Protein AF-A0A947EY30-F1 (afdb_monomer_lite)

Sequence (489 aa):
MFAKNFEKWETRFGWVAFFIALVTYGLTVEPTGSFWDAGEYITTSAKLQVGHPPGAPLLQMIGAFFAMFALEADQVARMVNYVSGVSSAFTILFMFWTITNLVRKLIPSSVSFTNGHAIAVLGSGLVGSLAFTYSDSFWFNAVETEVYAMASFIMALLLWLGLKWTDNLDHPRGNRYLVLISFVIGLTFGVQFMGFLAIPSIGLLYYFKRYKETTVTNFLIANILVIVLLMLVYKFSLTYVLKLFGWGEVFFINSIGLPFNSGTIIIGLLFTAAFYFGLRYTRKNNFRIANTVVLCALFLFLGFSSWMILPIRANANVVVNENNPSDARSLLAYYNREQYPGVDSPIYGTYYSNLFAPPGEDKDDKPKYERDEALGKYIIVNNYKGAMQGPNEDHRGILPRLWSEQHAENYMKYFGPLDFRLKSSNEELRRAAAQVKNGLANGEIDEAQYISFLRQFGEYLEVEPPSVWDNLTYMFQFQFGYMYWRYFM

Secondary structure (DSSP, 8-state):
-TGGGHHHHHHHHHHHHHHHHHHHHHHHS-SS--STTHHHHHHHHHTT-B-STT--HHHHHHHHHHHTT-SSGGGHHHHHHHHHHHHHHHHHHHHHHHHHHHHHHTS-TTS---HHHHHHHHHHHHHHHHHHHT-HHHHHHHHS--HHHHHHHHHHHHHHHHHHHHHTTTSTTTTHHHHHHHHHHHHGGGT-GGGGGHHHHHHHHHHHHH-SS--HHHHHHHHHHHHHHHHHHHHHTHHHHHHHHHHHHHHIIIII-PPTTHHHHHHHHHHHHHHHHHHHHHHHTT-HHHHHHHHHHHHHHHHHGGGGHHHHHHHTT-SSBTT---SHHHHHHHHTTTTSPPPPPSSEEE-GGGGGSPP--EEPPPPPEEEETTTTEEEE-S--TT-EEPPPGGGEEES-SS--GGGHHHHHHHH-PPPEEESS--HHHHHHHHHHHHHHHTTSS-HHHHHHHHHHTTTTEEEPPPPHHHHHHHIIIIIIIIIIGGGT-

pLDDT: mean 92.86, std 5.18, range [56.53, 98.81]

Structure (mmCIF, N/CA/C/O backbone):
data_AF-A0A947EY30-F1
#
_entry.id   AF-A0A947EY30-F1
#
loop_
_atom_site.group_PDB
_atom_site.id
_atom_site.type_symbol
_atom_site.label_atom_id
_atom_site.label_alt_id
_atom_site.label_comp_id
_atom_site.label_asym_id
_atom_site.label_entity_id
_atom_site.label_seq_id
_atom_site.pdbx_PDB_ins_code
_atom_site.Cartn_x
_atom_site.Cartn_y
_atom_site.Cartn_z
_atom_site.occupancy
_atom_site.B_iso_or_equiv
_atom_site.auth_seq_id
_atom_site.auth_comp_id
_atom_site.auth_asym_id
_atom_site.auth_atom_id
_atom_site.pdbx_PDB_model_num
ATOM 1 N N . MET A 1 1 ? 25.035 -14.141 -31.645 1.00 83.06 1 MET A N 1
ATOM 2 C CA . MET A 1 1 ? 23.593 -14.438 -31.803 1.00 83.06 1 MET A CA 1
ATOM 3 C C . MET A 1 1 ? 22.773 -13.731 -30.729 1.00 83.06 1 MET A C 1
ATOM 5 O O . MET A 1 1 ? 21.888 -12.962 -31.086 1.00 83.06 1 MET A O 1
ATOM 9 N N . PHE A 1 2 ? 23.105 -13.921 -29.446 1.00 86.06 2 PHE A N 1
ATOM 10 C CA . PHE A 1 2 ? 22.444 -13.245 -28.325 1.00 86.06 2 PHE A CA 1
ATOM 11 C C . PHE A 1 2 ? 22.807 -11.763 -28.214 1.00 86.06 2 PHE A C 1
ATOM 13 O O . PHE A 1 2 ? 21.907 -10.936 -28.188 1.00 86.06 2 PHE A O 1
ATOM 20 N N . ALA A 1 3 ? 24.094 -11.402 -28.265 1.00 87.88 3 ALA A N 1
ATOM 21 C CA . ALA A 1 3 ? 24.525 -10.008 -28.097 1.00 87.88 3 ALA A CA 1
ATOM 22 C C . ALA A 1 3 ? 23.951 -9.059 -29.166 1.00 87.88 3 ALA A C 1
ATOM 24 O O . ALA A 1 3 ? 23.459 -7.982 -28.849 1.00 87.88 3 ALA A O 1
ATOM 25 N N . LYS A 1 4 ? 23.937 -9.492 -30.436 1.00 90.25 4 LYS A N 1
ATOM 26 C CA . LYS A 1 4 ? 23.424 -8.699 -31.570 1.00 90.25 4 LYS A CA 1
ATOM 27 C C . LYS A 1 4 ? 21.913 -8.427 -31.493 1.00 90.25 4 LYS A C 1
ATOM 29 O O . LYS A 1 4 ? 21.454 -7.427 -32.023 1.00 90.25 4 LYS A O 1
ATOM 34 N N . ASN A 1 5 ? 21.146 -9.316 -30.859 1.00 93.19 5 ASN A N 1
ATOM 35 C CA . ASN A 1 5 ? 19.685 -9.230 -30.746 1.00 93.19 5 ASN A CA 1
ATOM 36 C C . ASN A 1 5 ? 19.239 -9.251 -29.275 1.00 93.19 5 ASN A C 1
ATOM 38 O O . ASN A 1 5 ? 18.204 -9.837 -28.955 1.00 93.19 5 ASN A O 1
ATOM 42 N N . PHE A 1 6 ? 20.036 -8.665 -28.378 1.00 94.50 6 PHE A N 1
ATOM 43 C CA . PHE A 1 6 ? 19.876 -8.843 -26.935 1.00 94.50 6 PHE A CA 1
ATOM 44 C C . PHE A 1 6 ? 18.479 -8.460 -26.443 1.00 94.50 6 PHE A C 1
ATOM 46 O O . PHE A 1 6 ? 17.831 -9.269 -25.797 1.00 94.50 6 PHE A O 1
ATOM 53 N N . GLU A 1 7 ? 17.971 -7.291 -26.837 1.00 94.00 7 GLU A N 1
ATOM 54 C CA . GLU A 1 7 ? 16.655 -6.794 -26.403 1.00 94.00 7 GLU A CA 1
ATOM 55 C C . GLU A 1 7 ? 15.506 -7.736 -26.798 1.00 94.00 7 GLU A C 1
ATOM 57 O O . GLU A 1 7 ? 14.550 -7.928 -26.044 1.00 94.00 7 GLU A O 1
ATOM 62 N N . LYS A 1 8 ? 15.614 -8.386 -27.966 1.00 96.31 8 LYS A N 1
ATOM 63 C CA . LYS A 1 8 ? 14.629 -9.383 -28.410 1.00 96.31 8 LYS A CA 1
ATOM 64 C C . LYS A 1 8 ? 14.675 -10.630 -27.533 1.00 96.31 8 LYS A C 1
ATOM 66 O O . LYS A 1 8 ? 13.625 -11.170 -27.194 1.00 96.31 8 LYS A O 1
ATOM 71 N N . TRP A 1 9 ? 15.872 -11.093 -27.180 1.00 97.19 9 TRP A N 1
ATOM 72 C CA . TRP A 1 9 ? 16.042 -12.248 -26.301 1.00 97.19 9 TRP A CA 1
ATOM 73 C C . TRP A 1 9 ? 15.617 -11.940 -24.871 1.00 97.19 9 TRP A C 1
ATOM 75 O O . TRP A 1 9 ? 14.858 -12.714 -24.308 1.00 97.19 9 TRP A O 1
ATOM 85 N N . GLU A 1 10 ? 16.012 -10.795 -24.325 1.00 97.44 10 GLU A N 1
ATOM 86 C CA . GLU A 1 10 ? 15.570 -10.305 -23.017 1.00 97.44 10 GLU A CA 1
ATOM 87 C C . GLU A 1 10 ? 14.039 -10.251 -22.932 1.00 97.44 10 GLU A C 1
ATOM 89 O O . GLU A 1 10 ? 13.441 -10.769 -21.992 1.00 97.44 10 GLU A O 1
ATOM 94 N N . THR A 1 11 ? 13.377 -9.712 -23.957 1.00 97.38 11 THR A N 1
ATOM 95 C CA . THR A 1 11 ? 11.909 -9.686 -23.998 1.00 97.38 11 THR A CA 1
ATOM 96 C C . THR A 1 11 ? 11.325 -11.102 -23.984 1.00 97.38 11 THR A C 1
ATOM 98 O O . THR A 1 11 ? 10.420 -11.385 -23.204 1.00 97.38 11 THR A O 1
ATOM 101 N N . ARG A 1 12 ? 11.852 -12.013 -24.813 1.00 97.62 12 ARG A N 1
ATOM 102 C CA . ARG A 1 12 ? 11.370 -13.403 -24.894 1.00 97.62 12 ARG A CA 1
ATOM 103 C C . ARG A 1 12 ? 11.594 -14.179 -23.602 1.00 97.62 12 ARG A C 1
ATOM 105 O O . ARG A 1 12 ? 10.676 -14.848 -23.155 1.00 97.62 12 ARG A O 1
ATOM 112 N N . PHE A 1 13 ? 12.781 -14.091 -23.006 1.00 98.06 13 PHE A N 1
ATOM 113 C CA . PHE A 1 13 ? 13.103 -14.810 -21.773 1.00 98.06 13 PHE A CA 1
ATOM 114 C C . PHE A 1 13 ? 12.300 -14.300 -20.577 1.00 98.06 13 PHE A C 1
ATOM 116 O O . PHE A 1 13 ? 11.910 -15.113 -19.745 1.00 98.06 13 PHE A O 1
ATOM 123 N N . GLY A 1 14 ? 11.958 -13.007 -20.543 1.00 98.31 14 GLY A N 1
ATOM 124 C CA . GLY A 1 14 ? 10.984 -12.494 -19.581 1.00 98.31 14 GLY A CA 1
ATOM 125 C C . GLY A 1 14 ? 9.638 -13.206 -19.711 1.00 98.31 14 GLY A C 1
ATOM 126 O O . GLY A 1 14 ? 9.129 -13.741 -18.731 1.00 98.31 14 GLY A O 1
ATOM 127 N N . TRP A 1 15 ? 9.087 -13.288 -20.926 1.00 98.62 15 TRP A N 1
ATOM 128 C CA . TRP A 1 15 ? 7.831 -14.012 -21.161 1.00 98.62 15 TRP A CA 1
ATOM 129 C C . TRP A 1 15 ? 7.941 -15.516 -20.892 1.00 98.62 15 TRP A C 1
ATOM 131 O O . TRP A 1 15 ? 6.987 -16.114 -20.412 1.00 98.62 15 TRP A O 1
ATOM 141 N N . VAL A 1 16 ? 9.094 -16.136 -21.144 1.00 98.62 16 VAL A N 1
ATOM 142 C CA . VAL A 1 16 ? 9.334 -17.534 -20.752 1.00 98.62 16 VAL A CA 1
ATOM 143 C C . VAL A 1 16 ? 9.253 -17.686 -19.231 1.00 98.62 16 VAL A C 1
ATOM 145 O O . VAL A 1 16 ? 8.542 -18.569 -18.765 1.00 98.62 16 VAL A O 1
ATOM 148 N N . ALA A 1 17 ? 9.907 -16.812 -18.458 1.00 98.62 17 ALA A N 1
ATOM 149 C CA . ALA A 1 17 ? 9.824 -16.834 -16.997 1.00 98.62 17 ALA A CA 1
ATOM 150 C C . ALA A 1 17 ? 8.383 -16.609 -16.501 1.00 98.62 17 ALA A C 1
ATOM 152 O O . ALA A 1 17 ? 7.919 -17.334 -15.624 1.00 98.62 17 ALA A O 1
ATOM 153 N N . PHE A 1 18 ? 7.652 -15.679 -17.128 1.00 98.81 18 PHE A N 1
ATOM 154 C CA . PHE A 1 18 ? 6.222 -15.468 -16.889 1.00 98.81 18 PHE A CA 1
ATOM 155 C C . PHE A 1 18 ? 5.407 -16.747 -17.098 1.00 98.81 18 PHE A C 1
ATOM 157 O O . PHE A 1 18 ? 4.641 -17.123 -16.220 1.00 98.81 18 PHE A O 1
ATOM 164 N N . PHE A 1 19 ? 5.563 -17.430 -18.237 1.00 98.69 19 PHE A N 1
ATOM 165 C CA . PHE A 1 19 ? 4.778 -18.631 -18.534 1.00 98.69 19 PHE A CA 1
ATOM 166 C C . PHE A 1 19 ? 5.148 -19.811 -17.639 1.00 98.69 19 PHE A C 1
ATOM 168 O O . PHE A 1 19 ? 4.256 -20.564 -17.263 1.00 98.69 19 PHE A O 1
ATOM 175 N N . ILE A 1 20 ? 6.421 -19.956 -17.257 1.00 98.69 20 ILE A N 1
ATOM 176 C CA . ILE A 1 20 ? 6.828 -20.958 -16.263 1.00 98.69 20 ILE A CA 1
ATOM 177 C C . ILE A 1 20 ? 6.092 -20.696 -14.946 1.00 98.69 20 ILE A C 1
ATOM 179 O O . ILE A 1 20 ? 5.418 -21.590 -14.447 1.00 98.69 20 ILE A O 1
ATOM 183 N N . ALA A 1 21 ? 6.149 -19.466 -14.428 1.00 98.62 21 ALA A N 1
ATOM 184 C CA . ALA A 1 21 ? 5.463 -19.097 -13.192 1.00 98.62 21 ALA A CA 1
ATOM 185 C C . ALA A 1 21 ? 3.937 -19.260 -13.298 1.00 98.62 21 ALA A C 1
ATOM 187 O O . ALA A 1 21 ? 3.316 -19.841 -12.414 1.00 98.62 21 ALA A O 1
ATOM 188 N N . LEU A 1 22 ? 3.336 -18.815 -14.406 1.00 98.62 22 LEU A N 1
ATOM 189 C CA . LEU A 1 22 ? 1.900 -18.930 -14.652 1.00 98.62 22 LEU A CA 1
ATOM 190 C C . LEU A 1 22 ? 1.438 -20.390 -14.675 1.00 98.62 22 LEU A C 1
ATOM 192 O O . LEU A 1 22 ? 0.395 -20.699 -14.112 1.00 98.62 22 LEU A O 1
ATOM 196 N N . VAL A 1 23 ? 2.198 -21.285 -15.313 1.00 98.56 23 VAL A N 1
ATOM 197 C CA . VAL A 1 23 ? 1.883 -22.720 -15.331 1.00 98.56 23 VAL A CA 1
ATOM 198 C C . VAL A 1 23 ? 2.053 -23.318 -13.938 1.00 98.56 23 VAL A C 1
ATOM 200 O O . VAL A 1 23 ? 1.154 -24.014 -13.479 1.00 98.56 23 VAL A O 1
ATOM 203 N N . THR A 1 24 ? 3.148 -23.016 -13.236 1.00 98.19 24 THR A N 1
ATOM 204 C CA . THR A 1 24 ? 3.387 -23.502 -11.869 1.00 98.19 24 THR A CA 1
ATOM 205 C C . THR A 1 24 ? 2.250 -23.113 -10.926 1.00 98.19 24 THR A C 1
ATOM 207 O O . THR A 1 24 ? 1.642 -23.985 -10.305 1.00 98.19 24 THR A O 1
ATOM 210 N N . TYR A 1 25 ? 1.914 -21.823 -10.850 1.00 97.94 25 TYR A N 1
ATOM 211 C CA . TYR A 1 25 ? 0.834 -21.340 -9.987 1.00 97.94 25 TYR A CA 1
ATOM 212 C C . TYR A 1 25 ? -0.532 -21.777 -10.496 1.00 97.94 25 TYR A C 1
ATOM 214 O O . TYR A 1 25 ? -1.406 -22.097 -9.705 1.00 97.94 25 TYR A O 1
ATOM 222 N N . GLY A 1 26 ? -0.714 -21.871 -11.813 1.00 97.19 26 GLY A N 1
ATOM 223 C CA . GLY A 1 26 ? -1.969 -22.313 -12.402 1.00 97.19 26 GLY A CA 1
ATOM 224 C C . GLY A 1 26 ? -2.310 -23.774 -12.090 1.00 97.19 26 GLY A C 1
ATOM 225 O O . GLY A 1 26 ? -3.479 -24.103 -11.899 1.00 97.19 26 GLY A O 1
ATOM 226 N N . LEU A 1 27 ? -1.293 -24.639 -12.016 1.00 97.25 27 LEU A N 1
ATOM 227 C CA . LEU A 1 27 ? -1.429 -26.054 -11.653 1.00 97.25 27 LEU A CA 1
ATOM 228 C C . LEU A 1 27 ? -1.576 -26.283 -10.144 1.00 97.25 27 LEU A C 1
ATOM 230 O O . LEU A 1 27 ? -2.039 -27.347 -9.746 1.00 97.25 27 LEU A O 1
ATOM 234 N N . THR A 1 28 ? -1.165 -25.315 -9.322 1.00 96.75 28 THR A N 1
ATOM 235 C CA . THR A 1 28 ? -1.167 -25.417 -7.852 1.00 96.75 28 THR A CA 1
ATOM 236 C C . THR A 1 28 ? -2.137 -24.458 -7.172 1.00 96.75 28 THR A C 1
ATOM 238 O O . THR A 1 28 ? -2.148 -24.384 -5.950 1.00 96.75 28 THR A O 1
ATOM 241 N N . VAL A 1 29 ? -2.954 -23.741 -7.950 1.00 96.31 29 VAL A N 1
ATOM 242 C CA . VAL A 1 29 ? -3.959 -22.811 -7.435 1.00 96.31 29 VAL A CA 1
ATOM 243 C C . VAL A 1 29 ? -4.949 -23.544 -6.536 1.00 96.31 29 VAL A C 1
ATOM 245 O O . VAL A 1 29 ? -5.379 -24.660 -6.849 1.00 96.31 29 VAL A O 1
ATOM 248 N N . GLU A 1 30 ? -5.370 -22.890 -5.461 1.00 94.75 30 GLU A N 1
ATOM 249 C CA . GLU A 1 30 ? -6.431 -23.408 -4.612 1.00 94.75 30 GLU A CA 1
ATOM 250 C C . GLU A 1 30 ? -7.729 -23.566 -5.429 1.00 94.75 30 GLU A C 1
ATOM 252 O O . GLU A 1 30 ? -8.172 -22.629 -6.111 1.00 94.75 30 GLU A O 1
ATOM 257 N N . PRO A 1 31 ? -8.363 -24.753 -5.421 1.00 92.50 31 PRO A N 1
ATOM 258 C CA . PRO A 1 31 ? -9.552 -24.999 -6.225 1.00 92.50 31 PRO A CA 1
ATOM 259 C C . PRO A 1 31 ? -10.806 -24.327 -5.654 1.00 92.50 31 PRO A C 1
ATOM 261 O O . PRO A 1 31 ? -11.787 -24.201 -6.387 1.00 92.50 31 PRO A O 1
ATOM 264 N N . THR A 1 32 ? -10.785 -23.932 -4.377 1.00 91.75 32 THR A N 1
ATOM 265 C CA . THR A 1 32 ? -11.898 -23.339 -3.617 1.00 91.75 32 THR A CA 1
ATOM 266 C C . THR A 1 32 ? -11.395 -22.172 -2.753 1.00 91.75 32 THR A C 1
ATOM 268 O O . THR A 1 32 ? -10.346 -21.607 -3.039 1.00 91.75 32 THR A O 1
ATOM 271 N N . GLY A 1 33 ? -12.126 -21.768 -1.711 1.00 86.19 33 GLY A N 1
ATOM 272 C CA . GLY A 1 33 ? -11.602 -20.810 -0.731 1.00 86.19 33 GLY A CA 1
ATOM 273 C C . GLY A 1 33 ? -10.549 -21.449 0.177 1.00 86.19 33 GLY A C 1
ATOM 274 O O . GLY A 1 33 ? -10.741 -22.585 0.615 1.00 86.19 33 GLY A O 1
ATOM 275 N N . SER A 1 34 ? -9.471 -20.716 0.452 1.00 86.12 34 SER A N 1
ATOM 276 C CA . SER A 1 34 ? -8.486 -21.045 1.485 1.00 86.12 34 SER A CA 1
ATOM 277 C C . SER A 1 34 ? -8.860 -20.401 2.831 1.00 86.12 34 SER A C 1
ATOM 279 O O . SER A 1 34 ? -9.931 -19.804 2.981 1.00 86.12 34 SER A O 1
ATOM 281 N N . PHE A 1 35 ? -8.014 -20.588 3.846 1.00 79.25 35 PHE A N 1
ATOM 282 C CA . PHE A 1 35 ? -8.195 -19.995 5.174 1.00 79.25 35 PHE A CA 1
ATOM 283 C C . PHE A 1 35 ? -7.893 -18.479 5.145 1.00 79.25 35 PHE A C 1
ATOM 285 O O . PHE A 1 35 ? -7.247 -18.015 4.215 1.00 79.25 35 PHE A O 1
ATOM 292 N N . TRP A 1 36 ? -8.303 -17.720 6.171 1.00 84.00 36 TRP A N 1
ATOM 293 C CA . TRP A 1 36 ? -8.127 -16.252 6.274 1.00 84.00 36 TRP A CA 1
ATOM 294 C C . TRP A 1 36 ? -9.019 -15.408 5.338 1.00 84.00 36 TRP A C 1
ATOM 296 O O . TRP A 1 36 ? -10.209 -15.701 5.197 1.00 84.00 36 TRP A O 1
ATOM 306 N N . ASP A 1 37 ? -8.470 -14.327 4.770 1.00 87.50 37 ASP A N 1
ATOM 307 C CA . ASP A 1 37 ? -9.203 -13.259 4.082 1.00 87.50 37 ASP A CA 1
ATOM 308 C C . ASP A 1 37 ? -9.626 -13.675 2.660 1.00 87.50 37 ASP A C 1
ATOM 310 O O . ASP A 1 37 ? -10.535 -13.081 2.072 1.00 87.50 37 ASP A O 1
ATOM 314 N N . ALA A 1 38 ? -9.033 -14.740 2.107 1.00 91.44 38 ALA A N 1
ATOM 315 C CA . ALA A 1 38 ? -9.321 -15.235 0.762 1.00 91.44 38 ALA A CA 1
ATOM 316 C C . ALA A 1 38 ? -10.814 -15.496 0.515 1.00 91.44 38 ALA A C 1
ATOM 318 O O . ALA A 1 38 ? -11.356 -15.096 -0.519 1.00 91.44 38 ALA A O 1
ATOM 319 N N . GLY A 1 39 ? -11.519 -16.113 1.471 1.00 91.69 39 GLY A N 1
ATOM 320 C CA . GLY A 1 39 ? -12.959 -16.366 1.351 1.00 91.69 39 GLY A CA 1
ATOM 321 C C . GLY A 1 39 ? -13.778 -15.080 1.196 1.00 91.69 39 GLY A C 1
ATOM 322 O O . GLY A 1 39 ? -14.733 -15.025 0.409 1.00 91.69 39 GLY A O 1
ATOM 323 N N . GLU A 1 40 ? -13.374 -14.020 1.890 1.00 92.00 40 GLU A N 1
ATOM 324 C CA . GLU A 1 40 ? -14.003 -12.711 1.795 1.00 92.00 40 GLU A CA 1
ATOM 325 C C . GLU A 1 40 ? -13.657 -12.016 0.474 1.00 92.00 40 GLU A C 1
ATOM 327 O O . GLU A 1 40 ? -14.561 -11.536 -0.219 1.00 92.00 40 GLU A O 1
ATOM 332 N N . TYR A 1 41 ? -12.386 -12.011 0.058 1.00 93.31 41 TYR A N 1
ATOM 333 C CA . TYR A 1 41 ? -11.987 -11.435 -1.228 1.00 93.31 41 TYR A CA 1
ATOM 334 C C . TYR A 1 41 ? -12.667 -12.133 -2.404 1.00 93.31 41 TYR A C 1
ATOM 336 O O . TYR A 1 41 ? -13.129 -11.455 -3.323 1.00 93.31 41 TYR A O 1
ATOM 344 N N . ILE A 1 42 ? -12.806 -13.459 -2.373 1.00 94.75 42 ILE A N 1
ATOM 345 C CA . ILE A 1 42 ? -13.547 -14.223 -3.385 1.00 94.75 42 ILE A CA 1
ATOM 346 C C . ILE A 1 42 ? -15.016 -13.794 -3.402 1.00 94.75 42 ILE A C 1
ATOM 348 O O . ILE A 1 42 ? -15.549 -13.433 -4.454 1.00 94.75 42 ILE A O 1
ATOM 352 N N . THR A 1 43 ? -15.669 -13.792 -2.238 1.00 91.88 43 THR A N 1
ATOM 353 C CA . THR A 1 43 ? -17.102 -13.486 -2.117 1.00 91.88 43 THR A CA 1
ATOM 354 C C . THR A 1 43 ? -17.413 -12.052 -2.540 1.00 91.88 43 THR A C 1
ATOM 356 O O . THR A 1 43 ? -18.395 -11.795 -3.250 1.00 91.88 43 THR A O 1
ATOM 359 N N . THR A 1 44 ? -16.568 -11.108 -2.136 1.00 94.12 44 THR A N 1
ATOM 360 C CA . THR A 1 44 ? -16.720 -9.693 -2.472 1.00 94.12 44 THR A CA 1
ATOM 361 C C . THR A 1 44 ? -16.356 -9.420 -3.930 1.00 94.12 44 THR A C 1
ATOM 363 O O . THR A 1 44 ? -17.069 -8.672 -4.592 1.00 94.12 44 THR A O 1
ATOM 366 N N . SER A 1 45 ? -15.361 -10.099 -4.501 1.00 95.31 45 SER A N 1
ATOM 367 C CA . SER A 1 45 ? -15.039 -9.989 -5.931 1.00 95.31 45 SER A CA 1
ATOM 368 C C . SER A 1 45 ? -16.152 -10.540 -6.822 1.00 95.31 45 SER A C 1
ATOM 370 O O . SER A 1 45 ? -16.598 -9.855 -7.740 1.00 95.31 45 SER A O 1
ATOM 372 N N . ALA A 1 46 ? -16.662 -11.741 -6.531 1.00 92.88 46 ALA A N 1
ATOM 373 C CA . ALA A 1 46 ? -17.611 -12.458 -7.388 1.00 92.88 46 ALA A CA 1
ATOM 374 C C . ALA A 1 46 ? -18.884 -11.661 -7.729 1.00 92.88 46 ALA A C 1
ATOM 376 O O . ALA A 1 46 ? -19.484 -11.865 -8.782 1.00 92.88 46 ALA A O 1
ATOM 377 N N . LYS A 1 47 ? -19.308 -10.750 -6.843 1.00 90.88 47 LYS A N 1
ATOM 378 C CA . LYS A 1 47 ? -20.501 -9.906 -7.034 1.00 90.88 47 LYS A CA 1
ATOM 379 C C . LYS A 1 47 ? -20.231 -8.407 -6.871 1.00 90.88 47 LYS A C 1
ATOM 381 O O . LYS A 1 47 ? -21.187 -7.634 -6.745 1.00 90.88 47 LYS A O 1
ATOM 386 N N . LEU A 1 48 ? -18.960 -7.990 -6.881 1.00 94.62 48 LEU A N 1
ATOM 387 C CA . LEU A 1 48 ? -18.537 -6.609 -6.615 1.00 94.62 48 LEU A CA 1
ATOM 388 C C . LEU A 1 48 ? -19.200 -6.057 -5.341 1.00 94.62 48 LEU A C 1
ATOM 390 O O . LEU A 1 48 ? -19.962 -5.093 -5.387 1.00 94.62 48 LEU A O 1
ATOM 394 N N . GLN A 1 49 ? -19.009 -6.744 -4.225 1.00 94.75 49 GLN A N 1
ATOM 395 C CA . GLN A 1 49 ? -19.560 -6.377 -2.923 1.00 94.75 49 GLN A CA 1
ATOM 396 C C . GLN A 1 49 ? -18.575 -5.486 -2.151 1.00 94.75 49 GLN A C 1
ATOM 398 O O . GLN A 1 49 ? -17.452 -5.266 -2.605 1.00 94.75 49 GLN A O 1
ATOM 403 N N . VAL A 1 50 ? -18.991 -4.963 -0.999 1.00 95.00 50 VAL A N 1
ATOM 404 C CA . VAL A 1 50 ? -18.148 -4.110 -0.149 1.00 95.00 50 VAL A CA 1
ATOM 405 C C . VAL A 1 50 ? -17.648 -4.949 1.025 1.00 95.00 50 VAL A C 1
ATOM 407 O O . VAL A 1 50 ? -18.430 -5.281 1.912 1.00 95.00 50 VAL A O 1
ATOM 410 N N . GLY A 1 51 ? -16.367 -5.318 0.974 1.00 91.31 51 GLY A N 1
ATOM 411 C CA . GLY A 1 51 ? -15.685 -6.076 2.032 1.00 91.31 51 GLY A CA 1
ATOM 412 C C . GLY A 1 51 ? -15.249 -5.204 3.204 1.00 91.31 51 GLY A C 1
ATOM 413 O O . GLY A 1 51 ? -15.620 -4.032 3.283 1.00 91.31 51 GLY A O 1
ATOM 414 N N . HIS A 1 52 ? -14.439 -5.762 4.093 1.00 90.31 52 HIS A N 1
ATOM 415 C CA . HIS A 1 52 ? -13.988 -5.097 5.300 1.00 90.31 52 HIS A CA 1
ATOM 416 C C . HIS A 1 52 ? -13.066 -3.901 4.995 1.00 90.31 52 HIS A C 1
ATOM 418 O O . HIS A 1 52 ? -12.287 -3.917 4.033 1.00 90.31 52 HIS A O 1
ATOM 424 N N . PRO A 1 53 ? -13.081 -2.836 5.820 1.00 88.44 53 PRO A N 1
ATOM 425 C CA . PRO A 1 53 ? -12.252 -1.661 5.583 1.00 88.44 53 PRO A CA 1
ATOM 426 C C . PRO A 1 53 ? -10.759 -1.863 5.903 1.00 88.44 53 PRO A C 1
ATOM 428 O O . PRO A 1 53 ? -10.420 -2.458 6.929 1.00 88.44 53 PRO A O 1
ATOM 431 N N . PRO A 1 54 ? -9.843 -1.263 5.116 1.00 82.25 54 PRO A N 1
ATOM 432 C CA . PRO A 1 54 ? -10.096 -0.281 4.060 1.00 82.25 54 PRO A CA 1
ATOM 433 C C . PRO A 1 54 ? -10.407 -0.917 2.690 1.00 82.25 54 PRO A C 1
ATOM 435 O O . PRO A 1 54 ? -10.578 -0.193 1.719 1.00 82.25 54 PRO A O 1
ATOM 438 N N . GLY A 1 55 ? -10.531 -2.240 2.593 1.00 83.50 55 GLY A N 1
ATOM 439 C CA . GLY A 1 55 ? -10.857 -2.962 1.363 1.00 83.50 55 GLY A CA 1
ATOM 440 C C . GLY A 1 55 ? -9.775 -2.900 0.279 1.00 83.50 55 GLY A C 1
ATOM 441 O O . GLY A 1 55 ? -8.782 -2.181 0.384 1.00 83.50 55 GLY A O 1
ATOM 442 N N . ALA A 1 56 ? -10.002 -3.649 -0.802 1.00 92.56 56 ALA A N 1
ATOM 443 C CA . ALA A 1 56 ? -9.122 -3.716 -1.972 1.00 92.56 56 ALA A CA 1
ATOM 444 C C . ALA A 1 56 ? -9.941 -3.597 -3.279 1.00 92.56 56 ALA A C 1
ATOM 446 O O . ALA A 1 56 ? -10.081 -4.567 -4.028 1.00 92.56 56 ALA A O 1
ATOM 447 N N . PRO A 1 57 ? -10.527 -2.419 -3.572 1.00 93.50 57 PRO A N 1
ATOM 448 C CA . PRO A 1 57 ? -11.513 -2.265 -4.643 1.00 93.50 57 PRO A CA 1
ATOM 449 C C . PRO A 1 57 ? -10.985 -2.581 -6.050 1.00 93.50 57 PRO A C 1
ATOM 451 O O . PRO A 1 57 ? -11.711 -3.142 -6.869 1.00 93.50 57 PRO A O 1
ATOM 454 N N . LEU A 1 58 ? -9.721 -2.266 -6.351 1.00 95.62 58 LEU A N 1
ATOM 455 C CA . LEU A 1 58 ? -9.117 -2.621 -7.638 1.00 95.62 58 LEU A CA 1
ATOM 456 C C . LEU A 1 58 ? -8.910 -4.134 -7.750 1.00 95.62 58 LEU A C 1
ATOM 458 O O . LEU A 1 58 ? -9.202 -4.705 -8.803 1.00 95.62 58 LEU A O 1
ATOM 462 N N . LEU A 1 59 ? -8.448 -4.779 -6.673 1.00 95.12 59 LEU A N 1
ATOM 463 C CA . LEU A 1 59 ? -8.334 -6.237 -6.625 1.00 95.12 59 LEU A CA 1
ATOM 464 C C . LEU A 1 59 ? -9.704 -6.884 -6.861 1.00 95.12 59 LEU A C 1
ATOM 466 O O . LEU A 1 59 ? -9.809 -7.776 -7.696 1.00 95.12 59 LEU A O 1
ATOM 470 N N . GLN A 1 60 ? -10.758 -6.375 -6.217 1.00 95.06 60 GLN A N 1
ATOM 471 C CA . GLN A 1 60 ? -12.129 -6.866 -6.381 1.00 95.06 60 GLN A CA 1
ATOM 472 C C . GLN A 1 60 ? -12.655 -6.705 -7.810 1.00 95.06 60 GLN A C 1
ATOM 474 O O . GLN A 1 60 ? -13.287 -7.618 -8.337 1.00 95.06 60 GLN A O 1
ATOM 479 N N . MET A 1 61 ? -12.378 -5.575 -8.469 1.00 96.25 61 MET A N 1
ATOM 480 C CA . MET A 1 61 ? -12.748 -5.371 -9.877 1.00 96.25 61 MET A CA 1
ATOM 481 C C . MET A 1 61 ? -12.068 -6.383 -10.802 1.00 96.25 61 MET A C 1
ATOM 483 O O . MET A 1 61 ? -12.700 -6.909 -11.719 1.00 96.25 61 MET A O 1
ATOM 487 N N . ILE A 1 62 ? -10.787 -6.666 -10.562 1.00 97.25 62 ILE A N 1
ATOM 488 C CA . ILE A 1 62 ? -10.036 -7.663 -11.330 1.00 97.25 62 ILE A CA 1
ATOM 489 C C . ILE A 1 62 ? -10.549 -9.072 -11.004 1.00 97.25 62 ILE A C 1
ATOM 491 O O . ILE A 1 62 ? -10.761 -9.865 -11.916 1.00 97.25 62 ILE A O 1
ATOM 495 N N . GLY A 1 63 ? -10.843 -9.366 -9.738 1.00 96.75 63 GLY A N 1
ATOM 496 C CA . GLY A 1 63 ? -11.462 -10.620 -9.314 1.00 96.75 63 GLY A CA 1
ATOM 497 C C . GLY A 1 63 ? -12.820 -10.858 -9.963 1.00 96.75 63 GLY A C 1
ATOM 498 O O . GLY A 1 63 ? -13.059 -11.944 -10.480 1.00 96.75 63 GLY A O 1
ATOM 499 N N . ALA A 1 64 ? -13.676 -9.840 -10.042 1.00 96.62 64 ALA A N 1
ATOM 500 C CA . ALA A 1 64 ? -14.944 -9.929 -10.761 1.00 96.62 64 ALA A CA 1
ATOM 501 C C . ALA A 1 64 ? -14.741 -10.231 -12.250 1.00 96.62 64 ALA A C 1
ATOM 503 O O . ALA A 1 64 ? -15.487 -11.020 -12.825 1.00 96.62 64 ALA A O 1
ATOM 504 N N . PHE A 1 65 ? -13.712 -9.640 -12.870 1.00 97.06 65 PHE A N 1
ATOM 505 C CA . PHE A 1 65 ? -13.355 -9.960 -14.249 1.00 97.06 65 PHE A CA 1
ATOM 506 C C . PHE A 1 65 ? -12.972 -11.430 -14.418 1.00 97.06 65 PHE A C 1
ATOM 508 O O . PHE A 1 65 ? -13.457 -12.075 -15.343 1.00 97.06 65 PHE A O 1
ATOM 515 N N . PHE A 1 66 ? -12.168 -11.980 -13.510 1.00 97.31 66 PHE A N 1
ATOM 516 C CA . PHE A 1 66 ? -11.810 -13.396 -13.537 1.00 97.31 66 PHE A CA 1
ATOM 517 C C . PHE A 1 66 ? -13.014 -14.306 -13.261 1.00 97.31 66 PHE A C 1
ATOM 519 O O . PHE A 1 66 ? -13.204 -15.300 -13.959 1.00 97.31 66 PHE A O 1
ATOM 526 N N . ALA A 1 67 ? -13.875 -13.939 -12.311 1.00 96.81 67 ALA A N 1
ATOM 527 C CA . ALA A 1 67 ? -15.087 -14.684 -11.984 1.00 96.81 67 ALA A CA 1
ATOM 528 C C . ALA A 1 67 ? -16.026 -14.866 -13.192 1.00 96.81 67 ALA A C 1
ATOM 530 O O . ALA A 1 67 ? -16.695 -15.892 -13.280 1.00 96.81 67 ALA A O 1
ATOM 531 N N . MET A 1 68 ? -16.040 -13.931 -14.155 1.00 96.06 68 MET A N 1
ATOM 532 C CA . MET A 1 68 ? -16.832 -14.058 -15.392 1.00 96.06 68 MET A CA 1
ATOM 533 C C . MET A 1 68 ? -16.422 -15.246 -16.280 1.00 96.06 68 MET A C 1
ATOM 535 O O . MET A 1 68 ? -17.198 -15.640 -17.147 1.00 96.06 68 MET A O 1
ATOM 539 N N . PHE A 1 69 ? -15.226 -15.812 -16.089 1.00 96.19 69 PHE A N 1
ATOM 540 C CA . PHE A 1 69 ? -14.755 -16.983 -16.835 1.00 96.19 69 PHE A CA 1
ATOM 541 C C . PHE A 1 69 ? -15.116 -18.318 -16.168 1.00 96.19 69 PHE A C 1
ATOM 543 O O . PHE A 1 69 ? -14.792 -19.374 -16.712 1.00 96.19 69 PHE A O 1
ATOM 550 N N . ALA A 1 70 ? -15.783 -18.297 -15.009 1.00 96.31 70 ALA A N 1
ATOM 551 C CA . ALA A 1 70 ? -16.310 -19.506 -14.389 1.00 96.31 70 ALA A CA 1
ATOM 552 C C . ALA A 1 70 ? -17.489 -20.041 -15.216 1.00 96.31 70 ALA A C 1
ATOM 554 O O . ALA A 1 70 ? -18.457 -19.321 -15.461 1.00 96.31 70 ALA A O 1
ATOM 555 N N . LEU A 1 71 ? -17.409 -21.302 -15.651 1.00 95.31 71 LEU A N 1
ATOM 556 C CA . LEU A 1 71 ? -18.487 -21.940 -16.418 1.00 95.31 71 LEU A CA 1
ATOM 557 C C . LEU A 1 71 ? -19.628 -22.405 -15.505 1.00 95.31 71 LEU A C 1
ATOM 559 O O . LEU A 1 71 ? -20.784 -22.434 -15.920 1.00 95.31 71 LEU A O 1
ATOM 563 N N . GLU A 1 72 ? -19.293 -22.736 -14.258 1.00 95.12 72 GLU A N 1
ATOM 564 C CA . GLU A 1 72 ? -20.209 -23.196 -13.217 1.00 95.12 72 GLU A CA 1
ATOM 565 C C . GLU A 1 72 ? -19.958 -22.436 -11.903 1.00 95.12 72 GLU A C 1
ATOM 567 O O . GLU A 1 72 ? -18.899 -21.838 -11.694 1.00 95.12 72 GLU A O 1
ATOM 572 N N . ALA A 1 73 ? -20.950 -22.425 -11.009 1.00 91.56 73 ALA A N 1
ATOM 573 C CA . ALA A 1 73 ? -20.909 -21.622 -9.784 1.00 91.56 73 ALA A CA 1
ATOM 574 C C . ALA A 1 73 ? -19.815 -22.066 -8.793 1.00 91.56 73 ALA A C 1
ATOM 576 O O . ALA A 1 73 ? -19.272 -21.237 -8.064 1.00 91.56 73 ALA A O 1
ATOM 577 N N . ASP A 1 74 ? -19.469 -23.351 -8.778 1.00 92.38 74 ASP A N 1
ATOM 578 C CA . ASP A 1 74 ? -18.413 -23.929 -7.939 1.00 92.38 74 ASP A CA 1
ATOM 579 C C . ASP A 1 74 ? -16.994 -23.568 -8.425 1.00 92.38 74 ASP A C 1
ATOM 581 O O . ASP A 1 74 ? -16.037 -23.633 -7.655 1.00 92.38 74 ASP A O 1
ATOM 585 N N . GLN A 1 75 ? -16.849 -23.109 -9.673 1.00 95.50 75 GLN A N 1
ATOM 586 C CA . GLN A 1 75 ? -15.569 -22.694 -10.255 1.00 95.50 75 GLN A CA 1
ATOM 587 C C . GLN A 1 75 ? -15.210 -21.232 -9.967 1.00 95.50 75 GLN A C 1
ATOM 589 O O . GLN A 1 75 ? -14.070 -20.828 -10.204 1.00 95.50 75 GLN A O 1
ATOM 594 N N . VAL A 1 76 ? -16.147 -20.429 -9.451 1.00 96.19 76 VAL A N 1
ATOM 595 C CA . VAL A 1 76 ? -15.938 -18.992 -9.204 1.00 96.19 76 VAL A CA 1
ATOM 596 C C . VAL A 1 76 ? -14.740 -18.754 -8.286 1.00 96.19 76 VAL A C 1
ATOM 598 O O . VAL A 1 76 ? -13.888 -17.930 -8.607 1.00 96.19 76 VAL A O 1
ATOM 601 N N . ALA A 1 77 ? -14.633 -19.510 -7.190 1.00 95.69 77 ALA A N 1
ATOM 602 C CA . ALA A 1 77 ? -13.525 -19.386 -6.243 1.00 95.69 77 ALA A CA 1
ATOM 603 C C . ALA A 1 77 ? -12.166 -19.612 -6.920 1.00 95.69 77 ALA A C 1
ATOM 605 O O . ALA A 1 77 ? -11.287 -18.757 -6.843 1.00 95.69 77 ALA A O 1
ATOM 606 N N . ARG A 1 78 ? -12.036 -20.702 -7.686 1.00 96.31 78 ARG A N 1
ATOM 607 C CA . ARG A 1 78 ? -10.823 -21.002 -8.456 1.00 96.31 78 ARG A CA 1
ATOM 608 C C . ARG A 1 78 ? -10.465 -19.888 -9.434 1.00 96.31 78 ARG A C 1
ATOM 610 O O . ARG A 1 78 ? -9.297 -19.526 -9.555 1.00 96.31 78 ARG A O 1
ATOM 617 N N . MET A 1 79 ? -11.460 -19.338 -10.133 1.00 97.25 79 MET A N 1
ATOM 618 C CA . MET A 1 79 ? -11.224 -18.259 -11.088 1.00 97.25 79 MET A CA 1
ATOM 619 C C . MET A 1 79 ? -10.692 -17.005 -10.404 1.00 97.25 79 MET A C 1
ATOM 621 O O . MET A 1 79 ? -9.739 -16.406 -10.895 1.00 97.25 79 MET A O 1
ATOM 625 N N . VAL A 1 80 ? -11.240 -16.637 -9.247 1.00 96.94 80 VAL A N 1
ATOM 626 C CA . VAL A 1 80 ? -10.724 -15.495 -8.485 1.00 96.94 80 VAL A CA 1
ATOM 627 C C . VAL A 1 80 ? -9.331 -15.793 -7.904 1.00 96.94 80 VAL A C 1
ATOM 629 O O . VAL A 1 80 ? -8.474 -14.910 -7.934 1.00 96.94 80 VAL A O 1
ATOM 632 N N . ASN A 1 81 ? -9.029 -17.030 -7.488 1.00 96.69 81 ASN A N 1
ATOM 633 C CA . ASN A 1 81 ? -7.672 -17.414 -7.059 1.00 96.69 81 ASN A CA 1
ATOM 634 C C . ASN A 1 81 ? -6.629 -17.235 -8.176 1.00 96.69 81 ASN A C 1
ATOM 636 O O . ASN A 1 81 ? -5.500 -16.816 -7.907 1.00 96.69 81 ASN A O 1
ATOM 640 N N . TYR A 1 82 ? -6.997 -17.433 -9.449 1.00 97.25 82 TYR A N 1
ATOM 641 C CA . TYR A 1 82 ? -6.085 -17.167 -10.569 1.00 97.25 82 TYR A CA 1
ATOM 642 C C . TYR A 1 82 ? -5.639 -15.701 -10.677 1.00 97.25 82 TYR A C 1
ATOM 644 O O . TYR A 1 82 ? -4.613 -15.443 -11.311 1.00 97.25 82 TYR A O 1
ATOM 652 N N . VAL A 1 83 ? -6.328 -14.738 -10.049 1.00 97.25 83 VAL A N 1
ATOM 653 C CA . VAL A 1 83 ? -5.850 -13.345 -9.979 1.00 97.25 83 VAL A CA 1
ATOM 654 C C . VAL A 1 83 ? -4.480 -13.276 -9.311 1.00 97.25 83 VAL A C 1
ATOM 656 O O . VAL A 1 83 ? -3.587 -12.591 -9.824 1.00 97.25 83 VAL A O 1
ATOM 659 N N . SER A 1 84 ? -4.291 -14.006 -8.210 1.00 96.88 84 SER A N 1
ATOM 660 C CA . SER A 1 84 ? -3.007 -14.084 -7.514 1.00 96.88 84 SER A CA 1
ATOM 661 C C . SER A 1 84 ? -1.963 -14.774 -8.373 1.00 96.88 84 SER A C 1
ATOM 663 O O . SER A 1 84 ? -0.890 -14.212 -8.578 1.00 96.88 84 SER A O 1
ATOM 665 N N . GLY A 1 85 ? -2.298 -15.912 -8.987 1.00 97.38 85 GLY A N 1
ATOM 666 C CA . GLY A 1 85 ? -1.370 -16.642 -9.856 1.00 97.38 85 GLY A CA 1
ATOM 667 C C . GLY A 1 85 ? -0.882 -15.806 -11.044 1.00 97.38 85 GLY A C 1
ATOM 668 O O . GLY A 1 85 ? 0.319 -15.748 -11.323 1.00 97.38 85 GLY A O 1
ATOM 669 N N . VAL A 1 86 ? -1.789 -15.087 -11.713 1.00 98.25 86 VAL A N 1
ATOM 670 C CA . VAL A 1 86 ? -1.454 -14.195 -12.836 1.00 98.25 86 VAL A CA 1
ATOM 671 C C . VAL A 1 86 ? -0.645 -12.985 -12.364 1.00 98.25 86 VAL A C 1
ATOM 673 O O . VAL A 1 86 ? 0.348 -12.627 -13.003 1.00 98.25 86 VAL A O 1
ATOM 676 N N . SER A 1 87 ? -1.023 -12.369 -11.242 1.00 98.12 87 SER A N 1
ATOM 677 C CA . SER A 1 87 ? -0.277 -11.244 -10.658 1.00 98.12 87 SER A CA 1
ATOM 678 C C . SER A 1 87 ? 1.143 -11.664 -10.268 1.00 98.12 87 SER A C 1
ATOM 680 O O . SER A 1 87 ? 2.120 -10.993 -10.613 1.00 98.12 87 SER A O 1
ATOM 682 N N . SER A 1 88 ? 1.294 -12.823 -9.633 1.00 98.38 88 SER A N 1
ATOM 683 C CA . SER A 1 88 ? 2.592 -13.388 -9.277 1.00 98.38 88 SER A CA 1
ATOM 684 C C . SER A 1 88 ? 3.423 -13.722 -10.515 1.00 98.38 88 SER A C 1
ATOM 686 O O . SER A 1 88 ? 4.596 -13.359 -10.566 1.00 98.38 88 SER A O 1
ATOM 688 N N . ALA A 1 89 ? 2.833 -14.274 -11.580 1.00 98.69 89 ALA A N 1
ATOM 689 C CA . ALA A 1 89 ? 3.541 -14.475 -12.846 1.00 98.69 89 ALA A CA 1
ATOM 690 C C . ALA A 1 89 ? 4.057 -13.152 -13.450 1.00 98.69 89 ALA A C 1
ATOM 692 O O . ALA A 1 89 ? 5.207 -13.074 -13.897 1.00 98.69 89 ALA A O 1
ATOM 693 N N . PHE A 1 90 ? 3.260 -12.076 -13.412 1.00 98.69 90 PHE A N 1
ATOM 694 C CA . PHE A 1 90 ? 3.725 -10.744 -13.815 1.00 98.69 90 PHE A CA 1
ATOM 695 C C . PHE A 1 90 ? 4.830 -10.203 -12.899 1.00 98.69 90 PHE A C 1
ATOM 697 O O . PHE A 1 90 ? 5.762 -9.562 -13.386 1.00 98.69 90 PHE A O 1
ATOM 704 N N . THR A 1 91 ? 4.793 -10.499 -11.601 1.00 98.50 91 THR A N 1
ATOM 705 C CA . THR A 1 91 ? 5.900 -10.183 -10.683 1.00 98.50 91 THR A CA 1
ATOM 706 C C . THR A 1 91 ? 7.205 -10.808 -11.178 1.00 98.50 91 THR A C 1
ATOM 708 O O . THR A 1 91 ? 8.207 -10.103 -11.310 1.00 98.50 91 THR A O 1
ATOM 711 N N . ILE A 1 92 ? 7.184 -12.097 -11.545 1.00 98.75 92 ILE A N 1
ATOM 712 C CA . ILE A 1 92 ? 8.351 -12.814 -12.085 1.00 98.75 92 ILE A CA 1
ATOM 713 C C . ILE A 1 92 ? 8.847 -12.175 -13.391 1.00 98.75 92 ILE A C 1
ATOM 715 O O . ILE A 1 92 ? 10.053 -11.978 -13.555 1.00 98.75 92 ILE A O 1
ATOM 719 N N . LEU A 1 93 ? 7.937 -11.766 -14.285 1.00 98.81 93 LEU A N 1
ATOM 720 C CA . LEU A 1 93 ? 8.268 -11.057 -15.529 1.00 98.81 93 LEU A CA 1
ATOM 721 C C . LEU A 1 93 ? 9.047 -9.757 -15.275 1.00 98.81 93 LEU A C 1
ATOM 723 O O . LEU A 1 93 ? 10.117 -9.531 -15.849 1.00 98.81 93 LEU A O 1
ATOM 727 N N . PHE A 1 94 ? 8.507 -8.884 -14.422 1.00 98.62 94 PHE A N 1
ATOM 728 C CA . PHE A 1 94 ? 9.115 -7.581 -14.147 1.00 98.62 94 PHE A CA 1
ATOM 729 C C . PHE A 1 94 ? 10.380 -7.700 -13.306 1.00 98.62 94 PHE A C 1
ATOM 731 O O . PHE A 1 94 ? 11.323 -6.928 -13.504 1.00 98.62 94 PHE A O 1
ATOM 738 N N . MET A 1 95 ? 10.451 -8.693 -12.423 1.00 98.31 95 MET A N 1
ATOM 739 C CA . MET A 1 95 ? 11.670 -9.009 -11.696 1.00 98.31 95 MET A CA 1
ATOM 740 C C . MET A 1 95 ? 12.767 -9.513 -12.638 1.00 98.31 95 MET A C 1
ATOM 742 O O . MET A 1 95 ? 13.891 -9.025 -12.540 1.00 98.31 95 MET A O 1
ATOM 746 N N . PHE A 1 96 ? 12.456 -10.394 -13.598 1.00 98.75 96 PHE A N 1
ATOM 747 C CA . PHE A 1 96 ? 13.413 -10.808 -14.629 1.00 98.75 96 PHE A CA 1
ATOM 748 C C . PHE A 1 96 ? 14.005 -9.584 -15.341 1.00 98.75 96 PHE A C 1
ATOM 750 O O . PHE A 1 96 ? 15.224 -9.418 -15.363 1.00 98.75 96 PHE A O 1
ATOM 757 N N . TRP A 1 97 ? 13.161 -8.675 -15.847 1.00 98.56 97 TRP A N 1
ATOM 758 C CA . TRP A 1 97 ? 13.644 -7.473 -16.538 1.00 98.56 97 TRP A CA 1
ATOM 759 C C . TRP A 1 97 ? 14.369 -6.478 -15.626 1.00 98.56 97 TRP A C 1
ATOM 761 O O . TRP A 1 97 ? 15.215 -5.713 -16.089 1.00 98.56 97 TRP A O 1
ATOM 771 N N . THR A 1 98 ? 14.039 -6.457 -14.336 1.00 98.00 98 THR A N 1
ATOM 772 C CA . THR A 1 98 ? 14.751 -5.652 -13.336 1.00 98.00 98 THR A CA 1
ATOM 773 C C . THR A 1 98 ? 16.160 -6.201 -13.129 1.00 98.00 98 THR A C 1
ATOM 775 O O . THR A 1 98 ? 17.130 -5.448 -13.226 1.00 98.00 98 THR A O 1
ATOM 778 N N . ILE A 1 99 ? 16.297 -7.517 -12.937 1.00 98.25 99 ILE A N 1
ATOM 779 C CA . ILE A 1 99 ? 17.591 -8.184 -12.765 1.00 98.25 99 ILE A CA 1
ATOM 780 C C . ILE A 1 99 ? 18.449 -8.014 -14.022 1.00 98.25 99 ILE A C 1
ATOM 782 O O . ILE A 1 99 ? 19.598 -7.589 -13.912 1.00 98.25 99 ILE A O 1
ATOM 786 N N . THR A 1 100 ? 17.915 -8.274 -15.222 1.00 98.12 100 THR A N 1
ATOM 787 C CA . THR A 1 100 ? 18.698 -8.134 -16.462 1.00 98.12 100 THR A CA 1
ATOM 788 C C . THR A 1 100 ? 19.163 -6.697 -16.690 1.00 98.12 100 THR A C 1
ATOM 790 O O . THR A 1 100 ? 20.308 -6.485 -17.097 1.00 98.12 100 THR A O 1
ATOM 793 N N . ASN A 1 101 ? 18.326 -5.701 -16.378 1.00 96.44 101 ASN A N 1
ATOM 794 C CA . ASN A 1 101 ? 18.704 -4.290 -16.455 1.00 96.44 101 ASN A CA 1
ATOM 795 C C . ASN A 1 101 ? 19.854 -3.951 -15.493 1.00 96.44 101 ASN A C 1
ATOM 797 O O . ASN A 1 101 ? 20.833 -3.328 -15.908 1.00 96.44 101 ASN A O 1
ATOM 801 N N . LEU A 1 102 ? 19.759 -4.385 -14.232 1.00 95.88 102 LEU A N 1
ATOM 802 C CA . LEU A 1 102 ? 20.771 -4.119 -13.209 1.00 95.88 102 LEU A CA 1
ATOM 803 C C . LEU A 1 102 ? 22.091 -4.840 -13.502 1.00 95.88 102 LEU A C 1
ATOM 805 O O . LEU A 1 102 ? 23.140 -4.203 -13.507 1.00 95.88 102 LEU A O 1
ATOM 809 N N . VAL A 1 103 ? 22.054 -6.137 -13.825 1.00 96.62 103 VAL A N 1
ATOM 810 C CA . VAL A 1 103 ? 23.261 -6.924 -14.138 1.00 96.62 103 VAL A CA 1
ATOM 811 C C . VAL A 1 103 ? 23.964 -6.367 -15.374 1.00 96.62 103 VAL A C 1
ATOM 813 O O . VAL A 1 103 ? 25.189 -6.271 -15.401 1.00 96.62 103 VAL A O 1
ATOM 816 N N . ARG A 1 104 ? 23.211 -5.911 -16.384 1.00 94.75 104 ARG A N 1
ATOM 817 C CA . ARG A 1 104 ? 23.798 -5.260 -17.563 1.00 94.75 104 ARG A CA 1
ATOM 818 C C . ARG A 1 104 ? 24.563 -3.984 -17.205 1.00 94.75 104 ARG A C 1
ATOM 820 O O . ARG A 1 104 ? 25.584 -3.715 -17.830 1.00 94.75 104 ARG A O 1
ATOM 827 N N . LYS A 1 105 ? 24.104 -3.218 -16.211 1.00 92.25 105 LYS A N 1
ATOM 828 C CA . LYS A 1 105 ? 24.775 -1.992 -15.740 1.00 92.25 105 LYS A CA 1
ATOM 829 C C . LYS A 1 105 ? 26.085 -2.259 -14.996 1.00 92.25 105 LYS A C 1
ATOM 831 O O . LYS A 1 105 ? 26.880 -1.335 -14.860 1.00 92.25 105 LYS A O 1
ATOM 836 N N . LEU A 1 106 ? 26.327 -3.494 -14.553 1.00 93.06 106 LEU A N 1
ATOM 837 C CA . LEU A 1 106 ? 27.605 -3.895 -13.957 1.00 93.06 106 LEU A CA 1
ATOM 838 C C . LEU A 1 106 ? 28.707 -4.079 -15.008 1.00 93.06 106 LEU A C 1
ATOM 840 O O . LEU A 1 106 ? 29.886 -4.066 -14.663 1.00 93.06 106 LEU A O 1
ATOM 844 N N . ILE A 1 107 ? 28.343 -4.250 -16.283 1.00 93.00 107 ILE A N 1
ATOM 845 C CA . ILE A 1 107 ? 29.305 -4.397 -17.375 1.00 93.00 107 ILE A CA 1
ATOM 846 C C . ILE A 1 107 ? 29.810 -2.999 -17.766 1.00 93.00 107 ILE A C 1
ATOM 848 O O . ILE A 1 107 ? 29.004 -2.169 -18.198 1.00 93.00 107 ILE A O 1
ATOM 852 N N . PRO A 1 108 ? 31.123 -2.717 -17.657 1.00 88.81 108 PRO A N 1
ATOM 853 C CA . PRO A 1 108 ? 31.663 -1.404 -17.986 1.00 88.81 108 PRO A CA 1
ATOM 854 C C . PRO A 1 108 ? 31.440 -1.040 -19.455 1.00 88.81 108 PRO A C 1
ATOM 856 O O . PRO A 1 108 ? 31.669 -1.854 -20.349 1.00 88.81 108 PRO A O 1
ATOM 859 N N . SER A 1 109 ? 31.097 0.223 -19.718 1.00 84.19 109 SER A N 1
ATOM 860 C CA . SER A 1 109 ? 30.893 0.740 -21.081 1.00 84.19 109 SER A CA 1
ATOM 861 C C . SER A 1 109 ? 32.136 0.651 -21.978 1.00 84.19 109 SER A C 1
ATOM 863 O O . SER A 1 109 ? 32.017 0.771 -23.193 1.00 84.19 109 SER A O 1
ATOM 865 N N . SER A 1 110 ? 33.326 0.469 -21.396 1.00 87.19 110 SER A N 1
ATOM 866 C CA . SER A 1 110 ? 34.594 0.290 -22.112 1.00 87.19 110 SER A CA 1
ATOM 867 C C . SER A 1 110 ? 34.773 -1.112 -22.704 1.00 87.19 110 SER A C 1
ATOM 869 O O . SER A 1 110 ? 35.643 -1.304 -23.552 1.00 87.19 110 SER A O 1
ATOM 871 N N . VAL A 1 111 ? 33.972 -2.094 -22.279 1.00 89.75 111 VAL A N 1
ATOM 872 C CA . VAL A 1 111 ? 34.082 -3.489 -22.718 1.00 89.75 111 VAL A CA 1
ATOM 873 C C . VAL A 1 111 ? 33.034 -3.783 -23.787 1.00 89.75 111 VAL A C 1
ATOM 875 O O . VAL A 1 111 ? 31.854 -3.465 -23.642 1.00 89.75 111 VAL A O 1
ATOM 878 N N . SER A 1 112 ? 33.452 -4.434 -24.876 1.00 89.56 112 SER A N 1
ATOM 879 C CA . SER A 1 112 ? 32.518 -4.853 -25.925 1.00 89.56 112 SER A CA 1
ATOM 880 C C . SER A 1 112 ? 31.505 -5.876 -25.393 1.00 89.56 112 SER A C 1
ATOM 882 O O . SER A 1 112 ? 31.866 -6.849 -24.726 1.00 89.56 112 SER A O 1
ATOM 884 N N . PHE A 1 113 ? 30.224 -5.682 -25.709 1.00 93.06 113 PHE A N 1
ATOM 885 C CA . PHE A 1 113 ? 29.161 -6.576 -25.255 1.00 93.06 113 PHE A CA 1
ATOM 886 C C . PHE A 1 113 ? 29.164 -7.886 -26.059 1.00 93.06 113 PHE A C 1
ATOM 888 O O . PHE A 1 113 ? 28.632 -7.968 -27.168 1.00 93.06 113 PHE A O 1
ATOM 895 N N . THR A 1 114 ? 29.806 -8.919 -25.510 1.00 94.88 114 THR A N 1
ATOM 896 C CA . THR A 1 114 ? 29.955 -10.235 -26.160 1.00 94.88 114 THR A CA 1
ATOM 897 C C . THR A 1 114 ? 28.762 -11.166 -25.901 1.00 94.88 114 THR A C 1
ATOM 899 O O . THR A 1 114 ? 27.922 -10.916 -25.036 1.00 94.88 114 THR A O 1
ATOM 902 N N . ASN A 1 115 ? 28.673 -12.293 -26.625 1.00 95.31 115 ASN A N 1
ATOM 903 C CA . ASN A 1 115 ? 27.631 -13.297 -26.352 1.00 95.31 115 ASN A CA 1
ATOM 904 C C . ASN A 1 115 ? 27.754 -13.901 -24.940 1.00 95.31 115 ASN A C 1
ATOM 906 O O . ASN A 1 115 ? 26.728 -14.233 -24.362 1.00 95.31 115 ASN A O 1
ATOM 910 N N . GLY A 1 116 ? 28.967 -14.017 -24.383 1.00 95.38 116 GLY A N 1
ATOM 911 C CA . GLY A 1 116 ? 29.166 -14.497 -23.011 1.00 95.38 116 GLY A CA 1
ATOM 912 C C . GLY A 1 116 ? 28.521 -13.566 -21.984 1.00 95.38 116 GLY A C 1
ATOM 913 O O . GLY A 1 116 ? 27.768 -14.024 -21.132 1.00 95.38 116 GLY A O 1
ATOM 914 N N . HIS A 1 117 ? 28.707 -12.251 -22.144 1.00 95.56 117 HIS A N 1
ATOM 915 C CA . HIS A 1 117 ? 28.018 -11.247 -21.329 1.00 95.56 117 HIS A CA 1
ATOM 916 C C . HIS A 1 117 ? 26.495 -11.344 -21.464 1.00 95.56 117 HIS A C 1
ATOM 918 O O . HIS A 1 117 ? 25.784 -11.324 -20.466 1.00 95.56 117 HIS A O 1
ATOM 924 N N . ALA A 1 118 ? 25.988 -11.488 -22.692 1.00 96.19 118 ALA A N 1
ATOM 925 C CA . ALA A 1 118 ? 24.555 -11.643 -22.927 1.00 96.19 118 ALA A CA 1
ATOM 926 C C . ALA A 1 118 ? 23.979 -12.875 -22.207 1.00 96.19 118 ALA A C 1
ATOM 928 O O . ALA A 1 118 ? 22.926 -12.771 -21.583 1.00 96.19 118 ALA A O 1
ATOM 929 N N . ILE A 1 119 ? 24.674 -14.016 -22.264 1.00 96.75 119 ILE A N 1
ATOM 930 C CA . ILE A 1 119 ? 24.272 -15.246 -21.568 1.00 96.75 119 ILE A CA 1
ATOM 931 C C . ILE A 1 119 ? 24.314 -15.047 -20.054 1.00 96.75 119 ILE A C 1
ATOM 933 O O . ILE A 1 119 ? 23.360 -15.426 -19.387 1.00 96.75 119 ILE A O 1
ATOM 937 N N . ALA A 1 120 ? 25.359 -14.413 -19.515 1.00 96.56 120 ALA A N 1
ATOM 938 C CA . ALA A 1 120 ? 25.456 -14.134 -18.085 1.00 96.56 120 ALA A CA 1
ATOM 939 C C . ALA A 1 120 ? 24.295 -13.250 -17.598 1.00 96.56 120 ALA A C 1
ATOM 941 O O . ALA A 1 120 ? 23.651 -13.577 -16.610 1.00 96.56 120 ALA A O 1
ATOM 942 N N . VAL A 1 121 ? 23.963 -12.178 -18.327 1.00 97.94 121 VAL A N 1
ATOM 943 C CA . VAL A 1 121 ? 22.844 -11.290 -17.967 1.00 97.94 121 VAL A CA 1
ATOM 944 C C . VAL A 1 121 ? 21.506 -12.036 -18.008 1.00 97.94 121 VAL A C 1
ATOM 946 O O . VAL A 1 121 ? 20.744 -11.976 -17.044 1.00 97.94 121 VAL A O 1
ATOM 949 N N . LEU A 1 122 ? 21.214 -12.746 -19.105 1.00 98.25 122 LEU A N 1
ATOM 950 C CA . LEU A 1 122 ? 19.957 -13.489 -19.263 1.00 98.25 122 LEU A CA 1
ATOM 951 C C . LEU A 1 122 ? 19.847 -14.638 -18.252 1.00 98.25 122 LEU A C 1
ATOM 953 O O . LEU A 1 122 ? 18.787 -14.837 -17.665 1.00 98.25 122 LEU A O 1
ATOM 957 N N . GLY A 1 123 ? 20.946 -15.361 -18.026 1.00 97.94 123 GLY A N 1
ATOM 958 C CA . GLY A 1 123 ? 21.044 -16.454 -17.065 1.00 97.94 123 GLY A CA 1
ATOM 959 C C . GLY A 1 123 ? 20.811 -15.980 -15.635 1.00 97.94 123 GLY A C 1
ATOM 960 O O . GLY A 1 123 ? 19.978 -16.560 -14.947 1.00 97.94 123 GLY A O 1
ATOM 961 N N . SER A 1 124 ? 21.448 -14.883 -15.212 1.00 98.19 124 SER A N 1
ATOM 962 C CA . SER A 1 124 ? 21.201 -14.278 -13.896 1.00 98.19 124 SER A CA 1
ATOM 963 C C . SER A 1 124 ? 19.745 -13.845 -13.726 1.00 98.19 124 SER A C 1
ATOM 965 O O . SER A 1 124 ? 19.157 -14.080 -12.673 1.00 98.19 124 SER A O 1
ATOM 967 N N . GLY A 1 125 ? 19.144 -13.261 -14.771 1.00 98.25 125 GLY A N 1
ATOM 968 C CA . GLY A 1 125 ? 17.721 -12.925 -14.788 1.00 98.25 125 GLY A CA 1
ATOM 969 C C . GLY A 1 125 ? 16.832 -14.148 -14.567 1.00 98.25 125 GLY A C 1
ATOM 970 O O . GLY A 1 125 ? 15.953 -14.114 -13.708 1.00 98.25 125 GLY A O 1
ATOM 971 N N . LEU A 1 126 ? 17.068 -15.238 -15.306 1.00 98.44 126 LEU A N 1
ATOM 972 C CA . LEU A 1 126 ? 16.300 -16.481 -15.173 1.00 98.44 126 LEU A CA 1
ATOM 973 C C . LEU A 1 126 ? 16.493 -17.130 -13.802 1.00 98.44 126 LEU A C 1
ATOM 975 O O . LEU A 1 126 ? 15.506 -17.447 -13.153 1.00 98.44 126 LEU A O 1
ATOM 979 N N . VAL A 1 127 ? 17.736 -17.297 -13.345 1.00 98.38 127 VAL A N 1
ATOM 980 C CA . VAL A 1 127 ? 18.032 -17.938 -12.055 1.00 98.38 127 VAL A CA 1
ATOM 981 C C . VAL A 1 127 ? 17.407 -17.150 -10.910 1.00 98.38 127 VAL A C 1
ATOM 983 O O . VAL A 1 127 ? 16.696 -17.736 -10.104 1.00 98.38 127 VAL A O 1
ATOM 986 N N . GLY A 1 128 ? 17.606 -15.830 -10.860 1.00 97.88 128 GLY A N 1
ATOM 987 C CA . GLY A 1 128 ? 17.037 -15.008 -9.792 1.00 97.88 128 GLY A CA 1
ATOM 988 C C . GLY A 1 128 ? 15.509 -14.981 -9.822 1.00 97.88 128 GLY A C 1
ATOM 989 O O . GLY A 1 128 ? 14.872 -15.124 -8.781 1.00 97.88 128 GLY A O 1
ATOM 990 N N . SER A 1 129 ? 14.910 -14.857 -11.012 1.00 98.25 129 SER A N 1
ATOM 991 C CA . SER A 1 129 ? 13.451 -14.786 -11.120 1.00 98.25 129 SER A CA 1
ATOM 992 C C . SER A 1 129 ? 12.752 -16.121 -10.837 1.00 98.25 129 SER A C 1
ATOM 994 O O . SER A 1 129 ? 11.746 -16.160 -10.126 1.00 98.25 129 SER A O 1
ATOM 996 N N . LEU A 1 130 ? 13.308 -17.230 -11.325 1.00 98.06 130 LEU A N 1
ATOM 997 C CA . LEU A 1 130 ? 12.763 -18.565 -11.088 1.00 98.06 130 LEU A CA 1
ATOM 998 C C . LEU A 1 130 ? 13.051 -19.065 -9.669 1.00 98.06 130 LEU A C 1
ATOM 1000 O O . LEU A 1 130 ? 12.197 -19.729 -9.098 1.00 98.06 130 LEU A O 1
ATOM 1004 N N . ALA A 1 131 ? 14.177 -18.702 -9.048 1.00 98.00 131 ALA A N 1
ATOM 1005 C CA . ALA A 1 131 ? 14.415 -19.023 -7.638 1.00 98.00 131 ALA A CA 1
ATOM 1006 C C . ALA A 1 131 ? 13.335 -18.415 -6.728 1.00 98.00 131 ALA A C 1
ATOM 1008 O O . ALA A 1 131 ? 12.799 -19.101 -5.863 1.00 98.00 131 ALA A O 1
ATOM 1009 N N . PHE A 1 132 ? 12.952 -17.157 -6.967 1.00 97.19 132 PHE A N 1
ATOM 1010 C CA . PHE A 1 132 ? 11.851 -16.524 -6.235 1.00 97.19 132 PHE A CA 1
ATOM 1011 C C . PHE A 1 132 ? 10.495 -17.175 -6.535 1.00 97.19 132 PHE A C 1
ATOM 1013 O O . PHE A 1 132 ? 9.661 -17.276 -5.638 1.00 97.19 132 PHE A O 1
ATOM 1020 N N . THR A 1 133 ? 10.291 -17.652 -7.775 1.00 97.94 133 THR A N 1
ATOM 1021 C CA . THR A 1 133 ? 9.050 -18.331 -8.192 1.00 97.94 133 THR A CA 1
ATOM 1022 C C . THR A 1 133 ? 8.721 -19.500 -7.261 1.00 97.94 133 THR A C 1
ATOM 1024 O O . THR A 1 133 ? 7.562 -19.691 -6.903 1.00 97.94 133 THR A O 1
ATOM 1027 N N . TYR A 1 134 ? 9.750 -20.236 -6.837 1.00 96.94 134 TYR A N 1
ATOM 1028 C CA . TYR A 1 134 ? 9.636 -21.412 -5.972 1.00 96.94 134 TYR A CA 1
ATOM 1029 C C . TYR A 1 134 ? 10.001 -21.134 -4.506 1.00 96.94 134 TYR A C 1
ATOM 1031 O O . TYR A 1 134 ? 10.235 -22.072 -3.748 1.00 96.94 134 TYR A O 1
ATOM 1039 N N . SER A 1 135 ? 10.080 -19.864 -4.096 1.00 96.00 135 SER A N 1
ATOM 1040 C CA . SER A 1 135 ? 10.252 -19.531 -2.680 1.00 96.00 135 SER A CA 1
ATOM 1041 C C . SER A 1 135 ? 8.936 -19.734 -1.932 1.00 96.00 135 SER A C 1
ATOM 1043 O O . SER A 1 135 ? 7.885 -19.314 -2.412 1.00 96.00 135 SER A O 1
ATOM 1045 N N . ASP A 1 136 ? 9.004 -20.373 -0.764 1.00 92.00 136 ASP A N 1
ATOM 1046 C CA . ASP A 1 136 ? 7.836 -20.847 -0.012 1.00 92.00 136 ASP A CA 1
ATOM 1047 C C . ASP A 1 136 ? 6.801 -19.739 0.236 1.00 92.00 136 ASP A C 1
ATOM 1049 O O . ASP A 1 136 ? 5.665 -19.821 -0.228 1.00 92.00 136 ASP A O 1
ATOM 1053 N N . SER A 1 137 ? 7.226 -18.626 0.841 1.00 91.38 137 SER A N 1
ATOM 1054 C CA . SER A 1 137 ? 6.323 -17.517 1.159 1.00 91.38 137 SER A CA 1
ATOM 1055 C C . SER A 1 137 ? 5.724 -16.849 -0.081 1.00 91.38 137 SER A C 1
ATOM 1057 O O . SER A 1 137 ? 4.580 -16.400 -0.037 1.00 91.38 137 SER A O 1
ATOM 1059 N N . PHE A 1 138 ? 6.466 -16.757 -1.190 1.00 95.19 138 PHE A N 1
ATOM 1060 C CA . PHE A 1 138 ? 5.930 -16.155 -2.413 1.00 95.19 138 PHE A CA 1
ATOM 1061 C C . PHE A 1 138 ? 4.957 -17.097 -3.123 1.00 95.19 138 PHE A C 1
ATOM 1063 O O . PHE A 1 138 ? 3.900 -16.654 -3.566 1.00 95.19 138 PHE A O 1
ATOM 1070 N N . TRP A 1 139 ? 5.290 -18.387 -3.203 1.00 96.00 139 TRP A N 1
ATOM 1071 C CA . TRP A 1 139 ? 4.429 -19.394 -3.813 1.00 96.00 139 TRP A CA 1
ATOM 1072 C C . TRP A 1 139 ? 3.122 -19.533 -3.032 1.00 96.00 139 TRP A C 1
ATOM 1074 O O . TRP A 1 139 ? 2.062 -19.471 -3.647 1.00 96.00 139 TRP A O 1
ATOM 1084 N N . PHE A 1 140 ? 3.176 -19.598 -1.700 1.00 92.38 140 PHE A N 1
ATOM 1085 C CA . PHE A 1 140 ? 1.984 -19.642 -0.850 1.00 92.38 140 PHE A CA 1
ATOM 1086 C C . PHE A 1 140 ? 0.994 -18.513 -1.188 1.00 92.38 140 PHE A C 1
ATOM 1088 O O . PHE A 1 140 ? -0.161 -18.770 -1.505 1.00 92.38 140 PHE A O 1
ATOM 1095 N N . ASN A 1 141 ? 1.476 -17.269 -1.279 1.00 92.38 141 ASN A N 1
ATOM 1096 C CA . ASN A 1 141 ? 0.642 -16.124 -1.666 1.00 92.38 141 ASN A CA 1
ATOM 1097 C C . ASN A 1 141 ? 0.195 -16.142 -3.143 1.00 92.38 141 ASN A C 1
ATOM 1099 O O . ASN A 1 141 ? -0.735 -15.433 -3.518 1.00 92.38 141 ASN A O 1
ATOM 1103 N N . ALA A 1 142 ? 0.875 -16.884 -4.021 1.00 96.06 142 ALA A N 1
ATOM 1104 C CA . ALA A 1 142 ? 0.563 -16.930 -5.448 1.00 96.06 142 ALA A CA 1
ATOM 1105 C C . ALA A 1 142 ? -0.609 -17.862 -5.790 1.00 96.06 142 ALA A C 1
ATOM 1107 O O . ALA A 1 142 ? -1.148 -17.751 -6.892 1.00 96.06 142 ALA A O 1
ATOM 1108 N N . VAL A 1 143 ? -0.991 -18.773 -4.889 1.00 94.94 143 VAL A N 1
ATOM 1109 C CA . VAL A 1 143 ? -1.994 -19.821 -5.160 1.00 94.94 143 VAL A CA 1
ATOM 1110 C C . VAL A 1 143 ? -3.366 -19.563 -4.534 1.00 94.94 143 VAL A C 1
ATOM 1112 O O . VAL A 1 143 ? -4.315 -20.261 -4.883 1.00 94.94 143 VAL A O 1
ATOM 1115 N N . GLU A 1 144 ? -3.507 -18.534 -3.700 1.00 93.31 144 GLU A N 1
ATOM 1116 C CA . GLU A 1 144 ? -4.772 -18.129 -3.069 1.00 93.31 144 GLU A CA 1
ATOM 1117 C C . GLU A 1 144 ? -5.088 -16.649 -3.316 1.00 93.31 144 GLU A C 1
ATOM 1119 O O . GLU A 1 144 ? -4.173 -15.846 -3.505 1.00 93.31 144 GLU A O 1
ATOM 1124 N N . THR A 1 145 ? -6.370 -16.260 -3.352 1.00 92.62 145 THR A N 1
ATOM 1125 C CA . THR A 1 145 ? -6.775 -14.851 -3.503 1.00 92.62 145 THR A CA 1
ATOM 1126 C C . THR A 1 145 ? -6.352 -14.027 -2.294 1.00 92.62 145 THR A C 1
ATOM 1128 O O . THR A 1 145 ? -7.067 -13.949 -1.303 1.00 92.62 145 THR A O 1
ATOM 1131 N N . GLU A 1 146 ? -5.238 -13.319 -2.436 1.00 90.81 146 GLU A N 1
ATOM 1132 C CA . GLU A 1 146 ? -4.702 -12.430 -1.417 1.00 90.81 146 GLU A CA 1
ATOM 1133 C C . GLU A 1 146 ? -4.158 -11.146 -2.041 1.00 90.81 146 GLU A C 1
ATOM 1135 O O . GLU A 1 146 ? -3.703 -11.098 -3.193 1.00 90.81 146 GLU A O 1
ATOM 1140 N N . VAL A 1 147 ? -4.159 -10.070 -1.257 1.00 92.75 147 VAL A N 1
ATOM 1141 C CA . VAL A 1 147 ? -3.697 -8.753 -1.726 1.00 92.75 147 VAL A CA 1
ATOM 1142 C C . VAL A 1 147 ? -2.193 -8.721 -2.009 1.00 92.75 147 VAL A C 1
ATOM 1144 O O . VAL A 1 147 ? -1.727 -7.917 -2.823 1.00 92.75 147 VAL A O 1
ATOM 1147 N N . TYR A 1 148 ? -1.417 -9.601 -1.371 1.00 92.75 148 TYR A N 1
ATOM 1148 C CA . TYR A 1 148 ? 0.046 -9.602 -1.435 1.00 92.75 148 TYR A CA 1
ATOM 1149 C C . TYR A 1 148 ? 0.600 -9.987 -2.812 1.00 92.75 148 TYR A C 1
ATOM 1151 O O . TYR A 1 148 ? 1.630 -9.443 -3.224 1.00 92.75 148 TYR A O 1
ATOM 1159 N N . ALA A 1 149 ? -0.089 -10.852 -3.562 1.00 94.62 149 ALA A N 1
ATOM 1160 C CA . ALA A 1 149 ? 0.315 -11.219 -4.920 1.00 94.62 149 ALA A CA 1
ATOM 1161 C C . ALA A 1 149 ? 0.255 -10.008 -5.866 1.00 94.62 149 ALA A C 1
ATOM 1163 O O . ALA A 1 149 ? 1.221 -9.682 -6.564 1.00 94.62 149 ALA A O 1
ATOM 1164 N N . MET A 1 150 ? -0.859 -9.269 -5.837 1.00 95.56 150 MET A N 1
ATOM 1165 C CA . MET A 1 150 ? -1.020 -8.057 -6.642 1.00 95.56 150 MET A CA 1
ATOM 1166 C C . MET A 1 150 ? -0.151 -6.898 -6.131 1.00 95.56 150 MET A C 1
ATOM 1168 O O . MET A 1 150 ? 0.385 -6.132 -6.934 1.00 95.56 150 MET A O 1
ATOM 1172 N N . ALA A 1 151 ? 0.068 -6.797 -4.817 1.00 95.56 151 ALA A N 1
ATOM 1173 C CA . ALA A 1 151 ? 1.009 -5.839 -4.237 1.00 95.56 151 ALA A CA 1
ATOM 1174 C C . ALA A 1 151 ? 2.444 -6.071 -4.738 1.00 95.56 151 ALA A C 1
ATOM 1176 O O . ALA A 1 151 ? 3.129 -5.123 -5.135 1.00 95.56 151 ALA A O 1
ATOM 1177 N N . SER A 1 152 ? 2.878 -7.334 -4.773 1.00 95.56 152 SER A N 1
ATOM 1178 C CA . SER A 1 152 ? 4.191 -7.739 -5.284 1.00 95.56 152 SER A CA 1
ATOM 1179 C C . SER A 1 152 ? 4.343 -7.401 -6.765 1.00 95.56 152 SER A C 1
ATOM 1181 O O . SER A 1 152 ? 5.375 -6.859 -7.170 1.00 95.56 152 SER A O 1
ATOM 1183 N N . PHE A 1 153 ? 3.287 -7.615 -7.555 1.00 97.56 153 PHE A N 1
ATOM 1184 C CA . PHE A 1 153 ? 3.261 -7.220 -8.960 1.00 97.56 153 PHE A CA 1
ATOM 1185 C C . PHE A 1 153 ? 3.437 -5.709 -9.121 1.00 97.56 153 PHE A C 1
ATOM 1187 O O . PHE A 1 153 ? 4.332 -5.269 -9.847 1.00 97.56 153 PHE A O 1
ATOM 1194 N N . ILE A 1 154 ? 2.629 -4.909 -8.422 1.00 97.31 154 ILE A N 1
ATOM 1195 C CA . ILE A 1 154 ? 2.715 -3.445 -8.471 1.00 97.31 154 ILE A CA 1
ATOM 1196 C C . ILE A 1 154 ? 4.120 -2.977 -8.079 1.00 97.31 154 ILE A C 1
ATOM 1198 O O . ILE A 1 154 ? 4.698 -2.133 -8.763 1.00 97.31 154 ILE A O 1
ATOM 1202 N N . MET A 1 155 ? 4.704 -3.547 -7.026 1.00 96.38 155 MET A N 1
ATOM 1203 C CA . MET A 1 155 ? 6.053 -3.208 -6.578 1.00 96.38 155 MET A CA 1
ATOM 1204 C C . MET A 1 155 ? 7.119 -3.544 -7.635 1.00 96.38 155 MET A C 1
ATOM 1206 O O . MET A 1 155 ? 7.942 -2.685 -7.964 1.00 96.38 155 MET A O 1
ATOM 1210 N N . ALA A 1 156 ? 7.086 -4.747 -8.218 1.00 97.31 156 ALA A N 1
ATOM 1211 C CA . ALA A 1 156 ? 8.017 -5.151 -9.273 1.00 97.31 156 ALA A CA 1
ATOM 1212 C C . ALA A 1 156 ? 7.870 -4.280 -10.534 1.00 97.31 156 ALA A C 1
ATOM 1214 O O . ALA A 1 156 ? 8.869 -3.843 -11.114 1.00 97.31 156 ALA A O 1
ATOM 1215 N N . LEU A 1 157 ? 6.631 -3.962 -10.923 1.00 98.31 157 LEU A N 1
ATOM 1216 C CA . LEU A 1 157 ? 6.326 -3.047 -12.020 1.00 98.31 157 LEU A CA 1
ATOM 1217 C C . LEU A 1 157 ? 6.873 -1.641 -11.747 1.00 98.31 157 LEU A C 1
ATOM 1219 O O . LEU A 1 157 ? 7.502 -1.054 -12.625 1.00 98.31 157 LEU A O 1
ATOM 1223 N N . LEU A 1 158 ? 6.663 -1.097 -10.546 1.00 98.00 158 LEU A N 1
ATOM 1224 C CA . LEU A 1 158 ? 7.144 0.231 -10.157 1.00 98.00 158 LEU A CA 1
ATOM 1225 C C . LEU A 1 158 ? 8.673 0.311 -10.177 1.00 98.00 158 LEU A C 1
ATOM 1227 O O . LEU A 1 158 ? 9.218 1.266 -10.734 1.00 98.00 158 LEU A O 1
ATOM 1231 N N . LEU A 1 159 ? 9.372 -0.693 -9.638 1.00 96.88 159 LEU A N 1
ATOM 1232 C CA . LEU A 1 159 ? 10.836 -0.751 -9.696 1.00 96.88 159 LEU A CA 1
ATOM 1233 C C . LEU A 1 159 ? 11.343 -0.821 -11.140 1.00 96.88 159 LEU A C 1
ATOM 1235 O O . LEU A 1 159 ? 12.228 -0.049 -11.523 1.00 96.88 159 LEU A O 1
ATOM 1239 N N . TRP A 1 160 ? 10.740 -1.673 -11.971 1.00 97.88 160 TRP A N 1
ATOM 1240 C CA . TRP A 1 160 ? 11.081 -1.758 -13.390 1.00 97.88 160 TRP A CA 1
ATOM 1241 C C . TRP A 1 160 ? 10.812 -0.441 -14.134 1.00 97.88 160 TRP A C 1
ATOM 1243 O O . TRP A 1 160 ? 11.654 0.024 -14.909 1.00 97.88 160 TRP A O 1
ATOM 1253 N N . LEU A 1 161 ? 9.674 0.212 -13.875 1.00 98.00 161 LEU A N 1
ATOM 1254 C CA . LEU A 1 161 ? 9.349 1.528 -14.430 1.00 98.00 161 LEU A CA 1
ATOM 1255 C C . LEU A 1 161 ? 10.334 2.603 -13.960 1.00 98.00 161 LEU A C 1
ATOM 1257 O O . LEU A 1 161 ? 10.707 3.464 -14.756 1.00 98.00 161 LEU A O 1
ATOM 1261 N N . GLY A 1 162 ? 10.790 2.547 -12.707 1.00 97.31 162 GLY A N 1
ATOM 1262 C CA . GLY A 1 162 ? 11.828 3.425 -12.170 1.00 97.31 162 GLY A CA 1
ATOM 1263 C C . GLY A 1 162 ? 13.155 3.277 -12.909 1.00 97.31 162 GLY A C 1
ATOM 1264 O O . GLY A 1 162 ? 13.779 4.273 -13.285 1.00 97.31 162 GLY A O 1
ATOM 1265 N N . LEU A 1 163 ? 13.558 2.041 -13.214 1.00 96.75 163 LEU A N 1
ATOM 1266 C CA . LEU A 1 163 ? 14.721 1.776 -14.064 1.00 96.75 163 LEU A CA 1
ATOM 1267 C C . LEU A 1 163 ? 14.510 2.311 -15.485 1.00 96.75 163 LEU A C 1
ATOM 1269 O O . LEU A 1 163 ? 15.369 3.020 -16.005 1.00 96.75 163 LEU A O 1
ATOM 1273 N N . LYS A 1 164 ? 13.340 2.075 -16.096 1.00 96.25 164 LYS A N 1
ATOM 1274 C CA . LYS A 1 164 ? 13.018 2.637 -17.419 1.00 96.25 164 LYS A CA 1
ATOM 1275 C C . LYS A 1 164 ? 13.032 4.162 -17.422 1.00 96.25 164 LYS A C 1
ATOM 1277 O O . LYS A 1 164 ? 13.515 4.752 -18.386 1.00 96.25 164 LYS A O 1
ATOM 1282 N N . TRP A 1 165 ? 12.539 4.805 -16.370 1.00 96.69 165 TRP A N 1
ATOM 1283 C CA . TRP A 1 165 ? 12.579 6.256 -16.237 1.00 96.69 165 TRP A CA 1
ATOM 1284 C C . TRP A 1 165 ? 14.016 6.769 -16.134 1.00 96.69 165 TRP A C 1
ATOM 1286 O O . TRP A 1 165 ? 14.404 7.648 -16.903 1.00 96.69 165 TRP A O 1
ATOM 1296 N N . THR A 1 166 ? 14.822 6.178 -15.250 1.00 95.19 166 THR A N 1
ATOM 1297 C CA . THR A 1 166 ? 16.216 6.594 -15.025 1.00 95.19 166 THR A CA 1
ATOM 1298 C C . THR A 1 166 ? 17.123 6.344 -16.231 1.00 95.19 166 THR A C 1
ATOM 1300 O O . THR A 1 166 ? 18.014 7.145 -16.514 1.00 95.19 166 THR A O 1
ATOM 1303 N N . ASP A 1 167 ? 16.851 5.301 -17.013 1.00 93.44 167 ASP A N 1
ATOM 1304 C CA . ASP A 1 167 ? 17.546 5.030 -18.276 1.00 93.44 167 ASP A CA 1
ATOM 1305 C C . ASP A 1 167 ? 17.169 6.013 -19.395 1.00 93.44 167 ASP A C 1
ATOM 1307 O O . ASP A 1 167 ? 17.876 6.106 -20.395 1.00 93.44 167 ASP A O 1
ATOM 1311 N N . ASN A 1 168 ? 16.074 6.763 -19.235 1.00 94.38 168 ASN A N 1
ATOM 1312 C CA . ASN A 1 168 ? 15.524 7.658 -20.254 1.00 94.38 168 ASN A CA 1
ATOM 1313 C C . ASN A 1 168 ? 15.402 9.120 -19.781 1.00 94.38 168 ASN A C 1
ATOM 1315 O O . ASN A 1 168 ? 14.638 9.875 -20.384 1.00 94.38 168 ASN A O 1
ATOM 1319 N N . LEU A 1 169 ? 16.124 9.546 -18.735 1.00 91.25 169 LEU A N 1
ATOM 1320 C CA . LEU A 1 169 ? 16.005 10.909 -18.179 1.00 91.25 169 LEU A CA 1
ATOM 1321 C C . LEU A 1 169 ? 16.279 12.007 -19.211 1.00 91.25 169 LEU A C 1
ATOM 1323 O O . LEU A 1 169 ? 15.571 13.011 -19.242 1.00 91.25 169 LEU A O 1
ATOM 1327 N N . ASP A 1 170 ? 17.267 11.790 -20.077 1.00 89.38 170 ASP A N 1
ATOM 1328 C CA . ASP A 1 170 ? 17.694 12.779 -21.071 1.00 89.38 170 ASP A CA 1
ATOM 1329 C C . ASP A 1 170 ? 16.866 12.716 -22.370 1.00 89.38 170 ASP A C 1
ATOM 1331 O O . ASP A 1 170 ? 17.013 13.556 -23.259 1.00 89.38 170 ASP A O 1
ATOM 1335 N N . HIS A 1 171 ? 15.946 11.750 -22.494 1.00 92.50 171 HIS A N 1
ATOM 1336 C CA . HIS A 1 171 ? 15.075 11.652 -23.662 1.00 92.50 171 HIS A CA 1
ATOM 1337 C C . HIS A 1 171 ? 13.941 12.697 -23.610 1.00 92.50 171 HIS A C 1
ATOM 1339 O O . HIS A 1 171 ? 13.312 12.879 -22.563 1.00 92.50 171 HIS A O 1
ATOM 1345 N N . PRO A 1 172 ? 13.542 13.306 -24.750 1.00 88.56 172 PRO A N 1
ATOM 1346 C CA . PRO A 1 172 ? 12.485 14.326 -24.786 1.00 88.56 172 PRO A CA 1
ATOM 1347 C C . PRO A 1 172 ? 11.151 13.905 -24.143 1.00 88.56 172 PRO A C 1
ATOM 1349 O O . PRO A 1 172 ? 10.437 14.744 -23.595 1.00 88.56 172 PRO A O 1
ATOM 1352 N N . ARG A 1 173 ? 10.825 12.604 -24.169 1.00 89.38 173 ARG A N 1
ATOM 1353 C CA . ARG A 1 173 ? 9.609 12.020 -23.570 1.00 89.38 173 ARG A CA 1
ATOM 1354 C C . ARG A 1 173 ? 9.890 11.108 -22.368 1.00 89.38 173 ARG A C 1
ATOM 1356 O O . ARG A 1 173 ? 9.016 10.324 -22.009 1.00 89.38 173 ARG A O 1
ATOM 1363 N N . GLY A 1 174 ? 11.062 11.211 -21.736 1.00 91.38 174 GLY A N 1
ATOM 1364 C CA . GLY A 1 174 ? 11.453 10.387 -20.583 1.00 91.38 174 GLY A CA 1
ATOM 1365 C C . GLY A 1 174 ? 10.456 10.435 -19.421 1.00 91.38 174 GLY A C 1
ATOM 1366 O O . GLY A 1 174 ? 10.082 9.399 -18.874 1.00 91.38 174 GLY A O 1
ATOM 1367 N N . ASN A 1 175 ? 9.907 11.618 -19.124 1.00 93.75 175 ASN A N 1
ATOM 1368 C CA . ASN A 1 175 ? 8.944 11.820 -18.030 1.00 93.75 175 ASN A CA 1
ATOM 1369 C C . ASN A 1 175 ? 7.602 11.090 -18.205 1.00 93.75 175 ASN A C 1
ATOM 1371 O O . ASN A 1 175 ? 6.819 11.047 -17.261 1.00 93.75 175 ASN A O 1
ATOM 1375 N N . ARG A 1 176 ? 7.324 10.465 -19.360 1.00 95.31 176 ARG A N 1
ATOM 1376 C CA . ARG A 1 176 ? 6.142 9.597 -19.509 1.00 95.31 176 ARG A CA 1
ATOM 1377 C C . ARG A 1 176 ? 6.149 8.442 -18.504 1.00 95.31 176 ARG A C 1
ATOM 1379 O O . ARG A 1 176 ? 5.092 8.052 -18.028 1.00 95.31 176 ARG A O 1
ATOM 1386 N N . TYR A 1 177 ? 7.337 7.928 -18.168 1.00 97.00 177 TYR A N 1
ATOM 1387 C CA . TYR A 1 177 ? 7.479 6.873 -17.170 1.00 97.00 177 TYR A CA 1
ATOM 1388 C C . TYR A 1 177 ? 7.163 7.401 -15.773 1.00 97.00 177 TYR A C 1
ATOM 1390 O O . TYR A 1 177 ? 6.498 6.708 -15.024 1.00 97.00 177 TYR A O 1
ATOM 1398 N N . LEU A 1 178 ? 7.541 8.642 -15.448 1.00 96.25 178 LEU A N 1
ATOM 1399 C CA . LEU A 1 178 ? 7.199 9.265 -14.166 1.00 96.25 178 LEU A CA 1
ATOM 1400 C C . LEU A 1 178 ? 5.682 9.461 -13.995 1.00 96.25 178 LEU A C 1
ATOM 1402 O O . LEU A 1 178 ? 5.138 9.209 -12.919 1.00 96.25 178 LEU A O 1
ATOM 1406 N N . VAL A 1 179 ? 4.990 9.867 -15.064 1.00 97.44 179 VAL A N 1
ATOM 1407 C CA . VAL A 1 179 ? 3.520 9.974 -15.072 1.00 97.44 179 VAL A CA 1
ATOM 1408 C C . VAL A 1 179 ? 2.876 8.593 -14.900 1.00 97.44 179 VAL A C 1
ATOM 1410 O O . VAL A 1 179 ? 1.967 8.443 -14.089 1.00 97.44 179 VAL A O 1
ATOM 1413 N N . LEU A 1 180 ? 3.387 7.569 -15.592 1.00 98.00 180 LEU A N 1
ATOM 1414 C CA . LEU A 1 180 ? 2.916 6.189 -15.435 1.00 98.00 180 LEU A CA 1
ATOM 1415 C C . LEU A 1 180 ? 3.197 5.631 -14.030 1.00 98.00 180 LEU A C 1
ATOM 1417 O O . LEU A 1 180 ? 2.330 4.991 -13.452 1.00 98.00 180 LEU A O 1
ATOM 1421 N N . ILE A 1 181 ? 4.363 5.919 -13.449 1.00 97.62 181 ILE A N 1
ATOM 1422 C CA . ILE A 1 181 ? 4.694 5.581 -12.057 1.00 97.62 181 ILE A CA 1
ATOM 1423 C C . ILE A 1 181 ? 3.668 6.213 -11.117 1.00 97.62 181 ILE A C 1
ATOM 1425 O O . ILE A 1 181 ? 3.161 5.535 -10.235 1.00 97.62 181 ILE A O 1
ATOM 1429 N N . SER A 1 182 ? 3.303 7.477 -11.340 1.00 96.50 182 SER A N 1
ATOM 1430 C CA . SER A 1 182 ? 2.308 8.166 -10.511 1.00 96.50 182 SER A CA 1
ATOM 1431 C C . SER A 1 182 ? 0.919 7.533 -10.630 1.00 96.50 182 SER A C 1
ATOM 1433 O O . SER A 1 182 ? 0.239 7.373 -9.622 1.00 96.50 182 SER A O 1
ATOM 1435 N N . PHE A 1 183 ? 0.528 7.098 -11.832 1.00 97.31 183 PHE A N 1
ATOM 1436 C CA . PHE A 1 183 ? -0.701 6.328 -12.044 1.00 97.31 183 PHE A CA 1
ATOM 1437 C C . PHE A 1 183 ? -0.704 5.007 -11.275 1.00 97.31 183 PHE A C 1
ATOM 1439 O O . PHE A 1 183 ? -1.646 4.725 -10.541 1.00 97.31 183 PHE A O 1
ATOM 1446 N N . VAL A 1 184 ? 0.368 4.222 -11.407 1.00 97.38 184 VAL A N 1
ATOM 1447 C CA . VAL A 1 184 ? 0.496 2.917 -10.746 1.00 97.38 184 VAL A CA 1
ATOM 1448 C C . VAL A 1 184 ? 0.557 3.075 -9.222 1.00 97.38 184 VAL A C 1
ATOM 1450 O O . VAL A 1 184 ? -0.090 2.314 -8.514 1.00 97.38 184 VAL A O 1
ATOM 1453 N N . ILE A 1 185 ? 1.230 4.113 -8.711 1.00 95.62 185 ILE A N 1
ATOM 1454 C CA . ILE A 1 185 ? 1.180 4.504 -7.291 1.00 95.62 185 ILE A CA 1
ATOM 1455 C C . ILE A 1 185 ? -0.261 4.811 -6.856 1.00 95.62 185 ILE A C 1
ATOM 1457 O O . ILE A 1 185 ? -0.652 4.442 -5.755 1.00 95.62 185 ILE A O 1
ATOM 1461 N N . GLY A 1 186 ? -1.058 5.464 -7.705 1.00 94.50 186 GLY A N 1
ATOM 1462 C CA . GLY A 1 186 ? -2.482 5.691 -7.453 1.00 94.50 186 GLY A CA 1
ATOM 1463 C C . GLY A 1 186 ? -3.296 4.394 -7.380 1.00 94.50 186 GLY A C 1
ATOM 1464 O O . GLY A 1 186 ? -4.160 4.264 -6.518 1.00 94.50 186 GLY A O 1
ATOM 1465 N N . LEU A 1 187 ? -3.003 3.416 -8.244 1.00 95.00 187 LEU A N 1
ATOM 1466 C CA . LEU A 1 187 ? -3.661 2.102 -8.237 1.00 95.00 187 LEU A CA 1
ATOM 1467 C C . LEU A 1 187 ? -3.378 1.305 -6.956 1.00 95.00 187 LEU A C 1
ATOM 1469 O O . LEU A 1 187 ? -4.246 0.559 -6.510 1.00 95.00 187 LEU A O 1
ATOM 1473 N N . THR A 1 188 ? -2.209 1.501 -6.334 1.00 93.44 188 THR A N 1
ATOM 1474 C CA . THR A 1 188 ? -1.823 0.880 -5.053 1.00 93.44 188 THR A CA 1
ATOM 1475 C C . THR A 1 188 ? -2.883 1.065 -3.966 1.00 93.44 188 THR A C 1
ATOM 1477 O O . THR A 1 188 ? -3.086 0.162 -3.158 1.00 93.44 188 THR A O 1
ATOM 1480 N N . PHE A 1 189 ? -3.598 2.198 -3.959 1.00 89.88 189 PHE A N 1
ATOM 1481 C CA . PHE A 1 189 ? -4.677 2.435 -2.998 1.00 89.88 189 PHE A CA 1
ATOM 1482 C C . PHE A 1 189 ? -5.808 1.418 -3.117 1.00 89.88 189 PHE A C 1
ATOM 1484 O O . PHE A 1 189 ? -6.409 1.077 -2.108 1.00 89.88 189 PHE A O 1
ATOM 1491 N N . GLY A 1 190 ? -6.111 0.939 -4.324 1.00 92.12 190 GLY A N 1
ATOM 1492 C CA . GLY A 1 190 ? -7.157 -0.052 -4.559 1.00 92.12 190 GLY A CA 1
ATOM 1493 C C . GLY A 1 190 ? -6.723 -1.500 -4.316 1.00 92.12 190 GLY A C 1
ATOM 1494 O O . GLY A 1 190 ? -7.510 -2.400 -4.594 1.00 92.12 190 GLY A O 1
ATOM 1495 N N . VAL A 1 191 ? -5.491 -1.736 -3.858 1.00 93.50 191 VAL A N 1
ATOM 1496 C CA . VAL A 1 191 ? -4.934 -3.081 -3.649 1.00 93.50 191 VAL A CA 1
ATOM 1497 C C . VAL A 1 191 ? -4.343 -3.209 -2.249 1.00 93.50 191 VAL A C 1
ATOM 1499 O O . VAL A 1 191 ? -4.945 -3.837 -1.393 1.00 93.50 191 VAL A O 1
ATOM 1502 N N . GLN A 1 192 ? -3.153 -2.644 -2.028 1.00 90.81 192 GLN A N 1
ATOM 1503 C CA . GLN A 1 192 ? -2.383 -2.782 -0.792 1.00 90.81 192 GLN A CA 1
ATOM 1504 C C . GLN A 1 192 ? -1.275 -1.732 -0.759 1.00 90.81 192 GLN A C 1
ATOM 1506 O O . GLN A 1 192 ? -0.531 -1.578 -1.727 1.00 90.81 192 GLN A O 1
ATOM 1511 N N . PHE A 1 193 ? -1.080 -1.057 0.374 1.00 86.62 193 PHE A N 1
ATOM 1512 C CA . PHE A 1 193 ? -0.161 0.089 0.479 1.00 86.62 193 PHE A CA 1
ATOM 1513 C C . PHE A 1 193 ? 1.332 -0.253 0.359 1.00 86.62 193 PHE A C 1
ATOM 1515 O O . PHE A 1 193 ? 2.160 0.648 0.211 1.00 86.62 193 PHE A O 1
ATOM 1522 N N . MET A 1 194 ? 1.695 -1.538 0.354 1.00 85.19 194 MET A N 1
ATOM 1523 C CA . MET A 1 194 ? 3.080 -1.994 0.194 1.00 85.19 194 MET A CA 1
ATOM 1524 C C . MET A 1 194 ? 3.732 -1.470 -1.098 1.00 85.19 194 MET A C 1
ATOM 1526 O O . MET A 1 194 ? 4.934 -1.214 -1.116 1.00 85.19 194 MET A O 1
ATOM 1530 N N . GLY A 1 195 ? 2.949 -1.203 -2.152 1.00 84.25 195 GLY A N 1
ATOM 1531 C CA . GLY A 1 195 ? 3.462 -0.610 -3.393 1.00 84.25 195 GLY A CA 1
ATOM 1532 C C . GLY A 1 195 ? 4.154 0.752 -3.205 1.00 84.25 195 GLY A C 1
ATOM 1533 O O . GLY A 1 195 ? 5.042 1.096 -3.986 1.00 84.25 195 GLY A O 1
ATOM 1534 N N . PHE A 1 196 ? 3.835 1.515 -2.148 1.00 88.94 196 PHE A N 1
ATOM 1535 C CA . PHE A 1 196 ? 4.519 2.784 -1.858 1.00 88.94 196 PHE A CA 1
ATOM 1536 C C . PHE A 1 196 ? 5.987 2.603 -1.467 1.00 88.94 196 PHE A C 1
ATOM 1538 O O . PHE A 1 196 ? 6.781 3.526 -1.653 1.00 88.94 196 PHE A O 1
ATOM 1545 N N . LEU A 1 197 ? 6.379 1.417 -0.993 1.00 88.69 197 LEU A N 1
ATOM 1546 C CA . LEU A 1 197 ? 7.765 1.115 -0.628 1.00 88.69 197 LEU A CA 1
ATOM 1547 C C . LEU A 1 197 ? 8.717 1.133 -1.835 1.00 88.69 197 LEU A C 1
ATOM 1549 O O . LEU A 1 197 ? 9.927 1.245 -1.655 1.00 88.69 197 LEU A O 1
ATOM 1553 N N . ALA A 1 198 ? 8.194 1.113 -3.067 1.00 92.62 198 ALA A N 1
ATOM 1554 C CA . ALA A 1 198 ? 8.998 1.323 -4.269 1.00 92.62 198 ALA A CA 1
ATOM 1555 C C . ALA A 1 198 ? 9.419 2.794 -4.463 1.00 92.62 198 ALA A C 1
ATOM 1557 O O . ALA A 1 198 ? 10.423 3.054 -5.130 1.00 92.62 198 ALA A O 1
ATOM 1558 N N . ILE A 1 199 ? 8.690 3.765 -3.888 1.00 94.00 199 ILE A N 1
ATOM 1559 C CA . ILE A 1 199 ? 8.992 5.200 -4.040 1.00 94.00 199 ILE A CA 1
ATOM 1560 C C . ILE A 1 199 ? 10.420 5.493 -3.567 1.00 94.00 199 ILE A C 1
ATOM 1562 O O . ILE A 1 199 ? 11.156 6.127 -4.334 1.00 94.00 199 ILE A O 1
ATOM 1566 N N . PRO A 1 200 ? 10.866 4.996 -2.388 1.00 94.44 200 PRO A N 1
ATOM 1567 C CA . PRO A 1 200 ? 12.236 5.208 -1.978 1.00 94.44 200 PRO A CA 1
ATOM 1568 C C . PRO A 1 200 ? 13.306 4.716 -2.932 1.00 94.44 200 PRO A C 1
ATOM 1570 O O . PRO A 1 200 ? 14.208 5.471 -3.301 1.00 94.44 200 PRO A O 1
ATOM 1573 N N . SER A 1 201 ? 13.163 3.484 -3.403 1.00 94.06 201 SER A N 1
ATOM 1574 C CA . SER A 1 201 ? 14.092 2.898 -4.360 1.00 94.06 201 SER A CA 1
ATOM 1575 C C . SER A 1 201 ? 14.140 3.697 -5.664 1.00 94.06 201 SER A C 1
ATOM 1577 O O . SER A 1 201 ? 15.227 3.987 -6.157 1.00 94.06 201 SER A O 1
ATOM 1579 N N . ILE A 1 202 ? 12.995 4.130 -6.203 1.00 95.81 202 ILE A N 1
ATOM 1580 C CA . ILE A 1 202 ? 12.939 4.942 -7.432 1.00 95.81 202 ILE A CA 1
ATOM 1581 C C . ILE A 1 202 ? 13.602 6.311 -7.225 1.00 95.81 202 ILE A C 1
ATOM 1583 O O . ILE A 1 202 ? 14.354 6.771 -8.089 1.00 95.81 202 ILE A O 1
ATOM 1587 N N . GLY A 1 203 ? 13.356 6.954 -6.080 1.00 95.00 203 GLY A N 1
ATOM 1588 C CA . GLY A 1 203 ? 13.983 8.225 -5.720 1.00 95.00 203 GLY A CA 1
ATOM 1589 C C . GLY A 1 203 ? 15.507 8.119 -5.635 1.00 95.00 203 GLY A C 1
ATOM 1590 O O . GLY A 1 203 ? 16.218 8.963 -6.184 1.00 95.00 203 GLY A O 1
ATOM 1591 N N . LEU A 1 204 ? 16.015 7.042 -5.030 1.00 93.69 204 LEU A N 1
ATOM 1592 C CA . LEU A 1 204 ? 17.452 6.770 -4.954 1.00 93.69 204 LEU A CA 1
ATOM 1593 C C . LEU A 1 204 ? 18.054 6.407 -6.318 1.00 93.69 204 LEU A C 1
ATOM 1595 O O . LEU A 1 204 ? 19.138 6.888 -6.644 1.00 93.69 204 LEU A O 1
ATOM 1599 N N . LEU A 1 205 ? 17.349 5.639 -7.157 1.00 93.69 205 LEU A N 1
ATOM 1600 C CA . LEU A 1 205 ? 17.775 5.376 -8.537 1.00 93.69 205 LEU A CA 1
ATOM 1601 C C . LEU A 1 205 ? 17.932 6.684 -9.326 1.00 93.69 205 LEU A C 1
ATOM 1603 O O . LEU A 1 205 ? 18.917 6.859 -10.045 1.00 93.69 205 LEU A O 1
ATOM 1607 N N . TYR A 1 206 ? 16.991 7.623 -9.174 1.00 93.88 206 TYR A N 1
ATOM 1608 C CA . TYR A 1 206 ? 17.100 8.955 -9.770 1.00 93.88 206 TYR A CA 1
ATOM 1609 C C . TYR A 1 206 ? 18.301 9.729 -9.216 1.00 93.88 206 TYR A C 1
ATOM 1611 O O . TYR A 1 206 ? 19.073 10.291 -9.997 1.00 93.88 206 TYR A O 1
ATOM 1619 N N . TYR A 1 207 ? 18.486 9.729 -7.892 1.00 94.12 207 TYR A N 1
ATOM 1620 C CA . TYR A 1 207 ? 19.606 10.403 -7.238 1.00 94.12 207 TYR A CA 1
ATOM 1621 C C . TYR A 1 207 ? 20.953 9.910 -7.783 1.00 94.12 207 TYR A C 1
ATOM 1623 O O . TYR A 1 207 ? 21.704 10.704 -8.346 1.00 94.12 207 TYR A O 1
ATOM 1631 N N . PHE A 1 208 ? 21.224 8.605 -7.731 1.00 91.31 208 PHE A N 1
ATOM 1632 C CA . PHE A 1 208 ? 22.497 8.047 -8.199 1.00 91.31 208 PHE A CA 1
ATOM 1633 C C . PHE A 1 208 ? 22.712 8.200 -9.706 1.00 91.31 208 PHE A C 1
ATOM 1635 O O . PHE A 1 208 ? 23.846 8.279 -10.174 1.00 91.31 208 PHE A O 1
ATOM 1642 N N . LYS A 1 209 ? 21.633 8.267 -10.493 1.00 89.94 209 LYS A N 1
ATOM 1643 C CA . LYS A 1 209 ? 21.741 8.524 -11.931 1.00 89.94 209 LYS A CA 1
ATOM 1644 C C . LYS A 1 209 ? 22.093 9.982 -12.233 1.00 89.94 209 LYS A C 1
ATOM 1646 O O . LYS A 1 209 ? 22.819 10.244 -13.193 1.00 89.94 209 LYS A O 1
ATOM 1651 N N . ARG A 1 210 ? 21.552 10.930 -11.462 1.00 89.44 210 ARG A N 1
ATOM 1652 C CA . ARG A 1 210 ? 21.688 12.372 -11.714 1.00 89.44 210 ARG A CA 1
ATOM 1653 C C . ARG A 1 210 ? 22.927 12.977 -11.057 1.00 89.44 210 ARG A C 1
ATOM 1655 O O . ARG A 1 210 ? 23.555 13.848 -11.658 1.00 89.44 210 ARG A O 1
ATOM 1662 N N . TYR A 1 211 ? 23.270 12.524 -9.855 1.00 87.50 211 TYR A N 1
ATOM 1663 C CA . TYR A 1 211 ? 24.380 13.026 -9.052 1.00 87.50 211 TYR A CA 1
ATOM 1664 C C . TYR A 1 211 ? 25.528 12.015 -9.085 1.00 87.50 211 TYR A C 1
ATOM 1666 O O . TYR A 1 211 ? 25.428 10.927 -8.530 1.00 87.50 211 TYR A O 1
ATOM 1674 N N . LYS A 1 212 ? 26.620 12.373 -9.773 1.00 79.69 212 LYS A N 1
ATOM 1675 C CA . LYS A 1 212 ? 27.776 11.480 -9.973 1.00 79.69 212 LYS A CA 1
ATOM 1676 C C . LYS A 1 212 ? 28.673 11.361 -8.740 1.00 79.69 212 LYS A C 1
ATOM 1678 O O . LYS A 1 212 ? 29.321 10.337 -8.564 1.00 79.69 212 LYS A O 1
ATOM 1683 N N . GLU A 1 213 ? 28.702 12.389 -7.898 1.00 86.38 213 GLU A N 1
ATOM 1684 C CA . GLU A 1 213 ? 29.473 12.409 -6.656 1.00 86.38 213 GLU A CA 1
ATOM 1685 C C . GLU A 1 213 ? 28.524 12.306 -5.463 1.00 86.38 213 GLU A C 1
ATOM 1687 O O . GLU A 1 213 ? 27.647 13.152 -5.268 1.00 86.38 213 GLU A O 1
ATOM 1692 N N . THR A 1 214 ? 28.688 11.246 -4.670 1.00 86.31 214 THR A N 1
ATOM 1693 C CA . THR A 1 214 ? 27.879 10.996 -3.472 1.00 86.31 214 THR A CA 1
ATOM 1694 C C . THR A 1 214 ? 28.711 11.303 -2.232 1.00 86.31 214 THR A C 1
ATOM 1696 O O . THR A 1 214 ? 29.650 10.579 -1.917 1.00 86.31 214 THR A O 1
ATOM 1699 N N . THR A 1 215 ? 28.362 12.371 -1.515 1.00 92.38 215 THR A N 1
ATOM 1700 C CA . THR A 1 215 ? 28.868 12.633 -0.159 1.00 92.38 215 THR A CA 1
ATOM 1701 C C . THR A 1 215 ? 27.886 12.078 0.869 1.00 92.38 215 THR A C 1
ATOM 1703 O O . THR A 1 215 ? 26.694 11.957 0.579 1.00 92.38 215 THR A O 1
ATOM 1706 N N . VAL A 1 216 ? 28.354 11.783 2.089 1.00 92.31 216 VAL A N 1
ATOM 1707 C CA . VAL A 1 216 ? 27.483 11.322 3.190 1.00 92.31 216 VAL A CA 1
ATOM 1708 C C . VAL A 1 216 ? 26.326 12.301 3.413 1.00 92.31 216 VAL A C 1
ATOM 1710 O O . VAL A 1 216 ? 25.173 11.889 3.497 1.00 92.31 216 VAL A O 1
ATOM 1713 N N . THR A 1 217 ? 26.608 13.606 3.407 1.00 91.56 217 THR A N 1
ATOM 1714 C CA . THR A 1 217 ? 25.595 14.657 3.566 1.00 91.56 217 THR A CA 1
ATOM 1715 C C . THR A 1 217 ? 24.547 14.624 2.456 1.00 91.56 217 THR A C 1
ATOM 1717 O O . THR A 1 217 ? 23.351 14.600 2.743 1.00 91.56 217 THR A O 1
ATOM 1720 N N . ASN A 1 218 ? 24.965 14.572 1.186 1.00 90.94 218 ASN A N 1
ATOM 1721 C CA . ASN A 1 218 ? 24.026 14.566 0.062 1.00 90.94 218 ASN A CA 1
ATOM 1722 C C . ASN A 1 218 ? 23.196 13.277 0.024 1.00 90.94 218 ASN A C 1
ATOM 1724 O O . ASN A 1 218 ? 22.015 13.325 -0.315 1.00 90.94 218 ASN A O 1
ATOM 1728 N N . PHE A 1 219 ? 23.791 12.145 0.407 1.00 92.38 219 PHE A N 1
ATOM 1729 C CA . PHE A 1 219 ? 23.089 10.871 0.524 1.00 92.38 219 PHE A CA 1
ATOM 1730 C C . PHE A 1 219 ? 22.023 10.905 1.627 1.00 92.38 219 PHE A C 1
ATOM 1732 O O . PHE A 1 219 ? 20.885 10.495 1.390 1.00 92.38 219 PHE A O 1
ATOM 1739 N N . LEU A 1 220 ? 22.347 11.439 2.811 1.00 94.19 220 LEU A N 1
ATOM 1740 C CA . LEU A 1 220 ? 21.380 11.601 3.903 1.00 94.19 220 LEU A CA 1
ATOM 1741 C C . LEU A 1 220 ? 20.236 12.541 3.505 1.00 94.19 220 LEU A C 1
ATOM 1743 O O . LEU A 1 220 ? 19.071 12.203 3.708 1.00 94.19 220 LEU A O 1
ATOM 1747 N N . ILE A 1 221 ? 20.546 13.673 2.865 1.00 93.62 221 ILE A N 1
ATOM 1748 C CA . ILE A 1 221 ? 19.530 14.606 2.357 1.00 93.62 221 ILE A CA 1
ATOM 1749 C C . ILE A 1 221 ? 18.628 13.917 1.325 1.00 93.62 221 ILE A C 1
ATOM 1751 O O . ILE A 1 221 ? 17.408 14.047 1.407 1.00 93.62 221 ILE A O 1
ATOM 1755 N N . ALA A 1 222 ? 19.195 13.158 0.382 1.00 93.44 222 ALA A N 1
ATOM 1756 C CA . ALA A 1 222 ? 18.415 12.435 -0.620 1.00 93.44 222 ALA A CA 1
ATOM 1757 C C . ALA A 1 222 ? 17.441 11.436 0.024 1.00 93.44 222 ALA A C 1
ATOM 1759 O O . ALA A 1 222 ? 16.265 11.421 -0.334 1.00 93.44 222 ALA A O 1
ATOM 1760 N N . ASN A 1 223 ? 17.894 10.663 1.017 1.00 93.94 223 ASN A N 1
ATOM 1761 C CA . ASN A 1 223 ? 17.032 9.742 1.763 1.00 93.94 223 ASN A CA 1
ATOM 1762 C C . ASN A 1 223 ? 15.912 10.479 2.508 1.00 93.94 223 ASN A C 1
ATOM 1764 O O . ASN A 1 223 ? 14.753 10.082 2.405 1.00 93.94 223 ASN A O 1
ATOM 1768 N N . ILE A 1 224 ? 16.226 11.581 3.198 1.00 95.38 224 ILE A N 1
ATOM 1769 C CA . ILE A 1 224 ? 15.222 12.394 3.899 1.00 95.38 224 ILE A CA 1
ATOM 1770 C C . ILE A 1 224 ? 14.172 12.922 2.915 1.00 95.38 224 ILE A C 1
ATOM 1772 O O . ILE A 1 224 ? 12.980 12.760 3.160 1.00 95.38 224 ILE A O 1
ATOM 1776 N N . LEU A 1 225 ? 14.584 13.506 1.785 1.00 94.81 225 LEU A N 1
ATOM 1777 C CA . LEU A 1 225 ? 13.659 14.042 0.776 1.00 94.81 225 LEU A CA 1
ATOM 1778 C C . LEU A 1 225 ? 12.732 12.966 0.212 1.00 94.81 225 LEU A C 1
ATOM 1780 O O . LEU A 1 225 ? 11.549 13.206 -0.025 1.00 94.81 225 LEU A O 1
ATOM 1784 N N . VAL A 1 226 ? 13.269 11.772 0.010 1.00 94.56 226 VAL A N 1
ATOM 1785 C CA . VAL A 1 226 ? 12.537 10.627 -0.509 1.00 94.56 226 VAL A CA 1
ATOM 1786 C C . VAL A 1 226 ? 11.547 10.064 0.520 1.00 94.56 226 VAL A C 1
ATOM 1788 O O . VAL A 1 226 ? 10.412 9.750 0.160 1.00 94.56 226 VAL A O 1
ATOM 1791 N N . ILE A 1 227 ? 11.922 10.001 1.801 1.00 92.50 227 ILE A N 1
ATOM 1792 C CA . ILE A 1 227 ? 11.009 9.641 2.897 1.00 92.50 227 ILE A CA 1
ATOM 1793 C C . ILE A 1 227 ? 9.912 10.700 3.043 1.00 92.50 227 ILE A C 1
ATOM 1795 O O . ILE A 1 227 ? 8.743 10.356 3.199 1.00 92.50 227 ILE A O 1
ATOM 1799 N N . VAL A 1 228 ? 10.253 11.986 2.936 1.00 92.31 228 VAL A N 1
ATOM 1800 C CA . VAL A 1 228 ? 9.269 13.076 2.939 1.00 92.31 228 VAL A CA 1
ATOM 1801 C C . VAL A 1 228 ? 8.307 12.935 1.762 1.00 92.31 228 VAL A C 1
ATOM 1803 O O . VAL A 1 228 ? 7.104 13.081 1.956 1.00 92.31 228 VAL A O 1
ATOM 1806 N N . LEU A 1 229 ? 8.797 12.595 0.565 1.00 92.06 229 LEU A N 1
ATOM 1807 C CA . LEU A 1 229 ? 7.947 12.330 -0.595 1.00 92.06 229 LEU A CA 1
ATOM 1808 C C . LEU A 1 229 ? 7.021 11.130 -0.357 1.00 92.06 229 LEU A C 1
ATOM 1810 O O . LEU A 1 229 ? 5.832 11.230 -0.646 1.00 92.06 229 LEU A O 1
ATOM 1814 N N . LEU A 1 230 ? 7.535 10.028 0.197 1.00 92.19 230 LEU A N 1
ATOM 1815 C CA . LEU A 1 230 ? 6.732 8.867 0.586 1.00 92.19 230 LEU A CA 1
ATOM 1816 C C . LEU A 1 230 ? 5.634 9.267 1.580 1.00 92.19 230 LEU A C 1
ATOM 1818 O O . LEU A 1 230 ? 4.469 8.955 1.355 1.00 92.19 230 LEU A O 1
ATOM 1822 N N . MET A 1 231 ? 5.982 9.995 2.643 1.00 87.56 231 MET A N 1
ATOM 1823 C CA . MET A 1 231 ? 5.028 10.446 3.659 1.00 87.56 231 MET A CA 1
ATOM 1824 C C . MET A 1 231 ? 4.011 11.437 3.098 1.00 87.56 231 MET A C 1
ATOM 1826 O O . MET A 1 231 ? 2.844 11.387 3.479 1.00 87.56 231 MET A O 1
ATOM 1830 N N . LEU A 1 232 ? 4.423 12.313 2.179 1.00 87.56 232 LEU A N 1
ATOM 1831 C CA . LEU A 1 232 ? 3.525 13.213 1.464 1.00 87.56 232 LEU A CA 1
ATOM 1832 C C . LEU A 1 232 ? 2.549 12.401 0.621 1.00 87.56 232 LEU A C 1
ATOM 1834 O O . LEU A 1 232 ? 1.347 12.573 0.772 1.00 87.56 232 LEU A O 1
ATOM 1838 N N . VAL A 1 233 ? 3.029 11.481 -0.214 1.00 88.12 233 VAL A N 1
ATOM 1839 C CA . VAL A 1 233 ? 2.157 10.651 -1.052 1.00 88.12 233 VAL A CA 1
ATOM 1840 C C . VAL A 1 233 ? 1.228 9.807 -0.188 1.00 88.12 233 VAL A C 1
ATOM 1842 O O . VAL A 1 233 ? 0.031 9.834 -0.421 1.00 88.12 233 VAL A O 1
ATOM 1845 N N . TYR A 1 234 ? 1.725 9.124 0.839 1.00 83.12 234 TYR A N 1
ATOM 1846 C CA . TYR A 1 234 ? 0.911 8.279 1.711 1.00 83.12 234 TYR A CA 1
ATOM 1847 C C . TYR A 1 234 ? -0.130 9.082 2.504 1.00 83.12 234 TYR A C 1
ATOM 1849 O O . TYR A 1 234 ? -1.320 8.777 2.474 1.00 83.12 234 TYR A O 1
ATOM 1857 N N . LYS A 1 235 ? 0.298 10.145 3.199 1.00 76.62 235 LYS A N 1
ATOM 1858 C CA . LYS A 1 235 ? -0.569 10.901 4.109 1.00 76.62 235 LYS A CA 1
ATOM 1859 C C . LYS A 1 235 ? -1.477 11.877 3.364 1.00 76.62 235 LYS A C 1
ATOM 1861 O O . LYS A 1 235 ? -2.635 11.999 3.749 1.00 76.62 235 LYS A O 1
ATOM 1866 N N . PHE A 1 236 ? -0.959 12.583 2.350 1.00 71.75 236 PHE A N 1
ATOM 1867 C CA . PHE A 1 236 ? -1.629 13.695 1.655 1.00 71.75 236 PHE A CA 1
ATOM 1868 C C . PHE A 1 236 ? -2.536 13.266 0.492 1.00 71.75 236 PHE A C 1
ATOM 1870 O O . PHE A 1 236 ? -3.339 14.072 0.035 1.00 71.75 236 PHE A O 1
ATOM 1877 N N . SER A 1 237 ? -2.449 12.022 0.015 1.00 73.56 237 SER A N 1
ATOM 1878 C CA . SER A 1 237 ? -3.288 11.554 -1.097 1.00 73.56 237 SER A CA 1
ATOM 1879 C C . SER A 1 237 ? -4.720 11.223 -0.651 1.00 73.56 237 SER A C 1
ATOM 1881 O O . SER A 1 237 ? -5.599 12.079 -0.707 1.00 73.56 237 SER A O 1
ATOM 1883 N N . LEU A 1 238 ? -4.976 9.998 -0.197 1.00 80.44 238 LEU A N 1
ATOM 1884 C CA . LEU A 1 238 ? -6.315 9.449 -0.034 1.00 80.44 238 LEU A CA 1
ATOM 1885 C C . LEU A 1 238 ? -7.052 10.076 1.153 1.00 80.44 238 LEU A C 1
ATOM 1887 O O . LEU A 1 238 ? -8.159 10.594 1.010 1.00 80.44 238 LEU A O 1
ATOM 1891 N N . THR A 1 239 ? -6.397 10.130 2.311 1.00 84.06 239 THR A N 1
ATOM 1892 C CA . THR A 1 239 ? -6.999 10.606 3.561 1.00 84.06 239 THR A CA 1
ATOM 1893 C C . THR A 1 239 ? -7.508 12.043 3.464 1.00 84.06 239 THR A C 1
ATOM 1895 O O . THR A 1 239 ? -8.622 12.334 3.892 1.00 84.06 239 THR A O 1
ATOM 1898 N N . TYR A 1 240 ? -6.702 12.972 2.937 1.00 88.62 240 TYR A N 1
ATOM 1899 C CA . TYR A 1 240 ? -7.103 14.382 2.877 1.00 88.62 240 TYR A CA 1
ATOM 1900 C C . TYR A 1 240 ? -8.097 14.662 1.764 1.00 88.62 240 TYR A C 1
ATOM 1902 O O . TYR A 1 240 ? -8.963 15.513 1.955 1.00 88.62 240 TYR A O 1
ATOM 1910 N N . VAL A 1 241 ? -8.022 13.940 0.644 1.00 89.69 241 VAL A N 1
ATOM 1911 C CA . VAL A 1 241 ? -9.052 14.053 -0.388 1.00 89.69 241 VAL A CA 1
ATOM 1912 C C . VAL A 1 241 ? -10.392 13.574 0.158 1.00 89.69 241 VAL A C 1
ATOM 1914 O O . VAL A 1 241 ? -11.347 14.342 0.123 1.00 89.69 241 VAL A O 1
ATOM 1917 N N . LEU A 1 242 ? -10.466 12.398 0.786 1.00 91.31 242 LEU A N 1
ATOM 1918 C CA . LEU A 1 242 ? -11.712 11.937 1.410 1.00 91.31 242 LEU A CA 1
ATOM 1919 C C . LEU A 1 242 ? -12.194 12.880 2.524 1.00 91.31 242 LEU A C 1
ATOM 1921 O O . LEU A 1 242 ? -13.392 13.129 2.628 1.00 91.31 242 LEU A O 1
ATOM 1925 N N . LYS A 1 243 ? -11.286 13.479 3.311 1.00 92.25 243 LYS A N 1
ATOM 1926 C CA . LYS A 1 243 ? -11.642 14.535 4.278 1.00 92.25 243 LYS A CA 1
ATOM 1927 C C . LYS A 1 243 ? -12.243 15.763 3.612 1.00 92.25 243 LYS A C 1
ATOM 1929 O O . LYS A 1 243 ? -13.219 16.287 4.132 1.00 92.25 243 LYS A O 1
ATOM 1934 N N . LEU A 1 244 ? -11.684 16.221 2.493 1.00 93.88 244 LEU A N 1
ATOM 1935 C CA . LEU A 1 244 ? -12.205 17.371 1.755 1.00 93.88 244 LEU A CA 1
ATOM 1936 C C . LEU A 1 244 ? -13.606 17.085 1.205 1.00 93.88 244 LEU A C 1
ATOM 1938 O O . LEU A 1 244 ? -14.490 17.925 1.344 1.00 93.88 244 LEU A O 1
ATOM 1942 N N . PHE A 1 245 ? -13.818 15.899 0.631 1.00 94.50 245 PHE A N 1
ATOM 1943 C CA . PHE A 1 245 ? -15.130 15.468 0.146 1.00 94.50 245 PHE A CA 1
ATOM 1944 C C . PHE A 1 245 ? -16.139 15.316 1.293 1.00 94.50 245 PHE A C 1
ATOM 1946 O O . PHE A 1 245 ? -17.227 15.875 1.210 1.00 94.50 245 PHE A O 1
ATOM 1953 N N . GLY A 1 246 ? -15.772 14.642 2.389 1.00 93.81 246 GLY A N 1
ATOM 1954 C CA . GLY A 1 246 ? -16.642 14.470 3.556 1.00 93.81 246 GLY A CA 1
ATOM 1955 C C . GLY A 1 246 ? -16.972 15.788 4.265 1.00 93.81 246 GLY A C 1
ATOM 1956 O O . GLY A 1 246 ? -18.117 16.011 4.647 1.00 93.81 246 GLY A O 1
ATOM 1957 N N . TRP A 1 247 ? -15.997 16.694 4.398 1.00 94.81 247 TRP A N 1
ATOM 1958 C CA . TRP A 1 247 ? -16.228 18.042 4.926 1.00 94.81 247 TRP A CA 1
ATOM 1959 C C . TRP A 1 247 ? -17.127 18.863 4.000 1.00 94.81 247 TRP A C 1
ATOM 1961 O O . TRP A 1 247 ? -18.071 19.490 4.475 1.00 94.81 247 TRP A O 1
ATOM 1971 N N . GLY A 1 248 ? -16.847 18.850 2.693 1.00 95.56 248 GLY A N 1
ATOM 1972 C CA . GLY A 1 248 ? -17.629 19.583 1.702 1.00 95.56 248 GLY A CA 1
ATOM 1973 C C . GLY A 1 248 ? -19.082 19.127 1.706 1.00 95.56 248 GLY A C 1
ATOM 1974 O O . GLY A 1 248 ? -19.982 19.956 1.778 1.00 95.56 248 GLY A O 1
ATOM 1975 N N . GLU A 1 249 ? -19.310 17.816 1.716 1.00 95.44 249 GLU A N 1
ATOM 1976 C CA . GLU A 1 249 ? -20.639 17.226 1.843 1.00 95.44 249 GLU A CA 1
ATOM 1977 C C . GLU A 1 249 ? -21.386 17.783 3.067 1.00 95.44 249 GLU A C 1
ATOM 1979 O O . GLU A 1 249 ? -22.409 18.446 2.912 1.00 95.44 249 GLU A O 1
ATOM 1984 N N . VAL A 1 250 ? -20.837 17.655 4.277 1.00 94.75 250 VAL A N 1
ATOM 1985 C CA . VAL A 1 250 ? -21.508 18.166 5.487 1.00 94.75 250 VAL A CA 1
ATOM 1986 C C . VAL A 1 250 ? -21.722 19.685 5.433 1.00 94.75 250 VAL A C 1
ATOM 1988 O O . VAL A 1 250 ? -22.792 20.163 5.798 1.00 94.75 250 VAL A O 1
ATOM 1991 N N . PHE A 1 251 ? -20.745 20.459 4.953 1.00 96.12 251 PHE A N 1
ATOM 1992 C CA . PHE A 1 251 ? -20.839 21.920 4.882 1.00 96.12 251 PHE A CA 1
ATOM 1993 C C . PHE A 1 251 ? -21.956 22.398 3.941 1.00 96.12 251 PHE A C 1
ATOM 1995 O O . PHE A 1 251 ? -22.788 23.217 4.335 1.00 96.12 251 PHE A O 1
ATOM 2002 N N . PHE A 1 252 ? -21.998 21.890 2.707 1.00 96.75 252 PHE A N 1
ATOM 2003 C CA . PHE A 1 252 ? -22.987 22.321 1.715 1.00 96.75 252 PHE A CA 1
ATOM 2004 C C . PHE A 1 252 ? -24.412 21.885 2.089 1.00 96.75 252 PHE A C 1
ATOM 2006 O O . PHE A 1 252 ? -25.360 22.634 1.845 1.00 96.75 252 PHE A O 1
ATOM 2013 N N . ILE A 1 253 ? -24.575 20.719 2.720 1.00 96.25 253 ILE A N 1
ATOM 2014 C CA . ILE A 1 253 ? -25.891 20.250 3.161 1.00 96.25 253 ILE A CA 1
ATOM 2015 C C . ILE A 1 253 ? -26.329 20.993 4.435 1.00 96.25 253 ILE A C 1
ATOM 2017 O O . ILE A 1 253 ? -27.388 21.617 4.452 1.00 96.25 253 ILE A O 1
ATOM 2021 N N . ASN A 1 254 ? -25.516 20.998 5.496 1.00 95.44 254 ASN A N 1
ATOM 2022 C CA . ASN A 1 254 ? -25.960 21.508 6.798 1.00 95.44 254 ASN A CA 1
ATOM 2023 C C . ASN A 1 254 ? -25.969 23.039 6.887 1.00 95.44 254 ASN A C 1
ATOM 2025 O O . ASN A 1 254 ? -26.861 23.593 7.532 1.00 95.44 254 ASN A O 1
ATOM 2029 N N . SER A 1 255 ? -24.992 23.716 6.273 1.00 96.19 255 SER A N 1
ATOM 2030 C CA . SER A 1 255 ? -24.835 25.173 6.395 1.00 96.19 255 SER A CA 1
ATOM 2031 C C . SER A 1 255 ? -25.508 25.946 5.264 1.00 96.19 255 SER A C 1
ATOM 2033 O O . SER A 1 255 ? -26.003 27.044 5.499 1.00 96.19 255 SER A O 1
ATOM 2035 N N . ILE A 1 256 ? -25.515 25.403 4.041 1.00 96.06 256 ILE A N 1
ATOM 2036 C CA . ILE A 1 256 ? -26.111 26.072 2.868 1.00 96.06 256 ILE A CA 1
ATOM 2037 C C . ILE A 1 256 ? -27.532 25.557 2.588 1.00 96.06 256 ILE A C 1
ATOM 2039 O O . ILE A 1 256 ? -28.357 26.316 2.084 1.00 96.06 256 ILE A O 1
ATOM 2043 N N . GLY A 1 257 ? -27.851 24.309 2.953 1.00 94.56 257 GLY A N 1
ATOM 2044 C CA . GLY A 1 257 ? -29.177 23.718 2.742 1.00 94.56 257 GLY A CA 1
ATOM 2045 C C . GLY A 1 257 ? -29.368 23.088 1.360 1.00 94.56 257 GLY A C 1
ATOM 2046 O O . GLY A 1 257 ? -30.495 23.017 0.875 1.00 94.56 257 GLY A O 1
ATOM 2047 N N . LEU A 1 258 ? -28.283 22.669 0.697 1.00 96.31 258 LEU A N 1
ATOM 2048 C CA . LEU A 1 258 ? -28.375 21.939 -0.572 1.00 96.31 258 LEU A CA 1
ATOM 2049 C C . LEU A 1 258 ? -28.798 20.472 -0.356 1.00 96.31 258 LEU A C 1
ATOM 2051 O O . LEU A 1 258 ? -28.590 19.936 0.731 1.00 96.31 258 LEU A O 1
ATOM 2055 N N . PRO A 1 259 ? -29.336 19.788 -1.386 1.00 95.44 259 PRO A N 1
ATOM 2056 C CA . PRO A 1 259 ? -29.631 18.356 -1.316 1.00 95.44 259 PRO A CA 1
ATOM 2057 C C . PRO A 1 259 ? -28.377 17.494 -1.114 1.00 95.44 259 PRO A C 1
ATOM 2059 O O . PRO A 1 259 ? -27.271 17.890 -1.500 1.00 95.44 259 PRO A O 1
ATOM 2062 N N . PHE A 1 260 ? -28.558 16.274 -0.600 1.00 93.44 260 PHE A N 1
ATOM 2063 C CA . PHE A 1 260 ? -27.486 15.280 -0.474 1.00 93.44 260 PHE A CA 1
ATOM 2064 C C . PHE A 1 260 ? -26.707 15.071 -1.781 1.00 93.44 260 PHE A C 1
ATOM 2066 O O . PHE A 1 260 ? -27.244 15.187 -2.884 1.00 93.44 260 PHE A O 1
ATOM 2073 N N . ASN A 1 261 ? -25.426 14.737 -1.646 1.00 92.56 261 ASN A N 1
ATOM 2074 C CA . ASN A 1 261 ? -24.413 14.595 -2.696 1.00 92.56 261 ASN A CA 1
ATOM 2075 C C . ASN A 1 261 ? -23.997 15.901 -3.393 1.00 92.56 261 ASN A C 1
ATOM 2077 O O . ASN A 1 261 ? -23.019 15.898 -4.145 1.00 92.56 261 ASN A O 1
ATOM 2081 N N . SER A 1 262 ? -24.679 17.028 -3.152 1.00 94.88 262 SER A N 1
ATOM 2082 C CA . SER A 1 262 ? -24.324 18.303 -3.791 1.00 94.88 262 SER A CA 1
ATOM 2083 C C . SER A 1 262 ? -22.914 18.755 -3.416 1.00 94.88 262 SER A C 1
ATOM 2085 O O . SER A 1 262 ? -22.171 19.213 -4.282 1.00 94.88 262 SER A O 1
ATOM 2087 N N . GLY A 1 263 ? -22.510 18.587 -2.151 1.00 95.12 263 GLY A N 1
ATOM 2088 C CA . GLY A 1 263 ? -21.164 18.954 -1.710 1.00 95.12 263 GLY A CA 1
ATOM 2089 C C . GLY A 1 263 ? -20.093 18.107 -2.392 1.00 95.12 263 GLY A C 1
ATOM 2090 O O . GLY A 1 263 ? -19.130 18.649 -2.932 1.00 95.12 263 GLY A O 1
ATOM 2091 N N . THR A 1 264 ? -20.314 16.796 -2.475 1.00 93.94 264 THR A N 1
ATOM 2092 C CA . THR A 1 264 ? -19.458 15.860 -3.221 1.00 93.94 264 THR A CA 1
ATOM 2093 C C . THR A 1 264 ? -19.298 16.276 -4.691 1.00 93.94 264 THR A C 1
ATOM 2095 O O . THR A 1 264 ? -18.173 16.350 -5.192 1.00 93.94 264 THR A O 1
ATOM 2098 N N . ILE A 1 265 ? -20.395 16.615 -5.381 1.00 95.31 265 ILE A N 1
ATOM 2099 C CA . ILE A 1 265 ? -20.373 17.062 -6.786 1.00 95.31 265 ILE A CA 1
ATOM 2100 C C . ILE A 1 265 ? -19.603 18.380 -6.934 1.00 95.31 265 ILE A C 1
ATOM 2102 O O . ILE A 1 265 ? -18.747 18.494 -7.814 1.00 95.31 265 ILE A O 1
ATOM 2106 N N . ILE A 1 266 ? -19.865 19.366 -6.071 1.00 96.88 266 ILE A N 1
ATOM 2107 C CA . ILE A 1 266 ? -19.189 20.671 -6.106 1.00 96.88 266 ILE A CA 1
ATOM 2108 C C . ILE A 1 266 ? -17.680 20.498 -5.914 1.00 96.88 266 ILE A C 1
ATOM 2110 O O . ILE A 1 266 ? -16.901 21.033 -6.706 1.00 96.88 266 ILE A O 1
ATOM 2114 N N . ILE A 1 267 ? -17.252 19.718 -4.915 1.00 95.88 267 ILE A N 1
ATOM 2115 C CA . ILE A 1 267 ? -15.829 19.431 -4.690 1.00 95.88 267 ILE A CA 1
ATOM 2116 C C . ILE A 1 267 ? -15.221 18.718 -5.906 1.00 95.88 267 ILE A C 1
ATOM 2118 O O . ILE A 1 267 ? -14.139 19.105 -6.348 1.00 95.88 267 ILE A O 1
ATOM 2122 N N . GLY A 1 268 ? -15.919 17.753 -6.514 1.00 94.62 268 GLY A N 1
ATOM 2123 C CA . GLY A 1 268 ? -15.469 17.082 -7.740 1.00 94.62 268 GLY A CA 1
ATOM 2124 C C . GLY A 1 268 ? -15.297 18.028 -8.939 1.00 94.62 268 GLY A C 1
ATOM 2125 O O . GLY A 1 268 ? -14.304 17.940 -9.673 1.00 94.62 268 GLY A O 1
ATOM 2126 N N . LEU A 1 269 ? -16.212 18.985 -9.119 1.00 96.94 269 LEU A N 1
ATOM 2127 C CA . LEU A 1 269 ? -16.111 20.019 -10.154 1.00 96.94 269 LEU A CA 1
ATOM 2128 C C . LEU A 1 269 ? -14.946 20.977 -9.890 1.00 96.94 269 LEU A C 1
ATOM 2130 O O . LEU A 1 269 ? -14.198 21.289 -10.818 1.00 96.94 269 LEU A O 1
ATOM 2134 N N . LEU A 1 270 ? -14.744 21.400 -8.639 1.00 96.50 270 LEU A N 1
ATOM 2135 C CA . LEU A 1 270 ? -13.594 22.221 -8.246 1.00 96.50 270 LEU A CA 1
ATOM 2136 C C . LEU A 1 270 ? -12.275 21.487 -8.496 1.00 96.50 270 LEU A C 1
ATOM 2138 O O . LEU A 1 270 ? -11.329 22.079 -9.016 1.00 96.50 270 LEU A O 1
ATOM 2142 N N . PHE A 1 271 ? -12.227 20.190 -8.197 1.00 93.38 271 PHE A N 1
ATOM 2143 C CA . PHE A 1 271 ? -11.068 19.340 -8.452 1.00 93.38 271 PHE A CA 1
ATOM 2144 C C . PHE A 1 271 ? -10.756 19.252 -9.953 1.00 93.38 271 PHE A C 1
ATOM 2146 O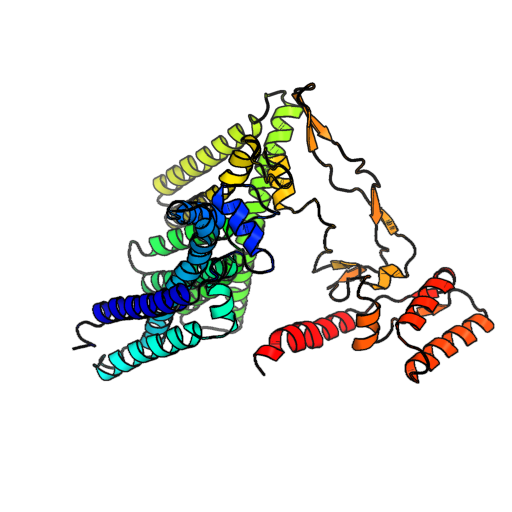 O . PHE A 1 271 ? -9.622 19.473 -10.382 1.00 93.38 271 PHE A O 1
ATOM 2153 N N . THR A 1 272 ? -11.786 19.027 -10.773 1.00 95.69 272 THR A N 1
ATOM 2154 C CA . THR A 1 272 ? -11.676 18.991 -12.240 1.00 95.69 272 THR A CA 1
ATOM 2155 C C . THR A 1 272 ? -11.210 20.336 -12.801 1.00 95.69 272 THR A C 1
ATOM 2157 O O . THR A 1 272 ? -10.293 20.389 -13.626 1.00 95.69 272 THR A O 1
ATOM 2160 N N . ALA A 1 273 ? -11.789 21.439 -12.320 1.00 97.75 273 ALA A N 1
ATOM 2161 C CA . ALA A 1 273 ? -11.401 22.788 -12.706 1.00 97.75 273 ALA A CA 1
ATOM 2162 C C . ALA A 1 273 ? -9.941 23.084 -12.328 1.00 97.75 273 ALA A C 1
ATOM 2164 O O . ALA A 1 273 ? -9.199 23.621 -13.152 1.00 97.75 273 ALA A O 1
ATOM 2165 N N . ALA A 1 274 ? -9.499 22.684 -11.131 1.00 96.75 274 ALA A N 1
ATOM 2166 C CA . ALA A 1 274 ? -8.125 22.872 -10.672 1.00 96.75 274 ALA A CA 1
ATOM 2167 C C . ALA A 1 274 ? -7.110 22.194 -11.608 1.00 96.75 274 ALA A C 1
ATOM 2169 O O . ALA A 1 274 ? -6.140 22.834 -12.023 1.00 96.75 274 ALA A O 1
ATOM 2170 N N . PHE A 1 275 ? -7.355 20.946 -12.024 1.00 96.88 275 PHE A N 1
ATOM 2171 C CA . PHE A 1 275 ? -6.493 20.270 -13.000 1.00 96.88 275 PHE A CA 1
ATOM 2172 C C . PHE A 1 275 ? -6.558 20.906 -14.385 1.00 96.88 275 PHE A C 1
ATOM 2174 O O . PHE A 1 275 ? -5.514 21.142 -14.997 1.00 96.88 275 PHE A O 1
ATOM 2181 N N . TYR A 1 276 ? -7.756 21.229 -14.874 1.00 97.81 276 TYR A N 1
ATOM 2182 C CA . TYR A 1 276 ? -7.929 21.852 -16.184 1.00 97.81 276 TYR A CA 1
ATOM 2183 C C . TYR A 1 276 ? -7.185 23.192 -16.281 1.00 97.81 276 TYR A C 1
ATOM 2185 O O . TYR A 1 276 ? -6.360 23.394 -17.181 1.00 97.81 276 TYR A O 1
ATOM 2193 N N . PHE A 1 277 ? -7.420 24.100 -15.331 1.00 98.06 277 PHE A N 1
ATOM 2194 C CA . PHE A 1 277 ? -6.759 25.400 -15.301 1.00 98.06 277 PHE A CA 1
ATOM 2195 C C . PHE A 1 277 ? -5.271 25.279 -14.967 1.00 98.06 277 PHE A C 1
ATOM 2197 O O . PHE A 1 277 ? -4.471 25.976 -15.591 1.00 98.06 277 PHE A O 1
ATOM 2204 N N . GLY A 1 278 ? -4.873 24.363 -14.080 1.00 97.88 278 GLY A N 1
ATOM 2205 C CA . GLY A 1 278 ? -3.468 24.093 -13.765 1.00 97.88 278 GLY A CA 1
ATOM 2206 C C . GLY A 1 278 ? -2.671 23.626 -14.987 1.00 97.88 278 GLY A C 1
ATOM 2207 O O . GLY A 1 278 ? -1.603 24.169 -15.289 1.00 97.88 278 GLY A O 1
ATOM 2208 N N . LEU A 1 279 ? -3.207 22.680 -15.764 1.00 97.62 279 LEU A N 1
ATOM 2209 C CA . LEU A 1 279 ? -2.585 22.214 -17.008 1.00 97.62 279 LEU A CA 1
ATOM 2210 C C . LEU A 1 279 ? -2.554 23.310 -18.075 1.00 97.62 279 LEU A C 1
ATOM 2212 O O . LEU A 1 279 ? -1.525 23.509 -18.728 1.00 97.62 279 LEU A O 1
ATOM 2216 N N . ARG A 1 280 ? -3.651 24.058 -18.237 1.00 97.81 280 ARG A N 1
ATOM 2217 C CA . ARG A 1 280 ? -3.723 25.166 -19.198 1.00 97.81 280 ARG A CA 1
ATOM 2218 C C . ARG A 1 280 ? -2.721 26.270 -18.860 1.00 97.81 280 ARG A C 1
ATOM 2220 O O . ARG A 1 280 ? -2.011 26.734 -19.751 1.00 97.81 280 ARG A O 1
ATOM 2227 N N . TYR A 1 281 ? -2.641 26.674 -17.594 1.00 98.06 281 TYR A N 1
ATOM 2228 C CA . TYR A 1 281 ? -1.747 27.728 -17.119 1.00 98.06 281 TYR A CA 1
ATOM 2229 C C . TYR A 1 281 ? -0.277 27.325 -17.253 1.00 98.06 281 TYR A C 1
ATOM 2231 O O . TYR A 1 281 ? 0.519 28.075 -17.820 1.00 98.06 281 TYR A O 1
ATOM 2239 N N . THR A 1 282 ? 0.086 26.122 -16.801 1.00 98.00 282 THR A N 1
ATOM 2240 C CA . THR A 1 282 ? 1.471 25.632 -16.906 1.00 98.00 282 THR A CA 1
ATOM 2241 C C . THR A 1 282 ? 1.915 25.475 -18.360 1.00 98.00 282 THR A C 1
ATOM 2243 O O . THR A 1 282 ? 3.046 25.829 -18.688 1.00 98.00 282 THR A O 1
ATOM 2246 N N . ARG A 1 283 ? 1.022 25.032 -19.258 1.00 96.62 283 ARG A N 1
ATOM 2247 C CA . ARG A 1 283 ? 1.305 24.946 -20.699 1.00 96.62 283 ARG A CA 1
ATOM 2248 C C . ARG A 1 283 ? 1.438 26.323 -21.351 1.00 96.62 283 ARG A C 1
ATOM 2250 O O . ARG A 1 283 ? 2.370 26.523 -22.122 1.00 96.62 283 ARG A O 1
ATOM 2257 N N . LYS A 1 284 ? 0.547 27.272 -21.033 1.00 97.50 284 LYS A N 1
ATOM 2258 C CA . LYS A 1 284 ? 0.584 28.644 -21.576 1.00 97.50 284 LYS A CA 1
ATOM 2259 C C . LYS A 1 284 ? 1.887 29.369 -21.223 1.00 97.50 284 LYS A C 1
ATOM 2261 O O . LYS A 1 284 ? 2.420 30.079 -22.064 1.00 97.50 284 LYS A O 1
ATOM 2266 N N . ASN A 1 285 ? 2.401 29.168 -20.009 1.00 97.38 285 ASN A N 1
ATOM 2267 C CA . ASN A 1 285 ? 3.628 29.810 -19.522 1.00 97.38 285 ASN A CA 1
ATOM 2268 C C . ASN A 1 285 ? 4.903 28.975 -19.755 1.00 97.38 285 ASN A C 1
ATOM 2270 O O . ASN A 1 285 ? 5.970 29.337 -19.271 1.00 97.38 285 ASN A O 1
ATOM 2274 N N . ASN A 1 286 ? 4.812 27.849 -20.475 1.00 95.69 286 ASN A N 1
ATOM 2275 C CA . ASN A 1 286 ? 5.934 26.941 -20.742 1.00 95.69 286 ASN A CA 1
ATOM 2276 C C . ASN A 1 286 ? 6.632 26.382 -19.474 1.00 95.69 286 ASN A C 1
ATOM 2278 O O . ASN A 1 286 ? 7.814 26.034 -19.485 1.00 95.69 286 ASN A O 1
ATOM 2282 N N . PHE A 1 287 ? 5.900 26.244 -18.364 1.00 96.75 287 PHE A N 1
ATOM 2283 C CA . PHE A 1 287 ? 6.413 25.674 -17.114 1.00 96.75 287 PHE A CA 1
ATOM 2284 C C . PHE A 1 287 ? 6.416 24.141 -17.169 1.00 96.75 287 PHE A C 1
ATOM 2286 O O . PHE A 1 287 ? 5.563 23.476 -16.581 1.00 96.75 287 PHE A O 1
ATOM 2293 N N . ARG A 1 288 ? 7.389 23.559 -17.880 1.00 92.56 288 ARG A N 1
ATOM 2294 C CA . ARG A 1 288 ? 7.467 22.108 -18.147 1.00 92.56 288 ARG A CA 1
ATOM 2295 C C . ARG A 1 288 ? 7.477 21.235 -16.886 1.00 92.56 288 ARG A C 1
ATOM 2297 O O . ARG A 1 288 ? 6.779 20.221 -16.844 1.00 92.56 288 ARG A O 1
ATOM 2304 N N . ILE A 1 289 ? 8.267 21.604 -15.875 1.00 93.56 289 ILE A N 1
ATOM 2305 C CA . ILE A 1 289 ? 8.363 20.835 -14.621 1.00 93.56 289 ILE A CA 1
ATOM 2306 C C . ILE A 1 289 ? 7.029 20.898 -13.877 1.00 93.56 289 ILE A C 1
ATOM 2308 O O . ILE A 1 289 ? 6.473 19.855 -13.549 1.00 93.56 289 ILE A O 1
ATOM 2312 N N . ALA A 1 290 ? 6.465 22.097 -13.705 1.00 96.44 290 ALA A N 1
ATOM 2313 C CA . ALA A 1 290 ? 5.167 22.272 -13.057 1.00 96.44 290 ALA A CA 1
ATOM 2314 C C . ALA A 1 290 ? 4.051 21.517 -13.797 1.00 96.44 290 ALA A C 1
ATOM 2316 O O . ALA A 1 290 ? 3.247 20.841 -13.167 1.00 96.44 290 ALA A O 1
ATOM 2317 N N . ASN A 1 291 ? 4.038 21.550 -15.134 1.00 96.94 291 ASN A N 1
ATOM 2318 C CA . ASN A 1 291 ? 3.088 20.776 -15.933 1.00 96.94 291 ASN A CA 1
ATOM 2319 C C . ASN A 1 291 ? 3.222 19.265 -15.680 1.00 96.94 291 ASN A C 1
ATOM 2321 O O . ASN A 1 291 ? 2.218 18.581 -15.512 1.00 96.94 291 ASN A O 1
ATOM 2325 N N . THR A 1 292 ? 4.458 18.760 -15.592 1.00 95.88 292 THR A N 1
ATOM 2326 C CA . THR A 1 292 ? 4.724 17.349 -15.267 1.00 95.88 292 THR A CA 1
ATOM 2327 C C . THR A 1 292 ? 4.213 17.003 -13.868 1.00 95.88 292 THR A C 1
ATOM 2329 O O . THR A 1 292 ? 3.564 15.979 -13.711 1.00 95.88 292 THR A O 1
ATOM 2332 N N . VAL A 1 293 ? 4.438 17.863 -12.869 1.00 95.81 293 VAL A N 1
ATOM 2333 C CA . VAL A 1 293 ? 3.932 17.662 -11.498 1.00 95.81 293 VAL A CA 1
ATOM 2334 C C . VAL A 1 293 ? 2.402 17.618 -11.469 1.00 95.81 293 VAL A C 1
ATOM 2336 O O . VAL A 1 293 ? 1.835 16.714 -10.860 1.00 95.81 293 VAL A O 1
ATOM 2339 N N . VAL A 1 294 ? 1.728 18.535 -12.174 1.00 96.88 294 VAL A N 1
ATOM 2340 C CA . VAL A 1 294 ? 0.257 18.538 -12.283 1.00 96.88 294 VAL A CA 1
ATOM 2341 C C . VAL A 1 294 ? -0.247 17.262 -12.967 1.00 96.88 294 VAL A C 1
ATOM 2343 O O . VAL A 1 294 ? -1.229 16.682 -12.513 1.00 96.88 294 VAL A O 1
ATOM 2346 N N . LEU A 1 295 ? 0.432 16.784 -14.016 1.00 97.12 295 LEU A N 1
ATOM 2347 C CA . LEU A 1 295 ? 0.101 15.510 -14.667 1.00 97.12 295 LEU A CA 1
ATOM 2348 C C . LEU A 1 295 ? 0.314 14.310 -13.740 1.00 97.12 295 LEU A C 1
ATOM 2350 O O . LEU A 1 295 ? -0.548 13.441 -13.683 1.00 97.12 295 LEU A O 1
ATOM 2354 N N . CYS A 1 296 ? 1.424 14.255 -13.004 1.00 96.56 296 CYS A N 1
ATOM 2355 C CA . CYS A 1 296 ? 1.673 13.198 -12.027 1.00 96.56 296 CYS A CA 1
ATOM 2356 C C . CYS A 1 296 ? 0.571 13.160 -10.962 1.00 96.56 296 CYS A C 1
ATOM 2358 O O . CYS A 1 296 ? 0.027 12.092 -10.697 1.00 96.56 296 CYS A O 1
ATOM 2360 N N . ALA A 1 297 ? 0.191 14.319 -10.414 1.00 94.50 297 ALA A N 1
ATOM 2361 C CA . ALA A 1 297 ? -0.913 14.419 -9.464 1.00 94.50 297 ALA A CA 1
ATOM 2362 C C . ALA A 1 297 ? -2.241 13.949 -10.083 1.00 94.50 297 ALA A C 1
ATOM 2364 O O . ALA A 1 297 ? -2.932 13.134 -9.481 1.00 94.50 297 ALA A O 1
ATOM 2365 N N . LEU A 1 298 ? -2.569 14.386 -11.306 1.00 95.88 298 LEU A N 1
ATOM 2366 C CA . LEU A 1 298 ? -3.778 13.949 -12.013 1.00 95.88 298 LEU A CA 1
ATOM 2367 C C . LEU A 1 298 ? -3.815 12.426 -12.178 1.00 95.88 298 LEU A C 1
ATOM 2369 O O . LEU A 1 298 ? -4.812 11.796 -11.847 1.00 95.88 298 LEU A O 1
ATOM 2373 N N . PHE A 1 299 ? -2.729 11.827 -12.671 1.00 96.81 299 PHE A N 1
ATOM 2374 C CA . PHE A 1 299 ? -2.661 10.385 -12.895 1.00 96.81 299 PHE A CA 1
ATOM 2375 C C . PHE A 1 299 ? -2.673 9.589 -11.586 1.00 96.81 299 PHE A C 1
ATOM 2377 O O . PHE A 1 299 ? -3.280 8.524 -11.545 1.00 96.81 299 PHE A O 1
ATOM 2384 N N . LEU A 1 300 ? -2.101 10.116 -10.502 1.00 94.75 300 LEU A N 1
ATOM 2385 C CA . LEU A 1 300 ? -2.253 9.527 -9.171 1.00 94.75 300 LEU A CA 1
ATOM 2386 C C . LEU A 1 300 ? -3.730 9.464 -8.756 1.00 94.75 300 LEU A C 1
ATOM 2388 O O . LEU A 1 300 ? -4.197 8.409 -8.326 1.00 94.75 300 LEU A O 1
ATOM 2392 N N . PHE A 1 301 ? -4.495 10.544 -8.949 1.00 92.56 301 PHE A N 1
ATOM 2393 C CA . PHE A 1 301 ? -5.935 10.540 -8.660 1.00 92.56 301 PHE A CA 1
ATOM 2394 C C . PHE A 1 301 ? -6.742 9.659 -9.615 1.00 92.56 301 PHE A C 1
ATOM 2396 O O . PHE A 1 301 ? -7.701 9.021 -9.185 1.00 92.56 301 PHE A O 1
ATOM 2403 N N . LEU A 1 302 ? -6.336 9.556 -10.884 1.00 94.31 302 LEU A N 1
ATOM 2404 C CA . LEU A 1 302 ? -6.933 8.594 -11.812 1.00 94.31 302 LEU A CA 1
ATOM 2405 C C . LEU A 1 302 ? -6.723 7.151 -11.338 1.00 94.31 302 LEU A C 1
ATOM 2407 O O . LEU A 1 302 ? -7.655 6.361 -11.426 1.00 94.31 302 LEU A O 1
ATOM 2411 N N . GLY A 1 303 ? -5.554 6.802 -10.795 1.00 93.88 303 GLY A N 1
ATOM 2412 C CA . GLY A 1 303 ? -5.340 5.477 -10.201 1.00 93.88 303 GLY A CA 1
ATOM 2413 C C . GLY A 1 303 ? -6.229 5.236 -8.971 1.00 93.88 303 GLY A C 1
ATOM 2414 O O . GLY A 1 303 ? -6.869 4.190 -8.846 1.00 93.88 303 GLY A O 1
ATOM 2415 N N . PHE A 1 304 ? -6.352 6.246 -8.108 1.00 89.38 304 PHE A N 1
ATOM 2416 C CA . PHE A 1 304 ? -7.229 6.196 -6.934 1.00 89.38 304 PHE A CA 1
ATOM 2417 C C . PHE A 1 304 ? -8.720 6.081 -7.326 1.00 89.38 304 PHE A C 1
ATOM 2419 O O . PHE A 1 304 ? -9.488 5.466 -6.598 1.00 89.38 304 PHE A O 1
ATOM 2426 N N . SER A 1 305 ? -9.153 6.532 -8.507 1.00 92.19 305 SER A N 1
ATOM 2427 C CA . SER A 1 305 ? -10.572 6.444 -8.914 1.00 92.19 305 SER A CA 1
ATOM 2428 C C . SER A 1 305 ? -11.210 5.043 -8.815 1.00 92.19 305 SER A C 1
ATOM 2430 O O . SER A 1 305 ? -12.427 4.954 -8.668 1.00 92.19 305 SER A O 1
ATOM 2432 N N . SER A 1 306 ? -10.415 3.962 -8.791 1.00 92.25 306 SER A N 1
ATOM 2433 C CA . SER A 1 306 ? -10.877 2.597 -8.471 1.00 92.25 306 SER A CA 1
ATOM 2434 C C . SER A 1 306 ? -11.699 2.504 -7.175 1.00 92.25 306 SER A C 1
ATOM 2436 O O . SER A 1 306 ? -12.650 1.735 -7.111 1.00 92.25 306 SER A O 1
ATOM 2438 N N . TRP A 1 307 ? -11.417 3.339 -6.174 1.00 91.94 307 TRP A N 1
ATOM 2439 C CA . TRP A 1 307 ? -12.164 3.412 -4.914 1.00 91.94 307 TRP A CA 1
ATOM 2440 C C . TRP A 1 307 ? -13.614 3.868 -5.050 1.00 91.94 307 TRP A C 1
ATOM 2442 O O . TRP A 1 307 ? -14.415 3.594 -4.159 1.00 91.94 307 TRP A O 1
ATOM 2452 N N . MET A 1 308 ? -13.977 4.538 -6.149 1.00 91.38 308 MET A N 1
ATOM 2453 C CA . MET A 1 308 ? -15.362 4.956 -6.384 1.00 91.38 308 MET A CA 1
ATOM 2454 C C . MET A 1 308 ? -16.324 3.769 -6.454 1.00 91.38 308 MET A C 1
ATOM 2456 O O . MET A 1 308 ? -17.519 3.953 -6.241 1.00 91.38 308 MET A O 1
ATOM 2460 N N . ILE A 1 309 ? -15.830 2.553 -6.707 1.00 93.81 309 ILE A N 1
ATOM 2461 C CA . ILE A 1 309 ? -16.673 1.362 -6.670 1.00 93.81 309 ILE A CA 1
ATOM 2462 C C . ILE A 1 309 ? -17.341 1.167 -5.304 1.00 93.81 309 ILE A C 1
ATOM 2464 O O . ILE A 1 309 ? -18.501 0.777 -5.271 1.00 93.81 309 ILE A O 1
ATOM 2468 N N . LEU A 1 310 ? -16.666 1.485 -4.195 1.00 94.56 310 LEU A N 1
ATOM 2469 C CA . LEU A 1 310 ? -17.193 1.250 -2.850 1.00 94.56 310 LEU A CA 1
ATOM 2470 C C . LEU A 1 310 ? -18.505 2.013 -2.605 1.00 94.56 310 LEU A C 1
ATOM 2472 O O . LEU A 1 310 ? -19.518 1.351 -2.375 1.00 94.56 310 LEU A O 1
ATOM 2476 N N . PRO A 1 311 ? -18.570 3.355 -2.750 1.00 94.25 311 PRO A N 1
ATOM 2477 C CA . PRO A 1 311 ? -19.835 4.065 -2.602 1.00 94.25 311 PRO A CA 1
ATOM 2478 C C . PRO A 1 311 ? -20.858 3.678 -3.672 1.00 94.25 311 PRO A C 1
ATOM 2480 O O . PRO A 1 311 ? -22.043 3.593 -3.365 1.00 94.25 311 PRO A O 1
ATOM 2483 N N . ILE A 1 312 ? -20.443 3.384 -4.911 1.00 94.75 312 ILE A N 1
ATOM 2484 C CA . ILE A 1 312 ? -21.375 2.952 -5.968 1.00 94.75 312 ILE A CA 1
ATOM 2485 C C . ILE A 1 312 ? -22.072 1.639 -5.584 1.00 94.75 312 ILE A C 1
ATOM 2487 O O . ILE A 1 312 ? -23.285 1.512 -5.745 1.00 94.75 312 ILE A O 1
ATOM 2491 N N . ARG A 1 313 ? -21.320 0.656 -5.079 1.00 95.38 313 ARG A N 1
ATOM 2492 C CA . ARG A 1 313 ? -21.853 -0.660 -4.703 1.00 95.38 313 ARG A CA 1
ATOM 2493 C C . ARG A 1 313 ? -22.599 -0.617 -3.376 1.00 95.38 313 ARG A C 1
ATOM 2495 O O . ARG A 1 313 ? -23.641 -1.257 -3.281 1.00 95.38 313 ARG A O 1
ATOM 2502 N N . ALA A 1 314 ? -22.160 0.204 -2.425 1.00 95.38 314 ALA A N 1
ATOM 2503 C CA . ALA A 1 314 ? -22.905 0.465 -1.197 1.00 95.38 314 ALA A CA 1
ATOM 2504 C C . ALA A 1 314 ? -24.304 1.042 -1.493 1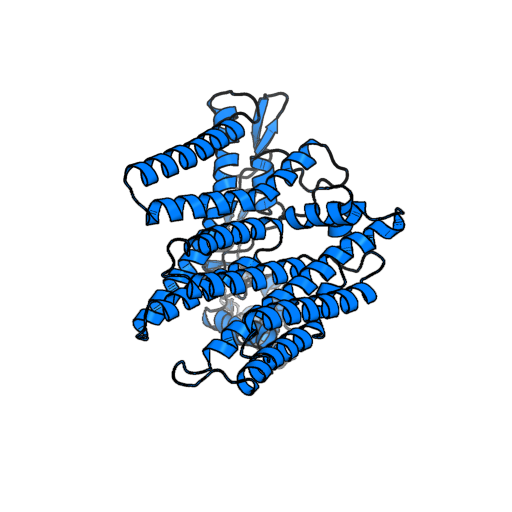.00 95.38 314 ALA A C 1
ATOM 2506 O O . ALA A 1 314 ? -25.297 0.519 -0.997 1.00 95.38 314 ALA A O 1
ATOM 2507 N N . ASN A 1 315 ? -24.414 2.027 -2.398 1.00 94.50 315 ASN A N 1
ATOM 2508 C CA . ASN A 1 315 ? -25.715 2.570 -2.834 1.00 94.50 315 ASN A CA 1
ATOM 2509 C C . ASN A 1 315 ? -26.585 1.557 -3.597 1.00 94.50 315 ASN A C 1
ATOM 2511 O O . ASN A 1 315 ? -27.800 1.725 -3.675 1.00 94.50 315 ASN A O 1
ATOM 2515 N N . ALA A 1 316 ? -25.988 0.511 -4.173 1.00 95.50 316 ALA A N 1
ATOM 2516 C CA . ALA A 1 316 ? -26.724 -0.564 -4.832 1.00 95.50 316 ALA A CA 1
ATOM 2517 C C . ALA A 1 316 ? -27.280 -1.610 -3.845 1.00 95.50 316 ALA A C 1
ATOM 2519 O O . ALA A 1 316 ? -27.879 -2.585 -4.297 1.00 95.50 316 ALA A O 1
ATOM 2520 N N . ASN A 1 317 ? -27.085 -1.426 -2.529 1.00 93.69 317 ASN A N 1
ATOM 2521 C CA . ASN A 1 317 ? -27.540 -2.330 -1.468 1.00 93.69 317 ASN A CA 1
ATOM 2522 C C . ASN A 1 317 ? -27.122 -3.789 -1.717 1.00 93.69 317 ASN A C 1
ATOM 2524 O O . ASN A 1 317 ? -27.935 -4.714 -1.685 1.00 93.69 317 ASN A O 1
ATOM 2528 N N . VAL A 1 318 ? -25.835 -3.983 -2.020 1.00 95.19 318 VAL A N 1
ATOM 2529 C CA . VAL A 1 318 ? -25.234 -5.316 -2.167 1.00 95.19 318 VAL A CA 1
ATOM 2530 C C . VAL A 1 318 ? -25.355 -6.131 -0.873 1.00 95.19 318 VAL A C 1
ATOM 2532 O O . VAL A 1 318 ? -25.478 -5.572 0.211 1.00 95.19 318 VAL A O 1
ATOM 2535 N N . VAL A 1 319 ? -25.316 -7.463 -0.990 1.00 93.81 319 VAL A N 1
ATOM 2536 C CA . VAL A 1 319 ? -25.552 -8.384 0.140 1.00 93.81 319 VAL A CA 1
ATOM 2537 C C . VAL A 1 319 ? -24.498 -8.218 1.238 1.00 93.81 319 VAL A C 1
ATOM 2539 O O . VAL A 1 319 ? -24.844 -8.025 2.399 1.00 93.81 319 VAL A O 1
ATOM 2542 N N . VAL A 1 320 ? -23.218 -8.276 0.874 1.00 94.06 320 VAL A N 1
ATOM 2543 C CA . VAL A 1 320 ? -22.097 -7.938 1.753 1.00 94.06 320 VAL A CA 1
ATOM 2544 C C . VAL A 1 320 ? -21.806 -6.452 1.563 1.00 94.06 320 VAL A C 1
ATOM 2546 O O . VAL A 1 320 ? -21.257 -6.041 0.538 1.00 94.06 320 VAL A O 1
ATOM 2549 N N . ASN A 1 321 ? -22.251 -5.643 2.522 1.00 94.19 321 ASN A N 1
ATOM 2550 C CA . ASN A 1 321 ? -22.091 -4.192 2.512 1.00 94.19 321 ASN A CA 1
ATOM 2551 C C . ASN A 1 321 ? -21.497 -3.694 3.834 1.00 94.19 321 ASN A C 1
ATOM 2553 O O . ASN A 1 321 ? -22.174 -3.022 4.616 1.00 94.19 321 ASN A O 1
ATOM 2557 N N . GLU A 1 322 ? -20.254 -4.077 4.123 1.00 91.44 322 GLU A N 1
ATOM 2558 C CA . GLU A 1 322 ? -19.631 -3.745 5.405 1.00 91.44 322 GLU A CA 1
ATOM 2559 C C . GLU A 1 322 ? -19.493 -2.231 5.595 1.00 91.44 322 GLU A C 1
ATOM 2561 O O . GLU A 1 322 ? -19.005 -1.510 4.724 1.00 91.44 322 GLU A O 1
ATOM 2566 N N . ASN A 1 323 ? -19.964 -1.739 6.746 1.00 90.25 323 ASN A N 1
ATOM 2567 C CA . ASN A 1 323 ? -20.050 -0.322 7.133 1.00 90.25 323 ASN A CA 1
ATOM 2568 C C . ASN A 1 323 ? -20.813 0.614 6.193 1.00 90.25 323 ASN A C 1
ATOM 2570 O O . ASN A 1 323 ? -20.855 1.813 6.462 1.00 90.25 323 ASN A O 1
ATOM 2574 N N . ASN A 1 324 ? -21.403 0.097 5.115 1.00 92.50 324 ASN A N 1
ATOM 2575 C CA . ASN A 1 324 ? -22.218 0.842 4.163 1.00 92.50 324 ASN A CA 1
ATOM 2576 C C . ASN A 1 324 ? -21.646 2.231 3.776 1.00 92.50 324 ASN A C 1
ATOM 2578 O O . ASN A 1 324 ? -22.265 3.256 4.082 1.00 92.50 324 ASN A O 1
ATOM 2582 N N . PRO A 1 325 ? -20.481 2.307 3.097 1.00 93.94 325 PRO A N 1
ATOM 2583 C CA . PRO A 1 325 ? -19.827 3.562 2.713 1.00 93.94 325 PRO A CA 1
ATOM 2584 C C . PRO A 1 325 ? -20.528 4.266 1.533 1.00 93.94 325 PRO A C 1
ATOM 2586 O O . PRO A 1 325 ? -19.902 4.587 0.526 1.00 93.94 325 PRO A O 1
ATOM 2589 N N . SER A 1 326 ? -21.840 4.477 1.630 1.00 92.31 326 SER A N 1
ATOM 2590 C CA . SER A 1 326 ? -22.722 4.992 0.571 1.00 92.31 326 SER A CA 1
ATOM 2591 C C . SER A 1 326 ? -22.553 6.486 0.267 1.00 92.31 326 SER A C 1
ATOM 2593 O O . SER A 1 326 ? -23.080 6.989 -0.725 1.00 92.31 326 SER A O 1
ATOM 2595 N N . ASP A 1 327 ? -21.792 7.223 1.067 1.00 91.94 327 ASP A N 1
ATOM 2596 C CA . ASP A 1 327 ? -21.570 8.649 0.870 1.00 91.94 327 ASP A CA 1
ATOM 2597 C C . ASP A 1 327 ? -20.158 9.090 1.255 1.00 91.94 327 ASP A C 1
ATOM 2599 O O . ASP A 1 327 ? -19.376 8.333 1.823 1.00 91.94 327 ASP A O 1
ATOM 2603 N N . ALA A 1 328 ? -19.807 10.340 0.946 1.00 92.31 328 ALA A N 1
ATOM 2604 C CA . ALA A 1 328 ? -18.460 10.851 1.177 1.00 92.31 328 ALA A CA 1
ATOM 2605 C C . ALA A 1 328 ? -18.018 10.769 2.650 1.00 92.31 328 ALA A C 1
ATOM 2607 O O . ALA A 1 328 ? -16.831 10.555 2.921 1.00 92.31 328 ALA A O 1
ATOM 2608 N N . ARG A 1 329 ? -18.939 10.927 3.612 1.00 91.31 329 ARG A N 1
ATOM 2609 C CA . ARG A 1 329 ? -18.599 10.879 5.036 1.00 91.31 329 ARG A CA 1
ATOM 2610 C C . ARG A 1 329 ? -18.473 9.448 5.548 1.00 91.31 329 ARG A C 1
ATOM 2612 O O . ARG A 1 329 ? -17.496 9.173 6.251 1.00 91.31 329 ARG A O 1
ATOM 2619 N N . SER A 1 330 ? -19.395 8.559 5.177 1.00 91.56 330 SER A N 1
ATOM 2620 C CA . SER A 1 330 ? -19.322 7.129 5.514 1.00 91.56 330 SER A CA 1
ATOM 2621 C C . SER A 1 330 ? -18.128 6.447 4.835 1.00 91.56 330 SER A C 1
ATOM 2623 O O . SER A 1 330 ? -17.413 5.691 5.487 1.00 91.56 330 SER A O 1
ATOM 2625 N N . LEU A 1 331 ? -17.791 6.807 3.592 1.00 92.50 331 LEU A N 1
ATOM 2626 C CA . LEU A 1 331 ? -16.576 6.341 2.912 1.00 92.50 331 LEU A CA 1
ATOM 2627 C C . LEU A 1 331 ? -15.291 6.794 3.618 1.00 92.50 331 LEU A C 1
ATOM 2629 O O . LEU A 1 331 ? -14.335 6.027 3.722 1.00 92.50 331 LEU A O 1
ATOM 2633 N N . LEU A 1 332 ? -15.253 8.025 4.137 1.00 91.44 332 LEU A N 1
ATOM 2634 C CA . LEU A 1 332 ? -14.130 8.493 4.951 1.00 91.44 332 LEU A CA 1
ATOM 2635 C C . LEU A 1 332 ? -14.013 7.704 6.264 1.00 91.44 332 LEU A C 1
ATOM 2637 O O . LEU A 1 332 ? -12.898 7.381 6.674 1.00 91.44 332 LEU A O 1
ATOM 2641 N N . ALA A 1 333 ? -15.137 7.402 6.919 1.00 89.88 333 ALA A N 1
ATOM 2642 C CA . ALA A 1 333 ? -15.156 6.605 8.146 1.00 89.88 333 ALA A CA 1
ATOM 2643 C C . ALA A 1 333 ? -14.702 5.158 7.892 1.00 89.88 333 ALA A C 1
ATOM 2645 O O . ALA A 1 333 ? -13.876 4.636 8.646 1.00 89.88 333 ALA A O 1
ATOM 2646 N N . TYR A 1 334 ? -15.162 4.564 6.786 1.00 91.94 334 TYR A N 1
ATOM 2647 C CA . TYR A 1 334 ? -14.717 3.273 6.266 1.00 91.94 334 TYR A CA 1
ATOM 2648 C C . TYR A 1 334 ? -13.199 3.278 6.049 1.00 91.94 334 TYR A C 1
ATOM 2650 O O . TYR A 1 334 ? -12.480 2.495 6.665 1.00 91.94 334 TYR A O 1
ATOM 2658 N N . TYR A 1 335 ? -12.678 4.233 5.273 1.00 89.94 335 TYR A N 1
ATOM 2659 C CA . TYR A 1 335 ? -11.244 4.338 4.995 1.00 89.94 335 TYR A CA 1
ATOM 2660 C C . TYR A 1 335 ? -10.393 4.498 6.266 1.00 89.94 335 TYR A C 1
ATOM 2662 O O . TYR A 1 335 ? -9.357 3.853 6.419 1.00 89.94 335 TYR A O 1
ATOM 2670 N N . ASN A 1 336 ? -10.839 5.344 7.197 1.00 87.38 336 ASN A N 1
ATOM 2671 C CA . ASN A 1 336 ? -10.142 5.592 8.459 1.00 87.38 336 ASN A CA 1
ATOM 2672 C C . ASN A 1 336 ? -10.315 4.473 9.486 1.00 87.38 336 ASN A C 1
ATOM 2674 O O . ASN A 1 336 ? -9.735 4.590 10.568 1.00 87.38 336 ASN A O 1
ATOM 2678 N N . ARG A 1 337 ? -11.103 3.429 9.185 1.00 87.62 337 ARG A N 1
ATOM 2679 C CA . ARG A 1 337 ? -11.348 2.320 10.107 1.00 87.62 337 ARG A CA 1
ATOM 2680 C C . ARG A 1 337 ? -11.934 2.798 11.445 1.00 87.62 337 ARG A C 1
ATOM 2682 O O . ARG A 1 337 ? -11.611 2.238 12.485 1.00 87.62 337 ARG A O 1
ATOM 2689 N N . GLU A 1 338 ? -12.819 3.807 11.421 1.00 85.06 338 GLU A N 1
ATOM 2690 C CA . GLU A 1 338 ? -13.399 4.452 12.626 1.00 85.06 338 GLU A CA 1
ATOM 2691 C C . GLU A 1 338 ? -14.213 3.489 13.524 1.00 85.06 338 GLU A C 1
ATOM 2693 O O . GLU A 1 338 ? -14.607 3.855 14.629 1.00 85.06 338 GLU A O 1
ATOM 2698 N N . GLN A 1 339 ? -14.458 2.262 13.058 1.00 79.94 339 GLN A N 1
ATOM 2699 C CA . GLN A 1 339 ? -15.066 1.176 13.827 1.00 79.94 339 GLN A CA 1
ATOM 2700 C C . GLN A 1 339 ? -14.113 0.484 14.809 1.00 79.94 339 GLN A C 1
ATOM 2702 O O . GLN A 1 339 ? -14.568 -0.101 15.788 1.00 79.94 339 GLN A O 1
ATOM 2707 N N . TYR A 1 340 ? -12.807 0.507 14.538 1.00 81.31 340 TYR A N 1
ATOM 2708 C CA . TYR A 1 340 ? -11.817 -0.131 15.396 1.00 81.31 340 TYR A CA 1
ATOM 2709 C C . TYR A 1 340 ? -11.280 0.884 16.409 1.00 81.31 340 TYR A C 1
ATOM 2711 O O . TYR A 1 340 ? -11.164 2.070 16.077 1.00 81.31 340 TYR A O 1
ATOM 2719 N N . PRO A 1 341 ? -10.899 0.440 17.621 1.00 70.88 341 PRO A N 1
ATOM 2720 C CA . PRO A 1 341 ? -10.195 1.293 18.568 1.00 70.88 341 PRO A CA 1
ATOM 2721 C C . PRO A 1 341 ? -8.970 1.930 17.906 1.00 70.88 341 PRO A C 1
ATOM 2723 O O . PRO A 1 341 ? -8.208 1.263 17.199 1.00 70.88 341 PRO A O 1
ATOM 2726 N N . GLY A 1 342 ? -8.793 3.235 18.105 1.00 65.31 342 GLY A N 1
ATOM 2727 C CA . GLY A 1 342 ? -7.632 3.940 17.577 1.00 65.31 342 GLY A CA 1
ATOM 2728 C C . GLY A 1 342 ? -6.351 3.396 18.202 1.00 65.31 342 GLY A C 1
ATOM 2729 O O . GLY A 1 342 ? -6.256 3.288 19.420 1.00 65.31 342 GLY A O 1
ATOM 2730 N N . VAL A 1 343 ? -5.359 3.076 17.373 1.00 63.97 343 VAL A N 1
ATOM 2731 C CA . VAL A 1 343 ? -4.006 2.797 17.863 1.00 63.97 343 VAL A CA 1
ATOM 2732 C C . VAL A 1 343 ? -3.316 4.107 18.217 1.00 63.97 343 VAL A C 1
ATOM 2734 O O . VAL A 1 343 ? -3.453 5.109 17.505 1.00 63.97 343 VAL A O 1
ATOM 2737 N N . ASP A 1 344 ? -2.578 4.097 19.320 1.00 68.81 344 ASP A N 1
ATOM 2738 C CA . ASP A 1 344 ? -1.829 5.264 19.754 1.00 68.81 344 ASP A CA 1
ATOM 2739 C C . ASP A 1 344 ? -0.739 5.660 18.754 1.00 68.81 344 ASP A C 1
ATOM 2741 O O . ASP A 1 344 ? -0.270 4.874 17.925 1.00 68.81 344 ASP A O 1
ATOM 2745 N N . SER A 1 345 ? -0.343 6.932 18.806 1.00 80.31 345 SER A N 1
ATOM 2746 C CA . SER A 1 345 ? 0.650 7.460 17.876 1.00 80.31 345 SER A CA 1
ATOM 2747 C C . SER A 1 345 ? 2.007 6.771 18.082 1.00 80.31 345 SER A C 1
ATOM 2749 O O . SER A 1 345 ? 2.523 6.739 19.199 1.00 80.31 345 SER A O 1
ATOM 2751 N N . PRO A 1 346 ? 2.667 6.308 17.002 1.00 80.56 346 PRO A N 1
ATOM 2752 C CA . PRO A 1 346 ? 3.950 5.608 17.093 1.00 80.56 346 PRO A CA 1
ATOM 2753 C C . PRO A 1 346 ? 5.115 6.513 17.527 1.00 80.56 346 PRO A C 1
ATOM 2755 O O . PRO A 1 346 ? 6.228 6.019 17.730 1.00 80.56 346 PRO A O 1
ATOM 2758 N N . ILE A 1 347 ? 4.884 7.829 17.608 1.00 87.00 347 IL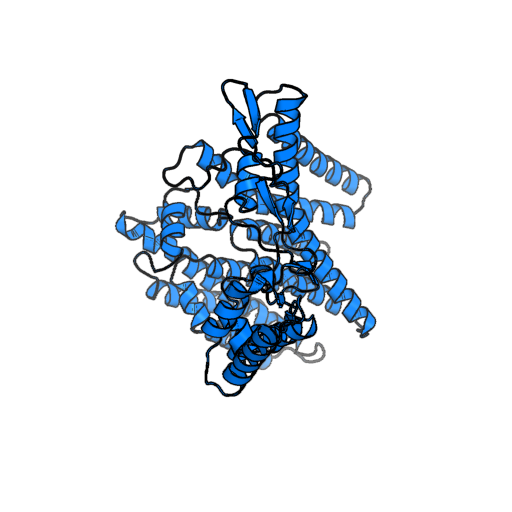E A N 1
ATOM 2759 C CA . ILE A 1 347 ? 5.866 8.839 18.023 1.00 87.00 347 ILE A CA 1
ATOM 2760 C C . ILE A 1 347 ? 5.665 9.224 19.486 1.00 87.00 347 ILE A C 1
ATOM 2762 O O . ILE A 1 347 ? 6.648 9.391 20.195 1.00 87.00 347 ILE A O 1
ATOM 2766 N N . TYR A 1 348 ? 4.421 9.388 19.927 1.00 91.31 348 TYR A N 1
ATOM 2767 C CA . TYR A 1 348 ? 4.093 9.793 21.289 1.00 91.31 348 TYR A CA 1
ATOM 2768 C C . TYR A 1 348 ? 2.710 9.263 21.645 1.00 91.31 348 TYR A C 1
ATOM 2770 O O . TYR A 1 348 ? 1.752 9.570 20.932 1.00 91.31 348 TYR A O 1
ATOM 2778 N N . GLY A 1 349 ? 2.600 8.491 22.718 1.00 92.06 349 GLY A N 1
ATOM 2779 C CA . GLY A 1 349 ? 1.369 7.788 23.068 1.00 92.06 349 GLY A CA 1
ATOM 2780 C C . GLY A 1 349 ? 1.491 7.045 24.388 1.00 92.06 349 GLY A C 1
ATOM 2781 O O . GLY A 1 349 ? 2.458 7.240 25.125 1.00 92.06 349 GLY A O 1
ATOM 2782 N N . THR A 1 350 ? 0.487 6.233 24.684 1.00 93.12 350 THR A N 1
ATOM 2783 C CA . THR A 1 350 ? 0.340 5.546 25.967 1.00 93.12 350 THR A CA 1
ATOM 2784 C C . THR A 1 350 ? 1.209 4.294 26.017 1.00 93.12 350 THR A C 1
ATOM 2786 O O . THR A 1 350 ? 1.327 3.561 25.031 1.00 93.12 350 THR A O 1
ATOM 2789 N N . TYR A 1 351 ? 1.823 4.038 27.168 1.00 94.75 351 TYR A N 1
ATOM 2790 C CA . TYR A 1 351 ? 2.487 2.770 27.451 1.00 94.75 351 TYR A CA 1
ATOM 2791 C C . TYR A 1 351 ? 1.524 1.778 28.107 1.00 94.75 351 TYR A C 1
ATOM 2793 O O . TYR A 1 351 ? 0.553 2.166 28.750 1.00 94.75 351 TYR A O 1
ATOM 2801 N N . TYR A 1 352 ? 1.850 0.488 28.049 1.00 94.62 352 TYR A N 1
ATOM 2802 C CA . TYR A 1 352 ? 1.050 -0.564 28.685 1.00 94.62 352 TYR A CA 1
ATOM 2803 C C . TYR A 1 352 ? 0.918 -0.405 30.212 1.00 94.62 352 TYR A C 1
ATOM 2805 O O . TYR A 1 352 ? 0.019 -0.983 30.817 1.00 94.62 352 TYR A O 1
ATOM 2813 N N . SER A 1 353 ? 1.812 0.372 30.839 1.00 95.50 353 SER A N 1
ATOM 2814 C CA . SER A 1 353 ? 1.775 0.682 32.269 1.00 95.50 353 SER A CA 1
ATOM 2815 C C . SER A 1 353 ? 0.558 1.520 32.672 1.00 95.50 353 SER A C 1
ATOM 2817 O O . SER A 1 353 ? 0.228 1.544 33.854 1.00 95.50 353 SER A O 1
ATOM 2819 N N . ASN A 1 354 ? -0.129 2.163 31.718 1.00 94.00 354 ASN A N 1
ATOM 2820 C CA . ASN A 1 354 ? -1.386 2.880 31.951 1.00 94.00 354 ASN A CA 1
ATOM 2821 C C . ASN A 1 354 ? -2.474 1.988 32.573 1.00 94.00 354 ASN A C 1
ATOM 2823 O O . ASN A 1 354 ? -3.303 2.477 33.331 1.00 94.00 354 ASN A O 1
ATOM 2827 N N . LEU A 1 355 ? -2.391 0.671 32.357 1.00 93.62 355 LEU A N 1
ATOM 2828 C CA . LEU A 1 355 ? -3.212 -0.339 33.026 1.00 93.62 355 LEU A CA 1
ATOM 2829 C C . LEU A 1 355 ? -3.199 -0.228 34.566 1.00 93.62 355 LEU A C 1
ATOM 2831 O O . LEU A 1 355 ? -4.143 -0.670 35.220 1.00 93.62 355 LEU A O 1
ATOM 2835 N N . PHE A 1 356 ? -2.121 0.305 35.148 1.00 94.44 356 PHE A N 1
ATOM 2836 C CA . PHE A 1 356 ? -1.927 0.433 36.597 1.00 94.44 356 PHE A CA 1
ATOM 2837 C C . PHE A 1 356 ? -2.051 1.878 37.095 1.00 94.44 356 PHE A C 1
ATOM 2839 O O . PHE A 1 356 ? -1.810 2.148 38.273 1.00 94.44 356 PHE A O 1
ATOM 2846 N N . ALA A 1 357 ? -2.389 2.808 36.204 1.00 92.56 357 ALA A N 1
ATOM 2847 C CA . ALA A 1 357 ? -2.501 4.220 36.514 1.00 92.56 357 ALA A CA 1
ATOM 2848 C C . ALA A 1 357 ? -3.936 4.586 36.927 1.00 92.56 357 ALA A C 1
ATOM 2850 O O . ALA A 1 357 ? -4.894 3.956 36.471 1.00 92.56 357 ALA A O 1
ATOM 2851 N N . PRO A 1 358 ? -4.125 5.638 37.743 1.00 90.44 358 PRO A N 1
ATOM 2852 C CA . PRO A 1 358 ? -5.429 6.274 37.877 1.00 90.44 358 PRO A CA 1
ATOM 2853 C C . PRO A 1 358 ? -5.943 6.759 36.511 1.00 90.44 358 PRO A C 1
ATOM 2855 O O . PRO A 1 358 ? -5.125 7.170 35.681 1.00 90.44 358 PRO A O 1
ATOM 2858 N N . PRO A 1 359 ? -7.268 6.769 36.282 1.00 88.88 359 PRO A N 1
ATOM 2859 C CA . PRO A 1 359 ? -7.847 7.284 35.044 1.00 88.88 359 PRO A CA 1
ATOM 2860 C C . PRO A 1 359 ? -7.409 8.732 34.772 1.00 88.88 359 PRO A C 1
ATOM 2862 O O . PRO A 1 359 ? -7.315 9.537 35.700 1.00 88.88 359 PRO A O 1
ATOM 2865 N N . GLY A 1 360 ? -7.130 9.053 33.504 1.00 90.69 360 GLY A N 1
ATOM 2866 C CA . GLY A 1 360 ? -6.836 10.419 33.062 1.00 90.69 360 GLY A CA 1
ATOM 2867 C C . GLY A 1 360 ? -8.081 11.311 32.994 1.00 90.69 360 GLY A C 1
ATOM 2868 O O . GLY A 1 360 ? -9.128 11.007 33.562 1.00 90.69 360 GLY A O 1
ATOM 2869 N N . GLU A 1 361 ? -7.997 12.421 32.266 1.00 91.56 361 GLU A N 1
ATOM 2870 C CA . GLU A 1 361 ? -9.188 13.221 31.959 1.00 91.56 361 GLU A CA 1
ATOM 2871 C C . GLU A 1 361 ? -10.031 12.553 30.866 1.00 91.56 361 GLU A C 1
ATOM 2873 O O . GLU A 1 361 ? -9.500 11.919 29.947 1.00 91.56 361 GLU A O 1
ATOM 2878 N N . ASP A 1 362 ? -11.352 12.717 30.944 1.00 91.25 362 ASP A N 1
ATOM 2879 C CA . ASP A 1 362 ? -12.243 12.312 29.863 1.00 91.25 362 ASP A CA 1
ATOM 2880 C C . ASP A 1 362 ? -11.913 13.082 28.584 1.00 91.25 362 ASP A C 1
ATOM 2882 O O . ASP A 1 362 ? -11.637 14.285 28.583 1.00 91.25 362 ASP A O 1
ATOM 2886 N N . LYS A 1 363 ? -11.975 12.376 27.461 1.00 88.06 363 LYS A N 1
ATOM 2887 C CA . LYS A 1 363 ? -11.660 12.903 26.143 1.00 88.06 363 LYS A CA 1
ATOM 2888 C C . LYS A 1 363 ? -12.836 12.730 25.198 1.00 88.06 363 LYS A C 1
ATOM 2890 O O . LYS A 1 363 ? -13.507 11.698 25.168 1.00 88.06 363 LYS A O 1
ATOM 2895 N N . ASP A 1 364 ? -13.022 13.742 24.358 1.00 89.38 364 ASP A N 1
ATOM 2896 C CA . ASP A 1 364 ? -13.974 13.688 23.260 1.00 89.38 364 ASP A CA 1
ATOM 2897 C C . ASP A 1 364 ? -13.559 12.636 22.212 1.00 89.38 364 ASP A C 1
ATOM 2899 O O . ASP A 1 364 ? -12.427 12.624 21.711 1.00 89.38 364 ASP A O 1
ATOM 2903 N N . ASP A 1 365 ? -14.505 11.781 21.836 1.00 86.38 365 ASP A N 1
ATOM 2904 C CA . ASP A 1 365 ? -14.430 10.968 20.626 1.00 86.38 365 ASP A CA 1
ATOM 2905 C C . ASP A 1 365 ? -14.698 11.832 19.377 1.00 86.38 365 ASP A C 1
ATOM 2907 O O . ASP A 1 365 ? -15.097 12.999 19.440 1.00 86.38 365 ASP A O 1
ATOM 2911 N N . LYS A 1 366 ? -14.460 11.278 18.190 1.00 86.31 366 LYS A N 1
ATOM 2912 C CA . LYS A 1 366 ? -14.773 11.949 16.929 1.00 86.31 366 LYS A CA 1
ATOM 2913 C C . LYS A 1 366 ? -16.291 11.960 16.700 1.00 86.31 366 LYS A C 1
ATOM 2915 O O . LYS A 1 366 ? -16.931 10.915 16.830 1.00 86.31 366 LYS A O 1
ATOM 2920 N N . PRO A 1 367 ? -16.880 13.091 16.270 1.00 88.56 367 PRO A N 1
ATOM 2921 C CA . PRO A 1 367 ? -18.283 13.120 15.883 1.00 88.56 367 PRO A CA 1
ATOM 2922 C C . PRO A 1 367 ? -18.521 12.240 14.645 1.00 88.56 367 PRO A C 1
ATOM 2924 O O . PRO A 1 367 ? -17.899 12.415 13.583 1.00 88.56 367 PRO A O 1
ATOM 2927 N N . LYS A 1 368 ? -19.445 11.293 14.793 1.00 88.12 368 LYS A N 1
ATOM 2928 C CA . LYS A 1 368 ? -19.930 10.396 13.745 1.00 88.12 368 LYS A CA 1
ATOM 2929 C C . LYS A 1 368 ? -21.167 11.021 13.131 1.00 88.12 368 LYS A C 1
ATOM 2931 O O . LYS A 1 368 ? -22.148 11.275 13.821 1.00 88.12 368 LYS A O 1
ATOM 2936 N N . TYR A 1 369 ? -21.064 11.317 11.844 1.00 89.00 369 TYR A N 1
ATOM 2937 C CA . TYR A 1 369 ? -22.118 11.961 11.078 1.00 89.00 369 TYR A CA 1
ATOM 2938 C C . TYR A 1 369 ? -22.810 10.916 10.215 1.00 89.00 369 TYR A C 1
ATOM 2940 O O . TYR A 1 369 ? -22.128 10.214 9.468 1.00 89.00 369 TYR A O 1
ATOM 2948 N N . GLU A 1 370 ? -24.134 10.882 10.265 1.00 89.94 370 GLU A N 1
ATOM 2949 C CA . GLU A 1 370 ? -24.972 10.049 9.400 1.00 89.94 370 GLU A CA 1
ATOM 2950 C C . GLU A 1 370 ? -26.047 10.898 8.724 1.00 89.94 370 GLU A C 1
ATOM 2952 O O . GLU A 1 370 ? -26.381 11.992 9.190 1.00 89.94 370 GLU A O 1
ATOM 2957 N N . ARG A 1 371 ? -26.556 10.414 7.590 1.00 91.69 371 ARG A N 1
ATOM 2958 C CA . ARG A 1 371 ? -27.643 11.068 6.860 1.00 91.69 371 ARG A CA 1
ATOM 2959 C C . ARG A 1 371 ? -28.961 10.849 7.590 1.00 91.69 371 ARG A C 1
ATOM 2961 O O . ARG A 1 371 ? -29.342 9.715 7.847 1.00 91.69 371 ARG A O 1
ATOM 2968 N N . ASP A 1 372 ? -29.679 11.935 7.832 1.00 92.94 372 ASP A N 1
ATOM 2969 C CA . ASP A 1 372 ? -31.079 11.911 8.232 1.00 92.94 372 ASP A CA 1
ATOM 2970 C C . ASP A 1 372 ? -31.935 12.323 7.028 1.00 92.94 372 ASP A C 1
ATOM 2972 O O . ASP A 1 372 ? -31.952 13.490 6.621 1.00 92.94 372 ASP A O 1
ATOM 2976 N N . GLU A 1 373 ? -32.614 11.348 6.422 1.00 90.75 373 GLU A N 1
ATOM 2977 C CA . GLU A 1 373 ? -33.451 11.576 5.240 1.00 90.75 373 GLU A CA 1
ATOM 2978 C C . GLU A 1 373 ? -34.703 12.407 5.545 1.00 90.75 373 GLU A C 1
ATOM 2980 O O . GLU A 1 373 ? -35.162 13.149 4.678 1.00 90.75 373 GLU A O 1
ATOM 2985 N N . ALA A 1 374 ? -35.228 12.345 6.773 1.00 92.44 374 ALA A N 1
ATOM 2986 C CA . ALA A 1 374 ? -36.410 13.106 7.171 1.00 92.44 374 ALA A CA 1
ATOM 2987 C C . ALA A 1 374 ? -36.083 14.594 7.366 1.00 92.44 374 ALA A C 1
ATOM 2989 O O . ALA A 1 374 ? -36.872 15.465 6.996 1.00 92.44 374 ALA A O 1
ATOM 2990 N N . LEU A 1 375 ? -34.906 14.892 7.920 1.00 92.19 375 LEU A N 1
ATOM 2991 C CA . LEU A 1 375 ? -34.411 16.255 8.120 1.00 92.19 375 LEU A CA 1
ATOM 2992 C C . LEU A 1 375 ? -33.672 16.814 6.897 1.00 92.19 375 LEU A C 1
ATOM 2994 O O . LEU A 1 375 ? -33.428 18.023 6.839 1.00 92.19 375 LEU A O 1
ATOM 2998 N N . GLY A 1 376 ? -33.285 15.956 5.948 1.00 92.88 376 GLY A N 1
ATOM 2999 C CA . GLY A 1 376 ? -32.484 16.324 4.780 1.00 92.88 376 GLY A CA 1
ATOM 3000 C C . GLY A 1 376 ? -31.086 16.835 5.146 1.00 92.88 376 GLY A C 1
ATOM 3001 O O . GLY A 1 376 ? -30.558 17.711 4.461 1.00 92.88 376 GLY A O 1
ATOM 3002 N N . LYS A 1 377 ? -30.510 16.358 6.260 1.00 94.44 377 LYS A N 1
ATOM 3003 C CA . LYS A 1 377 ? -29.247 16.857 6.836 1.00 94.44 377 LYS A CA 1
ATOM 3004 C C . LYS A 1 377 ? -28.368 15.732 7.369 1.00 94.44 377 LYS A C 1
ATOM 3006 O O . LYS A 1 377 ? -28.831 14.617 7.572 1.00 94.44 377 LYS A O 1
ATOM 3011 N N . TYR A 1 378 ? -27.098 16.036 7.627 1.00 93.62 378 TYR A N 1
ATOM 3012 C CA . TYR A 1 378 ? -26.212 15.155 8.386 1.00 93.62 378 TYR A CA 1
ATOM 3013 C C . TYR A 1 378 ? -26.320 15.450 9.884 1.00 93.62 378 TYR A C 1
ATOM 3015 O O . TYR A 1 378 ? -26.072 16.585 10.302 1.00 93.62 378 TYR A O 1
ATOM 3023 N N . ILE A 1 379 ? -26.635 14.440 10.692 1.00 93.25 379 ILE A N 1
ATOM 3024 C CA . ILE A 1 379 ? -26.742 14.550 12.153 1.00 93.25 379 ILE A CA 1
ATOM 3025 C C . ILE A 1 379 ? -25.603 13.804 12.843 1.00 93.25 379 ILE A C 1
ATOM 3027 O O . ILE A 1 379 ? -25.047 12.855 12.295 1.00 93.25 379 ILE A O 1
ATOM 3031 N N . ILE A 1 380 ? -25.246 14.248 14.049 1.00 92.88 380 ILE A N 1
ATOM 3032 C CA . ILE A 1 380 ? -24.294 13.529 14.896 1.00 92.88 380 ILE A CA 1
ATOM 3033 C C . ILE A 1 380 ? -25.062 12.440 15.641 1.00 92.88 380 ILE A C 1
ATOM 3035 O O . ILE A 1 380 ? -26.010 12.752 16.359 1.00 92.88 380 ILE A O 1
ATOM 3039 N N . VAL A 1 381 ? -24.648 11.185 15.473 1.00 90.69 381 VAL A N 1
ATOM 3040 C CA . VAL A 1 381 ? -25.353 10.017 16.034 1.00 90.69 381 VAL A CA 1
ATOM 3041 C C . VAL A 1 381 ? -24.683 9.426 17.273 1.00 90.69 381 VAL A C 1
ATOM 3043 O O . VAL A 1 381 ? -25.276 8.593 17.951 1.00 90.69 381 VAL A O 1
ATOM 3046 N N . ASN A 1 382 ? -23.457 9.848 17.600 1.00 90.38 382 ASN A N 1
ATOM 3047 C CA . ASN A 1 382 ? -22.755 9.403 18.801 1.00 90.38 382 ASN A CA 1
ATOM 3048 C C . ASN A 1 382 ? -22.680 10.495 19.875 1.00 90.38 382 ASN A C 1
ATOM 3050 O O . ASN A 1 382 ? -22.430 11.670 19.596 1.00 90.38 382 ASN A O 1
ATOM 3054 N N . ASN A 1 383 ? -22.802 10.074 21.134 1.00 90.06 383 ASN A N 1
ATOM 3055 C CA . ASN A 1 383 ? -22.404 10.886 22.278 1.00 90.06 383 ASN A CA 1
ATOM 3056 C C . ASN A 1 383 ? -20.880 10.915 22.319 1.00 90.06 383 ASN A C 1
ATOM 3058 O O . ASN A 1 383 ? -20.268 10.010 22.867 1.00 90.06 383 ASN A O 1
ATOM 3062 N N . TYR A 1 384 ? -20.283 11.907 21.661 1.00 89.62 384 TYR A N 1
ATOM 3063 C CA . TYR A 1 384 ? -18.833 11.982 21.497 1.00 89.62 384 TYR A CA 1
ATOM 3064 C C . TYR A 1 384 ? -18.144 12.793 22.600 1.00 89.62 384 TYR A C 1
ATOM 3066 O O . TYR A 1 384 ? -16.964 12.586 22.847 1.00 89.62 384 TYR A O 1
ATOM 3074 N N . LYS A 1 385 ? -18.851 13.709 23.271 1.00 90.38 385 LYS A N 1
ATOM 3075 C CA . LYS A 1 385 ? -18.258 14.561 24.311 1.00 90.38 385 LYS A CA 1
ATOM 3076 C C . LYS A 1 385 ? -17.973 13.767 25.578 1.00 90.38 385 LYS A C 1
ATOM 3078 O O . LYS A 1 385 ? -18.896 13.138 26.088 1.00 90.38 385 LYS A O 1
ATOM 3083 N N . GLY A 1 386 ? -16.734 13.812 26.068 1.00 88.62 386 GLY A N 1
ATOM 3084 C CA . GLY A 1 386 ? -16.294 13.033 27.234 1.00 88.62 386 GLY A CA 1
ATOM 3085 C C . GLY A 1 386 ? -16.598 11.535 27.114 1.00 88.62 386 GLY A C 1
ATOM 3086 O O . GLY A 1 386 ? -16.894 10.877 28.102 1.00 88.62 386 GLY A O 1
ATOM 3087 N N . ALA A 1 387 ? -16.626 11.007 25.889 1.00 87.00 387 ALA A N 1
ATOM 3088 C CA . ALA A 1 387 ? -17.111 9.655 25.618 1.00 87.00 387 ALA A CA 1
ATOM 3089 C C . ALA A 1 387 ? -16.098 8.562 25.966 1.00 87.00 387 ALA A C 1
ATOM 3091 O O . ALA A 1 387 ? -16.456 7.388 26.043 1.00 87.00 387 ALA A O 1
ATOM 3092 N N . MET A 1 388 ? -14.827 8.935 26.107 1.00 86.31 388 MET A N 1
ATOM 3093 C CA . MET A 1 388 ? -13.737 8.007 26.364 1.00 86.31 388 MET A CA 1
ATOM 3094 C C . MET A 1 388 ? -12.919 8.484 27.550 1.00 86.31 388 MET A C 1
ATOM 3096 O O . MET A 1 388 ? -12.539 9.650 27.617 1.00 86.31 388 MET A O 1
ATOM 3100 N N . GLN A 1 389 ? -12.564 7.545 28.417 1.00 87.38 389 GLN A N 1
ATOM 3101 C CA . GLN A 1 389 ? -11.579 7.768 29.461 1.00 87.38 389 GLN A CA 1
ATOM 3102 C C . GLN A 1 389 ? -10.200 7.958 28.815 1.00 87.38 389 GLN A C 1
ATOM 3104 O O . GLN A 1 389 ? -9.699 7.057 28.135 1.00 87.38 389 GLN A O 1
ATOM 3109 N N . GLY A 1 390 ? -9.587 9.130 28.988 1.00 88.12 390 GLY A N 1
ATOM 3110 C CA . GLY A 1 390 ? -8.229 9.378 28.513 1.00 88.12 390 GLY A CA 1
ATOM 3111 C C . GLY A 1 390 ? -7.180 8.603 29.321 1.00 88.12 390 GLY A C 1
ATOM 3112 O O . GLY A 1 390 ? -7.425 8.275 30.489 1.00 88.12 390 GLY A O 1
ATOM 3113 N N . PRO A 1 391 ? -6.012 8.310 28.717 1.00 90.06 391 PRO A N 1
ATOM 3114 C CA . PRO A 1 391 ? -4.887 7.723 29.437 1.00 90.06 391 PRO A CA 1
ATOM 3115 C C . PRO A 1 391 ? -4.325 8.706 30.467 1.00 90.06 391 PRO A C 1
ATOM 3117 O O . PRO A 1 391 ? -4.451 9.924 30.317 1.00 90.06 391 PRO A O 1
ATOM 3120 N N . ASN A 1 392 ? -3.661 8.179 31.488 1.00 93.25 392 ASN A N 1
ATOM 3121 C CA . ASN A 1 392 ? -2.939 8.991 32.455 1.00 93.25 392 ASN A CA 1
ATOM 3122 C C . ASN A 1 392 ? -1.719 9.654 31.791 1.00 93.25 392 ASN A C 1
ATOM 3124 O O . ASN A 1 392 ? -0.925 8.974 31.139 1.00 93.25 392 ASN A O 1
ATOM 3128 N N . GLU A 1 393 ? -1.556 10.969 31.959 1.00 92.31 393 GLU A N 1
ATOM 3129 C CA . GLU A 1 393 ? -0.462 11.733 31.339 1.00 92.31 393 GLU A CA 1
ATOM 3130 C C . GLU A 1 393 ? 0.931 11.243 31.771 1.00 92.31 393 GLU A C 1
ATOM 3132 O O . GLU A 1 393 ? 1.849 11.229 30.948 1.00 92.31 393 GLU A O 1
ATOM 3137 N N . ASP A 1 394 ? 1.076 10.737 33.000 1.00 93.56 394 ASP A N 1
ATOM 3138 C CA . ASP A 1 394 ? 2.346 10.207 33.518 1.00 93.56 394 ASP A CA 1
ATOM 3139 C C . ASP A 1 394 ? 2.739 8.872 32.862 1.00 93.56 394 ASP A C 1
ATOM 3141 O O . ASP A 1 394 ? 3.899 8.465 32.896 1.00 93.56 394 ASP A O 1
ATOM 3145 N N . HIS A 1 395 ? 1.791 8.201 32.203 1.00 94.69 395 HIS A N 1
ATOM 3146 C CA . HIS A 1 395 ? 1.998 6.932 31.501 1.00 94.69 395 HIS A CA 1
ATOM 3147 C C . HIS A 1 395 ? 2.070 7.094 29.980 1.00 94.69 395 HIS A C 1
ATOM 3149 O O . HIS A 1 395 ? 1.965 6.119 29.225 1.00 94.69 395 HIS A O 1
ATOM 3155 N N . ARG A 1 396 ? 2.289 8.327 29.517 1.00 93.38 396 ARG A N 1
ATOM 3156 C CA . ARG A 1 396 ? 2.515 8.653 28.111 1.00 93.38 396 ARG A CA 1
ATOM 3157 C C . ARG A 1 396 ? 3.963 9.035 27.878 1.00 93.38 396 ARG A C 1
ATOM 3159 O O . ARG A 1 396 ? 4.627 9.651 28.707 1.00 93.38 396 ARG A O 1
ATOM 3166 N N . GLY A 1 397 ? 4.462 8.724 26.692 1.00 93.31 397 GLY A N 1
ATOM 3167 C CA . GLY A 1 397 ? 5.815 9.112 26.341 1.00 93.31 397 GLY A CA 1
ATOM 3168 C C . GLY A 1 397 ? 6.148 8.929 24.877 1.00 93.31 397 GLY A C 1
ATOM 3169 O O . GLY A 1 397 ? 5.313 8.562 24.049 1.00 93.31 397 GLY A O 1
ATOM 3170 N N . ILE A 1 398 ? 7.395 9.264 24.559 1.00 93.44 398 ILE A N 1
ATOM 3171 C CA . ILE A 1 398 ? 7.932 9.182 23.206 1.00 93.44 398 ILE A CA 1
ATOM 3172 C C . ILE A 1 398 ? 8.221 7.717 22.876 1.00 93.44 398 ILE A C 1
ATOM 3174 O O . ILE A 1 398 ? 8.788 6.994 23.685 1.00 93.44 398 ILE A O 1
ATOM 3178 N N . LEU A 1 399 ? 7.914 7.318 21.643 1.00 92.00 399 LEU A N 1
ATOM 3179 C CA . LEU A 1 399 ? 8.181 5.986 21.107 1.00 92.00 399 LEU A CA 1
ATOM 3180 C C . LEU A 1 399 ? 7.499 4.859 21.922 1.00 92.00 399 LEU A C 1
ATOM 3182 O O . LEU A 1 399 ? 8.188 3.958 22.397 1.00 92.00 399 LEU A O 1
ATOM 3186 N N . PRO A 1 400 ? 6.156 4.857 22.043 1.00 93.12 400 PRO A N 1
ATOM 3187 C CA . PRO A 1 400 ? 5.409 3.825 22.767 1.00 93.12 400 PRO A CA 1
ATOM 3188 C C . PRO A 1 400 ? 5.406 2.492 22.002 1.00 93.12 400 PRO A C 1
ATOM 3190 O O . PRO A 1 400 ? 4.473 2.157 21.276 1.00 93.12 400 PRO A O 1
ATOM 3193 N N . ARG A 1 401 ? 6.492 1.723 22.107 1.00 93.31 401 ARG A N 1
ATOM 3194 C CA . ARG A 1 401 ? 6.618 0.383 21.508 1.00 93.31 401 ARG A CA 1
ATOM 3195 C C . ARG A 1 401 ? 5.991 -0.678 22.405 1.00 93.31 401 ARG A C 1
ATOM 3197 O O . ARG A 1 401 ? 5.359 -1.597 21.893 1.00 93.31 401 ARG A O 1
ATOM 3204 N N . LEU A 1 402 ? 6.109 -0.494 23.716 1.00 93.81 402 LEU A N 1
ATOM 3205 C CA . LEU A 1 402 ? 5.449 -1.265 24.765 1.00 93.81 402 LEU A CA 1
ATOM 3206 C C . LEU A 1 402 ? 4.109 -0.595 25.117 1.00 93.81 402 LEU A C 1
ATOM 3208 O O . LEU A 1 402 ? 3.962 0.003 26.179 1.00 93.81 402 LEU A O 1
ATOM 3212 N N . TRP A 1 403 ? 3.150 -0.610 24.190 1.00 91.69 403 TRP A N 1
ATOM 3213 C CA . TRP A 1 403 ? 1.888 0.140 24.321 1.00 91.69 403 TRP A CA 1
ATOM 3214 C C . TRP A 1 403 ? 0.683 -0.730 24.700 1.00 91.69 403 TRP A C 1
ATOM 3216 O O . TRP A 1 403 ? -0.294 -0.229 25.242 1.00 91.69 403 TRP A O 1
ATOM 3226 N N . SER A 1 404 ? 0.721 -2.034 24.404 1.00 91.69 404 SER A N 1
ATOM 3227 C CA . SER A 1 404 ? -0.464 -2.887 24.522 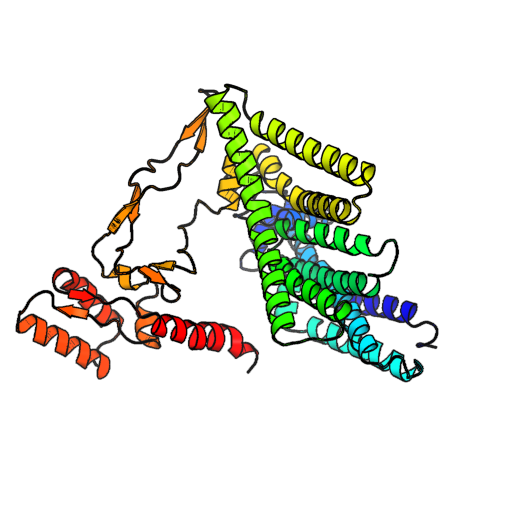1.00 91.69 404 SER A CA 1
ATOM 3228 C C . SER A 1 404 ? -0.675 -3.414 25.941 1.00 91.69 404 SER A C 1
ATOM 3230 O O . SER A 1 404 ? 0.039 -4.309 26.392 1.00 91.69 404 SER A O 1
ATOM 3232 N N . GLU A 1 405 ? -1.715 -2.928 26.618 1.00 91.50 405 GLU A N 1
ATOM 3233 C CA . GLU A 1 405 ? -2.113 -3.400 27.956 1.00 91.50 405 GLU A CA 1
ATOM 3234 C C . GLU A 1 405 ? -2.420 -4.909 27.988 1.00 91.50 405 GLU A C 1
ATOM 3236 O O . GLU A 1 405 ? -2.109 -5.590 28.961 1.00 91.50 405 GLU A O 1
ATOM 3241 N N . GLN A 1 406 ? -2.956 -5.463 26.893 1.00 91.19 406 GLN A N 1
ATOM 3242 C CA . GLN A 1 406 ? -3.250 -6.899 26.760 1.00 91.19 406 GLN A CA 1
ATOM 3243 C C . GLN A 1 406 ? -1.991 -7.776 26.754 1.00 91.19 406 GLN A C 1
ATOM 3245 O O . GLN A 1 406 ? -2.070 -8.967 27.035 1.00 91.19 406 GLN A O 1
ATOM 3250 N N . HIS A 1 407 ? -0.832 -7.195 26.440 1.00 93.31 407 HIS A N 1
ATOM 3251 C CA . HIS A 1 407 ? 0.445 -7.902 26.355 1.00 93.31 407 HIS A CA 1
ATOM 3252 C C . HIS A 1 407 ? 1.374 -7.567 27.532 1.00 93.31 407 HIS A C 1
ATOM 3254 O O . HIS A 1 407 ? 2.553 -7.914 27.483 1.00 93.31 407 HIS A O 1
ATOM 3260 N N . ALA A 1 408 ? 0.852 -6.929 28.589 1.00 94.94 408 ALA A N 1
ATOM 3261 C CA . ALA A 1 408 ? 1.614 -6.511 29.766 1.00 94.94 408 ALA A CA 1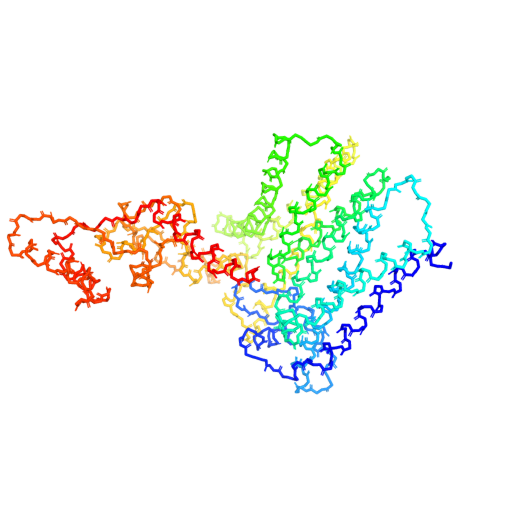
ATOM 3262 C C . ALA A 1 408 ? 2.454 -7.644 30.374 1.00 94.94 408 ALA A C 1
ATOM 3264 O O . ALA A 1 408 ? 3.635 -7.451 30.642 1.00 94.94 408 ALA A O 1
ATOM 3265 N N . GLU A 1 409 ? 1.867 -8.833 30.530 1.00 95.06 409 GLU A N 1
ATOM 3266 C CA . GLU A 1 409 ? 2.551 -10.017 31.066 1.00 95.06 409 GLU A CA 1
ATOM 3267 C C . GLU A 1 409 ? 3.763 -10.404 30.213 1.00 95.06 409 GLU A C 1
ATOM 3269 O O . GLU A 1 409 ? 4.873 -10.531 30.722 1.00 95.06 409 GLU A O 1
ATOM 3274 N N . ASN A 1 410 ? 3.581 -10.494 28.893 1.00 94.69 410 ASN A N 1
ATOM 3275 C CA . ASN A 1 410 ? 4.667 -10.813 27.968 1.00 94.69 410 ASN A CA 1
ATOM 3276 C C . ASN A 1 410 ? 5.755 -9.734 27.975 1.00 94.69 410 ASN A C 1
ATOM 3278 O O . ASN A 1 410 ? 6.941 -10.054 27.904 1.00 94.69 410 ASN A O 1
ATOM 3282 N N . TYR A 1 411 ? 5.378 -8.458 28.068 1.00 95.25 411 TYR A N 1
ATOM 3283 C CA . TYR A 1 411 ? 6.358 -7.383 28.185 1.00 95.25 411 TYR A CA 1
ATOM 3284 C C . TYR A 1 411 ? 7.188 -7.525 29.458 1.00 95.25 411 TYR A C 1
ATOM 3286 O O . TYR A 1 411 ? 8.412 -7.498 29.362 1.00 95.25 411 TYR A O 1
ATOM 3294 N N . MET A 1 412 ? 6.556 -7.761 30.610 1.00 94.44 412 MET A N 1
ATOM 3295 C CA . MET A 1 412 ? 7.282 -7.947 31.869 1.00 94.44 412 MET A CA 1
ATOM 3296 C C . MET A 1 412 ? 8.182 -9.185 31.845 1.00 94.44 412 MET A C 1
ATOM 3298 O O . MET A 1 412 ? 9.323 -9.127 32.299 1.00 94.44 412 MET A O 1
ATOM 3302 N N . LYS A 1 413 ? 7.707 -10.272 31.235 1.00 93.06 413 LYS A N 1
ATOM 3303 C CA . LYS A 1 413 ? 8.429 -11.543 31.145 1.00 93.06 413 LYS A CA 1
ATOM 3304 C C . LYS A 1 413 ? 9.710 -11.458 30.323 1.00 93.06 413 LYS A C 1
ATOM 3306 O O . LYS A 1 413 ? 10.725 -12.048 30.680 1.00 93.06 413 LYS A O 1
ATOM 3311 N N . TYR A 1 414 ? 9.665 -10.748 29.197 1.00 90.38 414 TYR A N 1
ATOM 3312 C CA . TYR A 1 414 ? 10.797 -10.683 28.267 1.00 90.38 414 TYR A CA 1
ATOM 3313 C C . TYR A 1 414 ? 11.659 -9.425 28.426 1.00 90.38 414 TYR A C 1
ATOM 3315 O O . TYR A 1 414 ? 12.821 -9.448 28.025 1.00 90.38 414 TYR A O 1
ATOM 3323 N N . PHE A 1 415 ? 11.116 -8.341 28.992 1.00 90.88 415 PHE A N 1
ATOM 3324 C CA . PHE A 1 415 ? 11.783 -7.031 29.076 1.00 90.88 415 PHE A CA 1
ATOM 3325 C C . PHE A 1 415 ? 11.912 -6.491 30.503 1.00 90.88 415 PHE A C 1
ATOM 3327 O O . PHE A 1 415 ? 12.447 -5.403 30.686 1.00 90.88 415 PHE A O 1
ATOM 3334 N N . GLY A 1 416 ? 11.497 -7.271 31.502 1.00 91.44 416 GLY A N 1
ATOM 3335 C CA . GLY A 1 416 ? 11.613 -6.938 32.918 1.00 91.44 416 GLY A CA 1
ATOM 3336 C C . GLY A 1 416 ? 10.329 -6.340 33.505 1.00 91.44 416 GLY A C 1
ATOM 3337 O O . GLY A 1 416 ? 9.569 -5.668 32.799 1.00 91.44 416 GLY A O 1
ATOM 3338 N N . PRO A 1 417 ? 10.059 -6.584 34.801 1.00 93.75 417 PRO A N 1
ATOM 3339 C CA . PRO A 1 417 ? 8.872 -6.070 35.476 1.00 93.75 417 PRO A CA 1
ATOM 3340 C C . PRO A 1 417 ? 8.896 -4.542 35.579 1.00 93.75 417 PRO A C 1
ATOM 3342 O O . PRO A 1 417 ? 9.961 -3.936 35.677 1.00 93.75 417 PRO A O 1
ATOM 3345 N N . LEU A 1 418 ? 7.715 -3.916 35.629 1.00 95.06 418 LEU A N 1
ATOM 3346 C CA . LEU A 1 418 ? 7.625 -2.488 35.946 1.00 95.06 418 LEU A CA 1
ATOM 3347 C C . LEU A 1 418 ? 8.041 -2.232 37.389 1.00 95.06 418 LEU A C 1
ATOM 3349 O O . LEU A 1 418 ? 7.612 -2.942 38.305 1.00 95.06 418 LEU A O 1
ATOM 3353 N N . ASP A 1 419 ? 8.805 -1.166 37.591 1.00 93.88 419 ASP A N 1
ATOM 3354 C CA . ASP A 1 419 ? 9.059 -0.636 38.917 1.00 93.88 419 ASP A CA 1
ATOM 3355 C C . ASP A 1 419 ? 7.849 0.124 39.462 1.00 93.88 419 ASP A C 1
ATOM 3357 O O . ASP A 1 419 ? 6.959 0.568 38.739 1.00 93.88 419 ASP A O 1
ATOM 3361 N N . PHE A 1 420 ? 7.799 0.242 40.785 1.00 94.69 420 PHE A N 1
ATOM 3362 C CA . PHE A 1 420 ? 6.749 0.969 41.481 1.00 94.69 420 PHE A CA 1
ATOM 3363 C C . PHE A 1 420 ? 7.268 1.555 42.794 1.00 94.69 420 PHE A C 1
ATOM 3365 O O . PHE A 1 420 ? 8.171 0.997 43.435 1.00 94.69 420 PHE A O 1
ATOM 3372 N N . ARG A 1 421 ? 6.655 2.661 43.216 1.00 92.38 421 ARG A N 1
ATOM 3373 C CA . ARG A 1 421 ? 6.883 3.338 44.495 1.00 92.38 421 ARG A CA 1
ATOM 3374 C C . ARG A 1 421 ? 5.693 3.139 45.422 1.00 92.38 421 ARG A C 1
ATOM 3376 O O . ARG A 1 421 ? 4.556 3.002 44.983 1.00 92.38 421 ARG A O 1
ATOM 3383 N N . LEU A 1 422 ? 5.958 3.130 46.724 1.00 91.81 422 LEU A N 1
ATOM 3384 C CA . LEU A 1 422 ? 4.904 3.104 47.735 1.00 91.81 422 LEU A CA 1
ATOM 3385 C C . LEU A 1 422 ? 4.423 4.533 47.990 1.00 91.81 422 LEU A C 1
ATOM 3387 O O . LEU A 1 422 ? 5.220 5.389 48.371 1.00 91.81 422 LEU A O 1
ATOM 3391 N N . LYS A 1 423 ? 3.118 4.772 47.853 1.00 88.62 423 LYS A N 1
ATOM 3392 C CA . LYS A 1 423 ? 2.477 6.052 48.198 1.00 88.62 423 LYS A CA 1
ATOM 3393 C C . LYS A 1 423 ? 2.369 6.264 49.713 1.00 88.62 423 LYS A C 1
ATOM 3395 O O . LYS A 1 423 ? 2.196 7.390 50.166 1.00 88.62 423 LYS A O 1
ATOM 3400 N N . SER A 1 424 ? 2.458 5.191 50.508 1.00 82.38 424 SER A N 1
ATOM 3401 C CA . SER A 1 424 ? 2.345 5.241 51.971 1.00 82.38 424 SER A CA 1
ATOM 3402 C C . SER A 1 424 ? 3.498 4.529 52.681 1.00 82.38 424 SER A C 1
ATOM 3404 O O . SER A 1 424 ? 4.026 3.522 52.209 1.00 82.38 424 SER A O 1
ATOM 3406 N N . SER A 1 425 ? 3.874 5.041 53.856 1.00 76.50 425 SER A N 1
ATOM 3407 C CA . SER A 1 425 ? 4.929 4.473 54.705 1.00 76.50 425 SER A CA 1
ATOM 3408 C C . SER A 1 425 ? 4.388 3.380 55.638 1.00 76.50 425 SER A C 1
ATOM 3410 O O . SER A 1 425 ? 4.524 3.474 56.858 1.00 76.50 425 SER A O 1
ATOM 3412 N N . ASN A 1 426 ? 3.755 2.349 55.073 1.00 86.44 426 ASN A N 1
ATOM 3413 C CA . ASN A 1 426 ? 3.279 1.183 55.819 1.00 86.44 426 ASN A CA 1
ATOM 3414 C C . ASN A 1 426 ? 4.331 0.056 55.785 1.00 86.44 426 ASN A C 1
ATOM 3416 O O . ASN A 1 426 ? 4.778 -0.365 54.717 1.00 86.44 426 ASN A O 1
ATOM 3420 N N . GLU A 1 427 ? 4.732 -0.434 56.961 1.00 88.25 427 GLU A N 1
ATOM 3421 C CA . GLU A 1 427 ? 5.758 -1.470 57.097 1.00 88.25 427 GLU A CA 1
ATOM 3422 C C . GLU A 1 427 ? 5.309 -2.831 56.535 1.00 88.25 427 GLU A C 1
ATOM 3424 O O . GLU A 1 427 ? 6.108 -3.528 55.910 1.00 88.25 427 GLU A O 1
ATOM 3429 N N . GLU A 1 428 ? 4.028 -3.185 56.678 1.00 88.12 428 GLU A N 1
ATOM 3430 C CA . GLU A 1 428 ? 3.452 -4.408 56.106 1.00 88.12 428 GLU A CA 1
ATOM 3431 C C . GLU A 1 428 ? 3.438 -4.346 54.579 1.00 88.12 428 GLU A C 1
ATOM 3433 O O . GLU A 1 428 ? 3.891 -5.282 53.920 1.00 88.12 428 GLU A O 1
ATOM 3438 N N . LEU A 1 429 ? 3.013 -3.213 54.009 1.00 88.00 429 LEU A N 1
ATOM 3439 C CA . LEU A 1 429 ? 3.024 -3.002 52.559 1.00 88.00 429 LEU A CA 1
ATOM 3440 C C . LEU A 1 429 ? 4.451 -3.045 52.003 1.00 88.00 429 LEU A C 1
ATOM 3442 O O . LEU A 1 429 ? 4.687 -3.605 50.935 1.00 88.00 429 LEU A O 1
ATOM 3446 N N . ARG A 1 430 ? 5.426 -2.503 52.743 1.00 90.12 430 ARG A N 1
ATOM 3447 C CA . ARG A 1 430 ? 6.841 -2.566 52.365 1.00 90.12 430 ARG A CA 1
ATOM 3448 C C . ARG A 1 430 ? 7.375 -3.997 52.372 1.00 90.12 430 ARG A C 1
ATOM 3450 O O . ARG A 1 430 ? 8.122 -4.357 51.463 1.00 90.12 430 ARG A O 1
ATOM 3457 N N . ARG A 1 431 ? 6.987 -4.813 53.359 1.00 91.06 431 ARG A N 1
ATOM 3458 C CA . ARG A 1 431 ? 7.331 -6.244 53.398 1.00 91.06 431 ARG A CA 1
ATOM 3459 C C . ARG A 1 431 ? 6.678 -7.001 52.244 1.00 91.06 431 ARG A C 1
ATOM 3461 O O . ARG A 1 431 ? 7.378 -7.747 51.570 1.00 91.06 431 ARG A O 1
ATOM 3468 N N . ALA A 1 432 ? 5.397 -6.753 51.966 1.00 90.69 432 ALA A N 1
ATOM 3469 C CA . ALA A 1 432 ? 4.681 -7.368 50.849 1.00 90.69 432 ALA A CA 1
ATOM 3470 C C . ALA A 1 432 ? 5.304 -6.999 49.491 1.00 90.69 432 ALA A C 1
ATOM 3472 O O . ALA A 1 432 ? 5.599 -7.878 48.687 1.00 90.69 432 ALA A O 1
ATOM 3473 N N . ALA A 1 433 ? 5.599 -5.716 49.264 1.00 91.38 433 ALA A N 1
ATOM 3474 C CA . ALA A 1 433 ? 6.273 -5.246 48.056 1.00 91.38 433 ALA A CA 1
ATOM 3475 C C . ALA A 1 433 ? 7.662 -5.880 47.876 1.00 91.38 433 ALA A C 1
ATOM 3477 O O . ALA A 1 433 ? 8.011 -6.300 46.774 1.00 91.38 433 ALA A O 1
ATOM 3478 N N . ALA A 1 434 ? 8.448 -5.981 48.954 1.00 92.00 434 ALA A N 1
ATOM 3479 C CA . ALA A 1 434 ? 9.750 -6.641 48.917 1.00 92.00 434 ALA A CA 1
ATOM 3480 C C . ALA A 1 434 ? 9.621 -8.147 48.642 1.00 92.00 434 ALA A C 1
ATOM 3482 O O . ALA A 1 434 ? 10.388 -8.686 47.850 1.00 92.00 434 ALA A O 1
ATOM 3483 N N . GLN A 1 435 ? 8.639 -8.815 49.253 1.00 93.50 435 GLN A N 1
ATOM 3484 C CA . GLN A 1 435 ? 8.367 -10.234 49.032 1.00 93.50 435 GLN A CA 1
ATOM 3485 C C . GLN A 1 435 ? 7.981 -10.509 47.578 1.00 93.50 435 GLN A C 1
ATOM 3487 O O . GLN A 1 435 ? 8.499 -11.450 46.993 1.00 93.50 435 GLN A O 1
ATOM 3492 N N . VAL A 1 436 ? 7.133 -9.674 46.977 1.00 93.88 436 VAL A N 1
ATOM 3493 C CA . VAL A 1 436 ? 6.726 -9.824 45.574 1.00 93.88 436 VAL A CA 1
ATOM 3494 C C . VAL A 1 436 ? 7.901 -9.580 44.622 1.00 93.88 436 VAL A C 1
ATOM 3496 O O . VAL A 1 436 ? 8.131 -10.393 43.730 1.00 93.88 436 VAL A O 1
ATOM 3499 N N . LYS A 1 437 ? 8.704 -8.525 44.834 1.00 92.38 437 LYS A N 1
ATOM 3500 C CA . LYS A 1 437 ? 9.901 -8.277 44.006 1.00 92.38 437 LYS A CA 1
ATOM 3501 C C . LYS A 1 437 ? 10.928 -9.413 44.117 1.00 92.38 437 LYS A C 1
ATOM 3503 O O . LYS A 1 437 ? 11.436 -9.872 43.098 1.00 92.38 437 LYS A O 1
ATOM 3508 N N . ASN A 1 438 ? 11.207 -9.887 45.332 1.00 93.81 438 ASN A N 1
ATOM 3509 C CA . ASN A 1 438 ? 12.149 -10.987 45.559 1.00 93.81 438 ASN A CA 1
ATOM 3510 C C . ASN A 1 438 ? 11.610 -12.318 45.030 1.00 93.81 438 ASN A C 1
ATOM 3512 O O . ASN A 1 438 ? 12.359 -13.073 44.422 1.00 93.81 438 ASN A O 1
ATOM 3516 N N . GLY A 1 439 ? 10.317 -12.582 45.219 1.00 93.69 439 GLY A N 1
ATOM 3517 C CA . GLY A 1 439 ? 9.666 -13.786 44.720 1.00 93.69 439 GLY A CA 1
ATOM 3518 C C . GLY A 1 439 ? 9.751 -13.877 43.200 1.00 93.69 439 GLY A C 1
ATOM 3519 O O . GLY A 1 439 ? 10.088 -14.934 42.679 1.00 93.69 439 GLY A O 1
ATOM 3520 N N . LEU A 1 440 ? 9.534 -12.767 42.483 1.00 93.44 440 LEU A N 1
ATOM 3521 C CA . LEU A 1 440 ? 9.674 -12.746 41.026 1.00 93.44 440 LEU A CA 1
ATOM 3522 C C . LEU A 1 440 ? 11.138 -12.953 40.607 1.00 93.44 440 LEU A C 1
ATOM 3524 O O . LEU A 1 440 ? 11.420 -13.758 39.726 1.00 93.44 440 LEU A O 1
ATOM 3528 N N . ALA A 1 441 ? 12.084 -12.284 41.276 1.00 91.56 441 ALA A N 1
ATOM 3529 C CA . ALA A 1 441 ? 13.514 -12.431 40.993 1.00 91.56 441 ALA A CA 1
ATOM 3530 C C . ALA A 1 441 ? 14.045 -13.856 41.253 1.00 91.56 441 ALA A C 1
ATOM 3532 O O . ALA A 1 441 ? 14.944 -14.316 40.549 1.00 91.56 441 ALA A O 1
ATOM 3533 N N . ASN A 1 442 ? 13.479 -14.558 42.239 1.00 93.56 442 ASN A N 1
ATOM 3534 C CA . ASN A 1 442 ? 13.821 -15.939 42.583 1.00 93.56 442 ASN A CA 1
ATOM 3535 C C . ASN A 1 442 ? 13.040 -16.986 41.763 1.00 93.56 442 ASN A C 1
ATOM 3537 O O . ASN A 1 442 ? 13.319 -18.178 41.891 1.00 93.56 442 ASN A O 1
ATOM 3541 N N . GLY A 1 443 ? 12.060 -16.572 40.950 1.00 91.00 443 GLY A N 1
ATOM 3542 C CA . GLY A 1 443 ? 11.161 -17.478 40.225 1.00 91.00 443 GLY A CA 1
ATOM 3543 C C . GLY A 1 443 ? 10.144 -18.208 41.115 1.00 91.00 443 GLY A C 1
ATOM 3544 O O . GLY A 1 443 ? 9.634 -19.257 40.729 1.00 91.00 443 GLY A O 1
ATOM 3545 N N . GLU A 1 444 ? 9.869 -17.686 42.312 1.00 94.12 444 GLU A N 1
ATOM 3546 C CA . GLU A 1 444 ? 8.849 -18.194 43.243 1.00 94.12 444 GLU A CA 1
ATOM 3547 C C . GLU A 1 444 ? 7.430 -17.767 42.837 1.00 94.12 444 GLU A C 1
ATOM 3549 O O . GLU A 1 444 ? 6.464 -18.456 43.166 1.00 94.12 444 GLU A O 1
ATOM 3554 N N . ILE A 1 445 ? 7.311 -16.636 42.131 1.00 94.50 445 ILE A N 1
ATOM 3555 C CA . ILE A 1 445 ? 6.068 -16.156 41.518 1.00 94.50 445 ILE A CA 1
ATOM 3556 C C . ILE A 1 445 ? 6.289 -15.820 40.041 1.00 94.50 445 ILE A C 1
ATOM 3558 O O . ILE A 1 445 ? 7.418 -15.546 39.631 1.00 94.50 445 ILE A O 1
ATOM 3562 N N . ASP A 1 446 ? 5.212 -15.809 39.261 1.00 94.38 446 ASP A N 1
ATOM 3563 C CA . ASP A 1 446 ? 5.220 -15.423 37.846 1.00 94.38 446 ASP A CA 1
ATOM 3564 C C . ASP A 1 446 ? 4.770 -13.963 37.611 1.00 94.38 446 ASP A C 1
ATOM 3566 O O . ASP A 1 446 ? 4.354 -13.237 38.525 1.00 94.38 446 ASP A O 1
ATOM 3570 N N . GLU A 1 447 ? 4.866 -13.499 36.362 1.00 94.62 447 GLU A N 1
ATOM 3571 C CA . GLU A 1 447 ? 4.476 -12.139 35.980 1.00 94.62 447 GLU A CA 1
ATOM 3572 C C . GLU A 1 447 ? 2.969 -11.894 36.132 1.00 94.62 447 GLU A C 1
ATOM 3574 O O . GLU A 1 447 ? 2.558 -10.771 36.429 1.00 94.62 447 GLU A O 1
ATOM 3579 N N . ALA A 1 448 ? 2.134 -12.926 35.988 1.00 94.38 448 ALA A N 1
ATOM 3580 C CA . ALA A 1 448 ? 0.692 -12.814 36.193 1.00 94.38 448 ALA A CA 1
ATOM 3581 C C . ALA A 1 448 ? 0.358 -12.530 37.669 1.00 94.38 448 ALA A C 1
ATOM 3583 O O . ALA A 1 448 ? -0.490 -11.680 37.975 1.00 94.38 448 ALA A O 1
ATOM 3584 N N . GLN A 1 449 ? 1.060 -13.181 38.598 1.00 95.19 449 GLN A N 1
ATOM 3585 C CA . GLN A 1 449 ? 0.977 -12.919 40.035 1.00 95.19 449 GLN A CA 1
ATOM 3586 C C . GLN A 1 449 ? 1.520 -11.527 40.383 1.00 95.19 449 GLN A C 1
ATOM 3588 O O . GLN A 1 449 ? 0.889 -10.806 41.160 1.00 95.19 449 GLN A O 1
ATOM 3593 N N . TYR A 1 450 ? 2.625 -11.101 39.762 1.00 95.38 450 TYR A N 1
ATOM 3594 C CA . TYR A 1 450 ? 3.154 -9.741 39.917 1.00 95.38 450 TYR A CA 1
ATOM 3595 C C . TYR A 1 450 ? 2.148 -8.673 39.455 1.00 95.38 450 TYR A C 1
ATOM 3597 O O . TYR A 1 450 ? 1.846 -7.731 40.190 1.00 95.38 450 TYR A O 1
ATOM 3605 N N . ILE A 1 451 ? 1.551 -8.848 38.273 1.00 95.19 451 ILE A N 1
ATOM 3606 C CA . ILE A 1 451 ? 0.505 -7.964 37.734 1.00 95.19 451 ILE A CA 1
ATOM 3607 C C . ILE A 1 451 ? -0.720 -7.939 38.650 1.00 95.19 451 ILE A C 1
ATOM 3609 O O . ILE A 1 451 ? -1.302 -6.875 38.877 1.00 95.19 451 ILE A O 1
ATOM 3613 N N . SER A 1 452 ? -1.105 -9.091 39.202 1.00 95.06 452 SER A N 1
ATOM 3614 C CA . SER A 1 452 ? -2.215 -9.185 40.153 1.00 95.06 452 SER A CA 1
ATOM 3615 C C . SER A 1 452 ? -1.943 -8.364 41.415 1.00 95.06 452 SER A C 1
ATOM 3617 O O . SER A 1 452 ? -2.830 -7.636 41.860 1.00 95.06 452 SER A O 1
ATOM 3619 N N . PHE A 1 453 ? -0.711 -8.392 41.937 1.00 94.81 453 PHE A N 1
ATOM 3620 C CA . PHE A 1 453 ? -0.293 -7.537 43.051 1.00 94.81 453 PHE A CA 1
ATOM 3621 C C . PHE A 1 453 ? -0.381 -6.046 42.695 1.00 94.81 453 PHE A C 1
ATOM 3623 O O . PHE A 1 453 ? -0.980 -5.278 43.449 1.00 94.81 453 PHE A O 1
ATOM 3630 N N . LEU A 1 454 ? 0.139 -5.634 41.532 1.00 94.38 454 LEU A N 1
ATOM 3631 C CA . LEU A 1 454 ? 0.066 -4.234 41.092 1.00 94.38 454 LEU A CA 1
ATOM 3632 C C . LEU A 1 454 ? -1.378 -3.730 40.982 1.00 94.38 454 LEU A C 1
ATOM 3634 O O . LEU A 1 454 ? -1.669 -2.605 41.380 1.00 94.38 454 LEU A O 1
ATOM 3638 N N . ARG A 1 455 ? -2.293 -4.569 40.481 1.00 93.31 455 ARG A N 1
ATOM 3639 C CA . ARG A 1 455 ? -3.723 -4.237 40.393 1.00 93.31 455 ARG A CA 1
ATOM 3640 C C . ARG A 1 455 ? -4.378 -4.161 41.768 1.00 93.31 455 ARG A C 1
ATOM 3642 O O . ARG A 1 455 ? -5.093 -3.206 42.047 1.00 93.31 455 ARG A O 1
ATOM 3649 N N . GLN A 1 456 ? -4.131 -5.150 42.626 1.00 92.75 456 GLN A N 1
ATOM 3650 C CA . GLN A 1 456 ? -4.761 -5.236 43.944 1.00 92.75 456 GLN A CA 1
ATOM 3651 C C . GLN A 1 456 ? -4.330 -4.094 44.871 1.00 92.75 456 GLN A C 1
ATOM 3653 O O . GLN A 1 456 ? -5.145 -3.584 45.635 1.00 92.75 456 GLN A O 1
ATOM 3658 N N . PHE A 1 457 ? -3.063 -3.685 44.803 1.00 91.19 457 PHE A N 1
ATOM 3659 C CA . PHE A 1 457 ? -2.505 -2.641 45.659 1.00 91.19 457 PHE A CA 1
ATOM 3660 C C . PHE A 1 457 ? -2.371 -1.283 44.952 1.00 91.19 457 PHE A C 1
ATOM 3662 O O . PHE A 1 457 ? -1.760 -0.377 45.512 1.00 91.19 457 PHE A O 1
ATOM 3669 N N . GLY A 1 458 ? -2.961 -1.098 43.764 1.00 88.69 458 GLY A N 1
ATOM 3670 C CA . GLY A 1 458 ? -2.796 0.106 42.933 1.00 88.69 458 GLY A CA 1
ATOM 3671 C C . GLY A 1 458 ? -3.131 1.438 43.627 1.00 88.69 458 GLY A C 1
ATOM 3672 O O . GLY A 1 458 ? -2.519 2.466 43.337 1.00 88.69 458 GLY A O 1
ATOM 3673 N N . GLU A 1 459 ? -4.026 1.438 44.620 1.00 89.19 459 GLU A N 1
ATOM 3674 C CA . GLU A 1 459 ? -4.304 2.633 45.436 1.00 89.19 459 GLU A CA 1
ATOM 3675 C C . GLU A 1 459 ? -3.093 3.079 46.273 1.00 89.19 459 GLU A C 1
ATOM 3677 O O . GLU A 1 459 ? -2.886 4.274 46.489 1.00 89.19 459 GLU A O 1
ATOM 3682 N N . TYR A 1 460 ? -2.251 2.132 46.693 1.00 91.25 460 TYR A N 1
ATOM 3683 C CA . TYR A 1 460 ? -1.071 2.359 47.529 1.00 91.25 460 TYR A CA 1
ATOM 3684 C C . TYR A 1 460 ? 0.245 2.361 46.749 1.00 91.25 460 TYR A C 1
ATOM 3686 O O . TYR A 1 460 ? 1.293 2.671 47.325 1.00 91.25 460 TYR A O 1
ATOM 3694 N N . LEU A 1 461 ? 0.202 2.012 45.464 1.00 92.56 461 LEU A N 1
ATOM 3695 C CA . LEU A 1 461 ? 1.358 1.940 44.582 1.00 92.56 461 LEU A CA 1
ATOM 3696 C C . LEU A 1 461 ? 1.303 3.043 43.525 1.00 92.56 461 LEU A C 1
ATOM 3698 O O . LEU A 1 461 ? 0.242 3.407 43.026 1.00 92.56 461 LEU A O 1
ATOM 3702 N N . GLU A 1 462 ? 2.463 3.573 43.175 1.00 93.88 462 GLU A N 1
ATOM 3703 C CA . GLU A 1 462 ? 2.675 4.420 42.006 1.00 93.88 462 GLU A CA 1
ATOM 3704 C C . GLU A 1 462 ? 3.590 3.652 41.054 1.00 93.88 462 GLU A C 1
ATOM 3706 O O . GLU A 1 462 ? 4.779 3.492 41.330 1.00 93.88 462 GLU A O 1
ATOM 3711 N N . VAL A 1 463 ? 3.018 3.087 39.991 1.00 95.75 463 VAL A N 1
ATOM 3712 C CA . VAL A 1 463 ? 3.763 2.286 39.013 1.00 95.75 463 VAL A CA 1
ATOM 3713 C C . VAL A 1 463 ? 4.490 3.219 38.056 1.00 95.75 463 VAL A C 1
ATOM 3715 O O . VAL A 1 463 ? 3.887 4.125 37.494 1.00 95.75 463 VAL A O 1
ATOM 3718 N N . GLU A 1 464 ? 5.781 2.991 37.853 1.00 95.19 464 GLU A N 1
ATOM 3719 C CA . GLU A 1 464 ? 6.580 3.789 36.931 1.00 95.19 464 GLU A CA 1
ATOM 3720 C C . GLU A 1 464 ? 6.358 3.308 35.485 1.00 95.19 464 GLU A C 1
ATOM 3722 O O . GLU A 1 464 ? 6.262 2.101 35.234 1.00 95.19 464 GLU A O 1
ATOM 3727 N N . PRO A 1 465 ? 6.251 4.216 34.500 1.00 95.25 465 PRO A N 1
ATOM 3728 C CA . PRO A 1 465 ? 6.160 3.825 33.101 1.00 95.25 465 PRO A CA 1
ATOM 3729 C C . PRO A 1 465 ? 7.483 3.238 32.585 1.00 95.25 465 PRO A C 1
ATOM 3731 O O . PRO A 1 465 ? 8.551 3.581 33.097 1.00 95.25 465 PRO A O 1
ATOM 3734 N N . PRO A 1 466 ? 7.446 2.406 31.526 1.00 95.00 466 PRO A N 1
ATOM 3735 C CA . PRO A 1 466 ? 8.668 1.951 30.882 1.00 95.00 466 PRO A CA 1
ATOM 3736 C C . PRO A 1 466 ? 9.453 3.146 30.337 1.00 95.00 466 PRO A C 1
ATOM 3738 O O . PRO A 1 466 ? 8.895 4.100 29.783 1.00 95.00 466 PRO A O 1
ATOM 3741 N N . SER A 1 467 ? 10.771 3.074 30.452 1.00 93.50 467 SER A N 1
ATOM 3742 C CA . SER A 1 467 ? 11.661 4.100 29.936 1.00 93.50 467 SER A CA 1
ATOM 3743 C C . SER A 1 467 ? 11.715 4.076 28.403 1.00 93.50 467 SER A C 1
ATOM 3745 O O . SER A 1 467 ? 11.338 3.110 27.728 1.00 93.50 467 SER A O 1
ATOM 3747 N N . VAL A 1 468 ? 12.258 5.145 27.815 1.00 93.44 468 VAL A N 1
ATOM 3748 C CA . VAL A 1 468 ? 12.577 5.163 26.376 1.00 93.44 468 VAL A CA 1
ATOM 3749 C C . VAL A 1 468 ? 13.568 4.043 26.028 1.00 93.44 468 VAL A C 1
ATOM 3751 O O . VAL A 1 468 ? 13.480 3.464 24.946 1.00 93.44 468 VAL A O 1
ATOM 3754 N N . TRP A 1 469 ? 14.476 3.692 26.945 1.00 93.88 469 TRP A N 1
ATOM 3755 C CA . TRP A 1 469 ? 15.435 2.606 26.744 1.00 93.88 469 TRP A CA 1
ATOM 3756 C C . TRP A 1 469 ? 14.777 1.230 26.720 1.00 93.88 469 TRP A C 1
ATOM 3758 O O . TRP A 1 469 ? 15.170 0.411 25.891 1.00 93.88 469 TRP A O 1
ATOM 3768 N N . ASP A 1 470 ? 13.744 0.989 27.524 1.00 94.06 470 ASP A N 1
ATOM 3769 C CA . ASP A 1 470 ? 12.993 -0.276 27.488 1.00 94.06 470 ASP A CA 1
ATOM 3770 C C . ASP A 1 470 ? 12.268 -0.430 26.149 1.00 94.06 470 ASP A C 1
ATOM 3772 O O . ASP A 1 470 ? 12.334 -1.473 25.497 1.00 94.06 470 ASP A O 1
ATOM 3776 N N . ASN A 1 471 ? 11.664 0.659 25.665 1.00 94.44 471 ASN A N 1
ATOM 3777 C CA . ASN A 1 471 ? 11.022 0.702 24.353 1.00 94.44 471 ASN A CA 1
ATOM 3778 C C . ASN A 1 471 ? 12.018 0.485 23.202 1.00 94.44 471 ASN A C 1
ATOM 3780 O O . ASN A 1 471 ? 11.710 -0.235 22.249 1.00 94.44 471 ASN A O 1
ATOM 3784 N N . LEU A 1 472 ? 13.213 1.080 23.277 1.00 94.81 472 LEU A N 1
ATOM 3785 C CA . LEU A 1 472 ? 14.283 0.849 22.303 1.00 94.81 472 LEU A CA 1
ATOM 3786 C C . LEU A 1 472 ? 14.790 -0.593 22.363 1.00 94.81 472 LEU A C 1
ATOM 3788 O O . LEU A 1 472 ? 14.981 -1.213 21.319 1.00 94.81 472 LEU A O 1
ATOM 3792 N N . THR A 1 473 ? 14.966 -1.143 23.562 1.00 94.88 473 THR A N 1
ATOM 3793 C CA . THR A 1 473 ? 15.409 -2.526 23.768 1.00 94.88 473 THR A CA 1
ATOM 3794 C C . THR A 1 473 ? 14.410 -3.499 23.157 1.00 94.88 473 THR A C 1
ATOM 3796 O O . THR A 1 473 ? 14.797 -4.331 22.338 1.00 94.88 473 THR A O 1
ATOM 3799 N N . TYR A 1 474 ? 13.117 -3.323 23.437 1.00 94.06 474 TYR A N 1
ATOM 3800 C CA . TYR A 1 474 ? 12.040 -4.075 22.795 1.00 94.06 474 TYR A CA 1
ATOM 3801 C C . TYR A 1 474 ? 12.061 -3.942 21.267 1.00 94.06 474 TYR A C 1
ATOM 3803 O O . TYR A 1 474 ? 11.978 -4.938 20.543 1.00 94.06 474 TYR A O 1
ATOM 3811 N N . MET A 1 475 ? 12.219 -2.718 20.756 1.00 93.75 475 MET A N 1
ATOM 3812 C CA . MET A 1 475 ? 12.275 -2.465 19.317 1.00 93.75 475 MET A CA 1
ATOM 3813 C C . MET A 1 475 ? 13.452 -3.188 18.652 1.00 93.75 475 MET A C 1
ATOM 3815 O O . MET A 1 475 ? 13.263 -3.826 17.623 1.00 93.75 475 MET A O 1
ATOM 3819 N N . PHE A 1 476 ? 14.657 -3.125 19.215 1.00 94.19 476 PHE A N 1
ATOM 3820 C CA . PHE A 1 476 ? 15.833 -3.738 18.596 1.00 94.19 476 PHE A CA 1
ATOM 3821 C C . PHE A 1 476 ? 15.897 -5.252 18.801 1.00 94.19 476 PHE A C 1
ATOM 3823 O O . PHE A 1 476 ? 16.217 -5.970 17.857 1.00 94.19 476 PHE A O 1
ATOM 3830 N N . GLN A 1 477 ? 15.578 -5.752 19.995 1.00 92.75 477 GLN A N 1
ATOM 3831 C CA . GLN A 1 477 ? 15.685 -7.179 20.300 1.00 92.75 477 GLN A CA 1
ATOM 3832 C C . GLN A 1 477 ? 14.504 -7.974 19.743 1.00 92.75 477 GLN A C 1
ATOM 3834 O O . GLN A 1 477 ? 14.707 -8.976 19.057 1.00 92.75 477 GLN A O 1
ATOM 3839 N N . PHE A 1 478 ? 13.271 -7.528 19.995 1.00 92.19 478 PHE A N 1
ATOM 3840 C CA . PHE A 1 478 ? 12.086 -8.260 19.562 1.00 92.19 478 PHE A CA 1
ATOM 3841 C C . PHE A 1 478 ? 11.633 -7.848 18.174 1.00 92.19 478 PHE A C 1
ATOM 3843 O O . PHE A 1 478 ? 11.569 -8.698 17.293 1.00 92.19 478 PHE A O 1
ATOM 3850 N N . GLN A 1 479 ? 11.334 -6.565 17.947 1.00 91.50 479 GLN A N 1
ATOM 3851 C CA . GLN A 1 479 ? 10.762 -6.159 16.661 1.00 91.50 479 GLN A CA 1
ATOM 3852 C C . GLN A 1 479 ? 11.789 -6.361 15.541 1.00 91.50 479 GLN A C 1
ATOM 3854 O O . GLN A 1 479 ? 11.564 -7.163 14.645 1.00 91.50 479 GLN A O 1
ATOM 3859 N N . PHE A 1 480 ? 12.950 -5.714 15.601 1.00 92.62 480 PHE A N 1
ATOM 3860 C CA . PHE A 1 480 ? 13.980 -5.833 14.566 1.00 92.62 480 PHE A CA 1
ATOM 3861 C C . PHE A 1 480 ? 14.715 -7.169 14.612 1.00 92.62 480 PHE A C 1
ATOM 3863 O O . PHE A 1 480 ? 14.852 -7.797 13.569 1.00 92.62 480 PHE A O 1
ATOM 3870 N N . GLY A 1 481 ? 15.144 -7.632 15.785 1.00 91.62 481 GLY A N 1
ATOM 3871 C CA . GLY A 1 481 ? 15.856 -8.901 15.929 1.00 91.62 481 GLY A CA 1
ATOM 3872 C C . GLY A 1 481 ? 14.962 -10.110 15.659 1.00 91.62 481 GLY A C 1
ATOM 3873 O O . GLY A 1 481 ? 15.090 -10.772 14.629 1.00 91.62 481 GLY A O 1
ATOM 3874 N N . TYR A 1 482 ? 14.043 -10.402 16.580 1.00 89.12 482 TYR A N 1
ATOM 3875 C CA . TYR A 1 482 ? 13.225 -11.610 16.507 1.00 89.12 482 TYR A CA 1
ATOM 3876 C C . TYR A 1 482 ? 12.162 -11.579 15.402 1.00 89.12 482 TYR A C 1
ATOM 3878 O O . TYR A 1 482 ? 11.986 -12.593 14.745 1.00 89.12 482 TYR A O 1
ATOM 3886 N N . MET A 1 483 ? 11.440 -10.480 15.155 1.00 88.88 483 MET A N 1
ATOM 3887 C CA . MET A 1 483 ? 10.370 -10.493 14.142 1.00 88.88 483 MET A CA 1
ATOM 3888 C C . MET A 1 483 ? 10.894 -10.318 12.715 1.00 88.88 483 MET A C 1
ATOM 3890 O O . MET A 1 483 ? 10.299 -10.889 11.807 1.00 88.88 483 MET A O 1
ATOM 3894 N N . TYR A 1 484 ? 11.973 -9.557 12.499 1.00 84.19 484 TYR A N 1
ATOM 3895 C CA . TYR A 1 484 ? 12.513 -9.313 11.153 1.00 84.19 484 TYR A CA 1
ATOM 3896 C C . TYR A 1 484 ? 13.807 -10.087 10.876 1.00 84.19 484 TYR A C 1
ATOM 3898 O O . TYR A 1 484 ? 13.864 -10.854 9.917 1.00 84.19 484 TYR A O 1
ATOM 3906 N N . TRP A 1 485 ? 14.848 -9.914 11.694 1.00 85.31 485 TRP A N 1
ATOM 3907 C CA . TRP A 1 485 ? 16.186 -10.443 11.402 1.00 85.31 485 TRP A CA 1
ATOM 3908 C C . TRP A 1 485 ? 16.271 -11.972 11.464 1.00 85.31 485 TRP A C 1
ATOM 3910 O O . TRP A 1 485 ? 17.107 -12.555 10.780 1.00 85.31 485 TRP A O 1
ATOM 3920 N N . ARG A 1 486 ? 15.362 -12.641 12.192 1.00 84.38 486 ARG A N 1
ATOM 3921 C CA . ARG A 1 486 ? 15.280 -14.116 12.235 1.00 84.38 486 ARG A CA 1
ATOM 3922 C C . ARG A 1 486 ? 15.082 -14.784 10.874 1.00 84.38 486 ARG A C 1
ATOM 3924 O O . ARG A 1 486 ? 15.302 -15.976 10.764 1.00 84.38 486 ARG A O 1
ATOM 3931 N N . TYR A 1 487 ? 14.585 -14.051 9.878 1.00 72.81 487 TYR A N 1
ATOM 3932 C CA . TYR A 1 487 ? 14.383 -14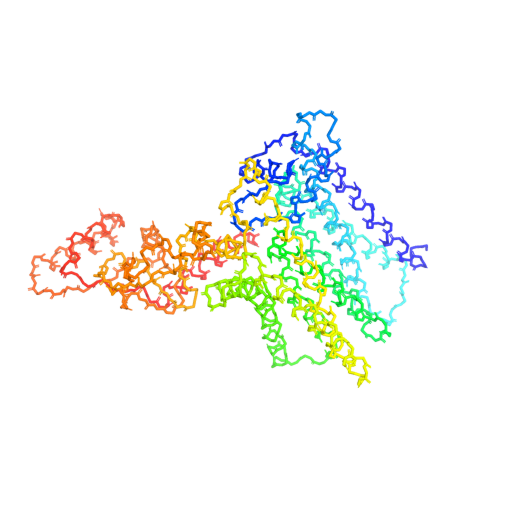.580 8.528 1.00 72.81 487 TYR A CA 1
ATOM 3933 C C . TYR A 1 487 ? 15.633 -14.427 7.645 1.00 72.81 487 TYR A C 1
ATOM 3935 O O . TYR A 1 487 ? 15.641 -14.902 6.512 1.00 72.81 487 TYR A O 1
ATOM 3943 N N . PHE A 1 488 ? 16.671 -13.745 8.144 1.00 73.06 488 PHE A N 1
ATOM 3944 C CA . PHE A 1 488 ? 17.947 -13.514 7.459 1.00 73.06 488 PHE A CA 1
ATOM 3945 C C . PHE A 1 488 ? 19.131 -14.250 8.111 1.00 73.06 488 PHE A C 1
ATOM 3947 O O . PHE A 1 488 ? 20.222 -14.245 7.538 1.00 73.06 488 PHE A O 1
ATOM 3954 N N . MET A 1 489 ? 18.928 -14.839 9.295 1.00 56.53 489 MET A N 1
ATOM 3955 C CA . MET A 1 489 ? 19.865 -15.724 10.001 1.00 56.53 489 MET A CA 1
ATOM 3956 C C . MET A 1 489 ? 19.392 -17.162 9.863 1.00 56.53 489 MET A C 1
ATOM 3958 O O . MET A 1 489 ? 20.264 -18.035 9.664 1.00 56.53 489 MET A O 1
#

Foldseek 3Di:
DCQVCVVVVLLVLLVVLLVVLLVVLLVQADQAADPDCLVVLLVCLCVVAFGAPPAQLLLSVVLVVQLVPDPDPSRSSRSSLSSLSNLLSLLLSLQLLLQLLVLLVVDDPVDDCDVVSSCVSNVRSNCVSVVLSPDPVSSVRSRTNALVSNLSSLQSVLSSLLSQLLVCVVPPCSLVSVLVSLLSCLLCSNGPNSSLVSQQVSLVSNVVSPPVDDDPVVVVVSNVVSVVVSCCSVVVPPLVLLVQLQVQQQCCCVPVNDFGCPSNVVSVVVVVVCLVVQLVVCVVVVVVVSNSVSSSSVSSVVSNCSLVSLLVNLVVVDPRNPQSCVGSQSSSCSHVVVVDPDDADQFKGFALCLVLDDWDFQDFDDFRWDDDPVVSHTDGPDPRHSPDTDGHPQRMDGRRQRHDVVCQQVLCVPLNHWDKDFQDPDPVVVVVVVCLVVCPVVVVDGSVVVVVVSNVCSVGIDTHHDDPVSSVCCCVCPVVNVVPCVVVD

Radius of gyration: 27.82 Å; chains: 1; bounding box: 71×56×89 Å